Protein AF-A0A2V7M3C9-F1 (afdb_monomer)

Sequence (696 aa):
MTTGANDVWLFRIVNQDTGRPAQGVPVTVLDRAGNAEGHWVSDADGTVAIPRRETPRLRIRVGLRSEDPIELATATLGEGPTPLAAPTQLPPTIGSIGHSGERPAREAPAAQPPPPRAAEQPEAPGHVLYFQRLVMFAERSSATRPSTAGARDGALDFFSPATDGPSAMRYGVLIELEEYWQSLGVLWGELLYSVTLTPGDEAKLAVLDGRWRREAEGRERPLQILARMVGTSMLGDLITALRPELQLDPLTVAEPGLEAVAAETVQMIRDRTERMSHALRRRPLGVVDAPADTPATGAIRHVRNTTRDRLVTFHFFEPLERFKVMVRSPRARPVLFVPFRLPNVATPDVVRRFGYLFRRTLLDRGLLPDLERLLSGDQPSTAPSSAPPSRLLEHIEANLLYYSTAIISAGDPAARHVALSKLREPAGRPLTDVVENTVIGRVGNAIALPLRSAGELPAPWRDALAAYQARPAKDSAAGGPSAPRSVSARDSMLEQRVARLDLQLAERDAQVEDLQARLDEARQEVVRA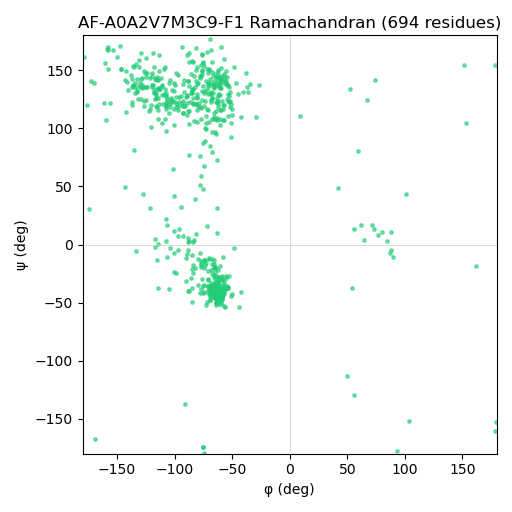LAKLQTVASRAEAASAIAEAEIAVQALRAATGTPPGGGSDAAQTGALLEQASAVFAKQNYGGALYLANQAKSLAGVGRSRLGAGGRPPLRTGEVSFAVPVRLQATARGRVRDGPGAAYKVLFTVEPGAELVGYSYLERWVRVGDDGGRAGWMLLSLVARRGIEPGGR

Radius of gyration: 38.55 Å; Cα contacts (8 Å, |Δi|>4): 1007; chains: 1; bounding box: 105×123×91 Å

Secondary structure (DSSP, 8-state):
------SEEEEEEEETTT--B-TT-EEEEE-TTS-EEEEEE--TTSEEEEE--S-SEEEEEESSTTSPPEEEEGGG--SSPEEEEEPS-PPPP-------------------PPPPP--------PEEEEEEEEEEEPP---------S--------TTPPPPSS-PPPEEEEEEEEEEEEEEEEEEEEEEEEEEEE-TT-EEEEEEEE-SS---TT----HHHHHHHHHS-SSSHHHHHHHSSSEEEEEEEESS--HHHHHHHHHHHHHHHHHHHHHHHHTS-EEEEE--TT--TTPEEEEEE---SSS-EEEEEEEEEEEEEEEEPPPEEEEEEEEE-------SHHHHHHTHHHHHHH-S-GGGHHHHHHHHHT----SS-----THHHHHHHHHTHHHHHHHHHHHS-HHHHHHHHHT-B-TTS-BHHHHB-S---EEETTEEEEEBS-GGGS-HHHHHHHHHHHHS-------S-PPPP--HHHHHHHHHHHHHHHHHHHHHHHHHHHHHHHHHHHHHHHHHHHHHHTT-S--HHHHHHHHHHHHHHHHHHHHHH-S-TTS-HHHHHHHHHHHHHHHHHHTT-HHHHHHHHHHHHHHHHHHHHHH-SS--PPPPTTPEEEEEEEEEEESS-EEEESSSSTTSPEEEEE-TT-EEEEEEEETTEEEEE-TTS-EEEEEGGGEEEPP--S---

Nearest PDB structures (foldseek):
  2jxb-assembly1_A  TM=6.956E-01  e=3.513E-02  unclassified
  2b86-assembly1_A  TM=7.686E-01  e=7.817E-02  Homo sapiens
  4p0d-assembly1_A  TM=8.084E-01  e=1.482E-01  Streptococcus pyogenes MGAS10394
  2jw4-assembly1_A  TM=7.078E-01  e=1.563E-01  Homo sapiens
  7tzk-assembly2_B  TM=6.475E-01  e=1.482E-01  Homo sapiens

Foldseek 3Di:
DDDDDQQWFKAFEAAPPPRAGDFQKKKFWADPVGDGPDIDTQHPRNMDIGGDDPDQWIWMFIHDSPGDTDIDGPVPRDSDYHYDYHDPDHDDDDDDDDDDDDDDDDDDDDDDDDPDQPDPDPWDQWDKAKAKAWEWEDDDPDDDDDDDDDDDDCPPDQADPDDPDFPAKTKTKMWMKIKIKTWPFKDFDAFFDKDKADAFDKFKKWWAQPLDDDDPPDPPDPVLVLSQQLQDDPLQLLLVLVDVYRYHYYYYDHALQVVVVQVVVVVSSVVSSVVSVVVSVPGDGHMDGDDPCRDPRIDMDMDTNNDHPDMDMDIDTDIDIDIDMFMWRIAMFMKMWGFDDQPLCLDLVNCLVPVVLCCSSPPDPVCNVLSVCSNVVDDDDPDPDPDHNVVVSVSCVVVSVSVSQSCQQVPDLVVLLVVQQVDAHPVGHRRNVFFDSHFNGHRNRITITTTPDLVPDDPSNSVSNVVSVPDDTPRPDDDDDDDDDDPVVVVVVVVVVVVVVVVVVVVVVVVVVVVVVVVVVVLVVVLVVLQVVVPPQDLVLLVVLLVLLVVLLVVLVVLVPDPPPDDPLSVVLVVLSVVLVVSSVVVSSRSSNVSSVVSNVSSVVSCVQSPPPDDDDADVQKAWDSHWFWKFFQAWWFFFADDDPPGDGPDIDGGGAIWTFTIDHDQWTWIDHPVRDIGITGNVRMDGDDDDPDDD

Structure (mmCIF, N/CA/C/O backbone):
data_AF-A0A2V7M3C9-F1
#
_entry.id   AF-A0A2V7M3C9-F1
#
loop_
_atom_site.group_PDB
_atom_site.id
_atom_site.type_symbol
_atom_site.label_atom_id
_atom_site.label_alt_id
_atom_site.label_comp_id
_atom_site.label_asym_id
_atom_site.label_entity_id
_atom_site.label_seq_id
_atom_site.pdbx_PDB_ins_code
_atom_site.Cartn_x
_atom_site.Cartn_y
_atom_site.Cartn_z
_atom_site.occupancy
_atom_site.B_iso_or_equiv
_atom_site.auth_seq_id
_atom_site.auth_comp_id
_atom_site.auth_asym_id
_atom_site.auth_atom_id
_atom_site.pdbx_PDB_model_num
ATOM 1 N N . MET A 1 1 ? 30.810 -76.510 -37.966 1.00 33.53 1 MET A N 1
ATOM 2 C CA . MET A 1 1 ? 32.152 -76.057 -37.539 1.00 33.53 1 MET A CA 1
ATOM 3 C C . MET A 1 1 ? 32.575 -74.979 -38.532 1.00 33.53 1 MET A C 1
ATOM 5 O O . MET A 1 1 ? 32.715 -75.339 -39.684 1.00 33.53 1 MET A O 1
ATOM 9 N N . THR A 1 2 ? 32.654 -73.671 -38.300 1.00 33.09 2 THR A N 1
ATOM 10 C CA . THR A 1 2 ? 32.456 -72.727 -37.184 1.00 33.09 2 THR A CA 1
ATOM 11 C C . THR A 1 2 ? 31.798 -71.476 -37.799 1.00 33.09 2 THR A C 1
ATOM 13 O O . THR A 1 2 ? 32.114 -71.099 -38.922 1.00 33.09 2 THR A O 1
ATOM 16 N N . THR A 1 3 ? 30.834 -70.894 -37.095 1.00 32.16 3 THR A N 1
ATOM 17 C CA . THR A 1 3 ? 29.954 -69.774 -37.480 1.00 32.16 3 THR A CA 1
ATOM 18 C C . THR A 1 3 ? 30.694 -68.464 -37.814 1.00 32.16 3 THR A C 1
ATOM 20 O O . THR A 1 3 ? 31.683 -68.135 -37.167 1.00 32.16 3 THR A O 1
ATOM 23 N N . GLY A 1 4 ? 30.202 -67.729 -38.825 1.00 37.88 4 GLY A N 1
ATOM 24 C CA . GLY A 1 4 ? 30.811 -66.529 -39.422 1.00 37.88 4 GLY A CA 1
ATOM 25 C C . GLY A 1 4 ? 30.940 -65.319 -38.491 1.00 37.88 4 GLY A C 1
ATOM 26 O O . GLY A 1 4 ? 29.938 -64.739 -38.083 1.00 37.88 4 GLY A O 1
ATOM 27 N N . ALA A 1 5 ? 32.185 -64.930 -38.199 1.00 42.59 5 ALA A N 1
ATOM 28 C CA . ALA A 1 5 ? 32.514 -63.939 -37.173 1.00 42.59 5 ALA A CA 1
ATOM 29 C C . ALA A 1 5 ? 33.147 -62.612 -37.663 1.00 42.59 5 ALA A C 1
ATOM 31 O O . ALA A 1 5 ? 33.392 -61.764 -36.819 1.00 42.59 5 ALA A O 1
ATOM 32 N N . ASN A 1 6 ? 33.382 -62.358 -38.963 1.00 54.38 6 ASN A N 1
ATOM 33 C CA . ASN A 1 6 ? 34.259 -61.238 -39.390 1.00 54.38 6 ASN A CA 1
ATOM 34 C C . ASN A 1 6 ? 33.681 -60.245 -40.430 1.00 54.38 6 ASN A C 1
ATOM 36 O O . ASN A 1 6 ? 34.399 -59.827 -41.339 1.00 54.38 6 ASN A O 1
ATOM 40 N N . ASP A 1 7 ? 32.424 -59.803 -40.288 1.00 70.19 7 ASP A N 1
ATOM 41 C CA . ASP A 1 7 ? 31.804 -58.816 -41.209 1.00 70.19 7 ASP A CA 1
ATOM 42 C C . ASP A 1 7 ? 31.643 -57.396 -40.618 1.00 70.19 7 ASP A C 1
ATOM 44 O O . ASP A 1 7 ? 30.884 -56.555 -41.102 1.00 70.19 7 ASP A O 1
ATOM 48 N N . VAL A 1 8 ? 32.356 -57.105 -39.524 1.00 78.94 8 VAL A N 1
ATOM 49 C CA . VAL A 1 8 ? 32.189 -55.871 -38.741 1.00 78.94 8 VAL A CA 1
ATOM 50 C C . VAL A 1 8 ? 33.556 -55.285 -38.353 1.00 78.94 8 VAL A C 1
ATOM 52 O O . VAL A 1 8 ? 34.505 -56.018 -38.080 1.00 78.94 8 VAL A O 1
ATOM 55 N N . TRP A 1 9 ? 33.687 -53.958 -38.362 1.00 82.12 9 TRP A N 1
ATOM 56 C CA . TRP A 1 9 ? 34.785 -53.214 -37.742 1.00 82.12 9 TRP A CA 1
ATOM 57 C C . TRP A 1 9 ? 34.420 -52.863 -36.299 1.00 82.12 9 TRP A C 1
ATOM 59 O O . TRP A 1 9 ? 33.371 -52.269 -36.045 1.00 82.12 9 TRP A O 1
ATOM 69 N N . LEU A 1 10 ? 35.293 -53.215 -35.358 1.00 84.06 10 LEU A N 1
ATOM 70 C CA . LEU A 1 10 ? 35.128 -52.911 -33.939 1.00 84.06 10 LEU A CA 1
ATOM 71 C C . LEU A 1 10 ? 35.895 -51.636 -33.578 1.00 84.06 10 LEU A C 1
ATOM 73 O O . LEU A 1 10 ? 37.100 -51.533 -33.806 1.00 84.06 10 LEU A O 1
ATOM 77 N N . PHE A 1 11 ? 35.199 -50.684 -32.967 1.00 86.88 11 PHE A N 1
ATOM 78 C CA . PHE A 1 11 ? 35.768 -49.459 -32.414 1.00 86.88 11 PHE A CA 1
ATOM 79 C C . PHE A 1 11 ? 35.568 -49.428 -30.907 1.00 86.88 11 PHE A C 1
ATOM 81 O O . PHE A 1 11 ? 34.519 -49.835 -30.415 1.00 86.88 11 PHE A O 1
ATOM 88 N N . ARG A 1 12 ? 36.559 -48.916 -30.175 1.00 87.44 12 ARG A N 1
ATOM 89 C CA . ARG A 1 12 ? 36.467 -48.692 -28.732 1.00 87.44 12 ARG A CA 1
ATOM 90 C C . ARG A 1 12 ? 36.535 -47.204 -28.435 1.00 87.44 12 ARG A C 1
ATOM 92 O O . ARG A 1 12 ? 37.589 -46.587 -28.550 1.00 87.44 12 ARG A O 1
ATOM 99 N N . ILE A 1 13 ? 35.406 -46.640 -28.050 1.00 88.88 13 ILE A N 1
ATOM 100 C CA . ILE A 1 13 ? 35.264 -45.243 -27.683 1.00 88.88 13 ILE A CA 1
ATOM 101 C C . ILE A 1 13 ? 35.771 -45.045 -26.253 1.00 88.88 13 ILE A C 1
ATOM 103 O O . ILE A 1 13 ? 35.249 -45.636 -25.306 1.00 88.88 13 ILE A O 1
ATOM 107 N N . VAL A 1 14 ? 36.799 -44.215 -26.097 1.00 85.12 14 VAL A N 1
ATOM 108 C CA . VAL A 1 14 ? 37.443 -43.921 -24.810 1.00 85.12 14 VAL A CA 1
ATOM 109 C C . VAL A 1 14 ? 37.354 -42.438 -24.482 1.00 85.12 14 VAL A C 1
ATOM 111 O O . VAL A 1 14 ? 37.423 -41.590 -25.365 1.00 85.12 14 VAL A O 1
ATOM 114 N N . ASN A 1 15 ? 37.208 -42.102 -23.207 1.00 79.94 15 ASN A N 1
ATOM 115 C CA . ASN A 1 15 ? 37.265 -40.718 -22.755 1.00 79.94 15 ASN A CA 1
ATOM 116 C C . ASN A 1 15 ? 38.707 -40.186 -22.888 1.00 79.94 15 ASN A C 1
ATOM 118 O O . ASN A 1 15 ? 39.643 -40.846 -22.432 1.00 79.94 15 ASN A O 1
ATOM 122 N N . GLN A 1 16 ? 38.873 -39.009 -23.504 1.00 74.12 16 GLN A N 1
ATOM 123 C CA . GLN A 1 16 ? 40.181 -38.393 -23.773 1.00 74.12 16 GLN A CA 1
ATOM 124 C C . GLN A 1 16 ? 41.035 -38.201 -22.512 1.00 74.12 16 GLN A C 1
ATOM 126 O O . GLN A 1 16 ? 42.233 -38.469 -22.550 1.00 74.12 16 GLN A O 1
ATOM 131 N N . ASP A 1 17 ? 40.423 -37.815 -21.390 1.00 70.44 17 ASP A N 1
ATOM 132 C CA . ASP A 1 17 ? 41.157 -37.442 -20.175 1.00 70.44 17 ASP A CA 1
ATOM 133 C C . ASP A 1 17 ? 41.504 -38.648 -19.294 1.00 70.44 17 ASP A C 1
ATOM 135 O O . ASP A 1 17 ? 42.485 -38.638 -18.552 1.00 70.44 17 ASP A O 1
ATOM 139 N N . THR A 1 18 ? 40.680 -39.700 -19.343 1.00 73.75 18 THR A N 1
ATOM 140 C CA . THR A 1 18 ? 40.774 -40.832 -18.402 1.00 73.75 18 THR A CA 1
ATOM 141 C C . THR A 1 18 ? 41.146 -42.158 -19.058 1.00 73.75 18 THR A C 1
ATOM 143 O O . THR A 1 18 ? 41.449 -43.116 -18.347 1.00 73.75 18 THR A O 1
ATOM 146 N N . GLY A 1 19 ? 41.083 -42.258 -20.391 1.00 70.31 19 GLY A N 1
ATOM 147 C CA . GLY A 1 19 ? 41.324 -43.494 -21.147 1.00 70.31 19 GLY A CA 1
ATOM 148 C C . GLY A 1 19 ? 40.311 -44.617 -20.878 1.00 70.31 19 GLY A C 1
ATOM 149 O O . GLY A 1 19 ? 40.464 -45.725 -21.391 1.00 70.31 19 GLY A O 1
ATOM 150 N N . ARG A 1 20 ? 39.279 -44.357 -20.065 1.00 79.88 20 ARG A N 1
ATOM 151 C CA . ARG A 1 20 ? 38.220 -45.315 -19.723 1.00 79.88 20 ARG A CA 1
ATOM 152 C C . ARG A 1 20 ? 37.175 -45.396 -20.840 1.00 79.88 20 ARG A C 1
ATOM 154 O O . ARG A 1 20 ? 36.993 -44.409 -21.555 1.00 79.88 20 ARG A O 1
ATOM 161 N N . PRO A 1 21 ? 36.478 -46.536 -20.994 1.00 82.31 21 PRO A N 1
ATOM 162 C CA . PRO A 1 21 ? 35.420 -46.667 -21.990 1.00 82.31 21 PRO A CA 1
ATOM 163 C C . PRO A 1 21 ? 34.308 -45.638 -21.761 1.00 82.31 21 PRO A C 1
ATOM 165 O O . PRO A 1 21 ? 33.884 -45.418 -20.626 1.00 82.31 21 PRO A O 1
ATOM 168 N N . ALA A 1 22 ? 33.859 -44.993 -22.837 1.00 81.19 22 ALA A N 1
ATOM 169 C CA . ALA A 1 22 ? 32.794 -43.998 -22.801 1.00 81.19 22 ALA A CA 1
ATOM 170 C C . ALA A 1 22 ? 31.501 -44.596 -23.368 1.00 81.19 22 ALA A C 1
ATOM 172 O O . ALA A 1 22 ? 31.429 -44.895 -24.560 1.00 81.19 22 ALA A O 1
ATOM 173 N N . GLN A 1 23 ? 30.490 -44.761 -22.514 1.00 82.94 23 GLN A N 1
ATOM 174 C CA . GLN A 1 23 ? 29.171 -45.300 -22.861 1.00 82.94 23 GLN A CA 1
ATOM 175 C C . GLN A 1 23 ? 28.233 -44.210 -23.393 1.00 82.94 23 GLN A C 1
ATOM 177 O O . GLN A 1 23 ? 28.260 -43.075 -22.918 1.00 82.94 23 GLN A O 1
ATOM 182 N N . GLY A 1 24 ? 27.352 -44.565 -24.333 1.00 76.94 24 GLY A N 1
ATOM 183 C CA . GLY A 1 24 ? 26.295 -43.673 -24.816 1.00 76.94 24 GLY A CA 1
ATOM 184 C C . GLY A 1 24 ? 26.763 -42.642 -25.843 1.00 76.94 24 GLY A C 1
ATOM 185 O O . GLY A 1 24 ? 26.017 -41.729 -26.183 1.00 76.94 24 GLY A O 1
ATOM 186 N N . VAL A 1 25 ? 27.985 -42.771 -26.360 1.00 81.31 25 VAL A N 1
ATOM 187 C CA . VAL A 1 25 ? 28.557 -41.833 -27.327 1.00 81.31 25 VAL A CA 1
ATOM 188 C C . VAL A 1 25 ? 28.035 -42.165 -28.728 1.00 81.31 25 VAL A C 1
ATOM 190 O O . VAL A 1 25 ? 28.265 -43.280 -29.205 1.00 81.31 25 VAL A O 1
ATOM 193 N N . PRO A 1 26 ? 27.348 -41.233 -29.415 1.00 83.19 26 PRO A N 1
ATOM 194 C CA . PRO A 1 26 ? 26.898 -41.458 -30.782 1.00 83.19 26 PRO A CA 1
ATOM 195 C C . PRO A 1 26 ? 28.087 -41.484 -31.749 1.00 83.19 26 PRO A C 1
ATOM 197 O O . PRO A 1 26 ? 28.982 -40.646 -31.680 1.00 83.19 26 PRO A O 1
ATOM 200 N N . VAL A 1 27 ? 28.088 -42.433 -32.678 1.00 83.69 27 VAL A N 1
ATOM 201 C CA . VAL A 1 27 ? 29.100 -42.602 -33.724 1.00 83.69 27 VAL A CA 1
ATOM 202 C C . VAL A 1 27 ? 28.392 -42.658 -35.068 1.00 83.69 27 VAL A C 1
ATOM 204 O O . VAL A 1 27 ? 27.560 -43.529 -35.309 1.00 83.69 27 VAL A O 1
ATOM 207 N N . THR A 1 28 ? 28.696 -41.711 -35.952 1.00 88.00 28 THR A N 1
ATOM 208 C CA . THR A 1 28 ? 28.046 -41.583 -37.262 1.00 88.00 28 THR A CA 1
ATOM 209 C C . THR A 1 28 ? 29.051 -41.843 -38.376 1.00 88.00 28 THR A C 1
ATOM 211 O O . THR A 1 28 ? 30.079 -41.173 -38.438 1.00 88.00 28 THR A O 1
ATOM 214 N N . VAL A 1 29 ? 28.750 -42.773 -39.284 1.00 87.19 29 VAL A N 1
ATOM 215 C CA . VAL A 1 29 ? 29.523 -42.958 -40.525 1.00 87.19 29 VAL A CA 1
ATOM 216 C C . VAL A 1 29 ? 29.005 -41.978 -41.568 1.00 87.19 29 VAL A C 1
ATOM 218 O O . VAL A 1 29 ? 27.791 -41.840 -41.735 1.00 87.19 29 VAL A O 1
ATOM 221 N N . LEU A 1 30 ? 29.914 -41.290 -42.252 1.00 84.44 30 LEU A N 1
ATOM 222 C CA . LEU A 1 30 ? 29.592 -40.271 -43.243 1.00 84.44 30 LEU A CA 1
ATOM 223 C C . LEU A 1 30 ? 29.974 -40.724 -44.653 1.00 84.44 30 LEU A C 1
ATOM 225 O O . LEU A 1 30 ? 31.022 -41.341 -44.853 1.00 84.44 30 LEU A O 1
ATOM 229 N N . ASP A 1 31 ? 29.154 -40.346 -45.631 1.00 82.81 31 ASP A N 1
ATOM 230 C CA . ASP A 1 31 ? 29.479 -40.507 -47.047 1.00 82.81 31 ASP A CA 1
ATOM 231 C C . ASP A 1 31 ? 30.540 -39.475 -47.511 1.00 82.81 31 ASP A C 1
ATOM 233 O O . ASP A 1 31 ? 31.036 -38.629 -46.754 1.00 82.81 31 ASP A O 1
ATOM 237 N N . ARG A 1 32 ? 30.908 -39.509 -48.800 1.00 75.75 32 ARG A N 1
ATOM 238 C CA . ARG A 1 32 ? 31.873 -38.552 -49.378 1.00 75.75 32 ARG A CA 1
ATOM 239 C C . ARG A 1 32 ? 31.376 -37.095 -49.333 1.00 75.75 32 ARG A C 1
ATOM 241 O O . ARG A 1 32 ? 32.210 -36.190 -49.292 1.00 75.75 32 ARG A O 1
ATOM 248 N N . ALA A 1 33 ? 30.064 -36.871 -49.335 1.00 74.81 33 ALA A N 1
ATOM 249 C CA . ALA A 1 33 ? 29.430 -35.555 -49.291 1.00 74.81 33 ALA A CA 1
ATOM 250 C C . ALA A 1 33 ? 29.184 -35.045 -47.853 1.00 74.81 33 ALA A C 1
ATOM 252 O O . ALA A 1 33 ? 28.778 -33.898 -47.680 1.00 74.81 33 ALA A O 1
ATOM 253 N N . GLY A 1 34 ? 29.472 -35.856 -46.827 1.00 71.81 34 GLY A N 1
ATOM 254 C CA . GLY A 1 34 ? 29.294 -35.511 -45.415 1.00 71.81 34 GLY A CA 1
ATOM 255 C C . GLY A 1 34 ? 27.903 -35.825 -44.854 1.00 71.81 34 GLY A C 1
ATOM 256 O O . GLY A 1 34 ? 27.596 -35.404 -43.736 1.00 71.81 34 GLY A O 1
ATOM 257 N N . ASN A 1 35 ? 27.065 -36.564 -45.587 1.00 78.69 35 ASN A N 1
ATOM 258 C CA . ASN A 1 35 ? 25.761 -37.012 -45.100 1.00 78.69 35 ASN A CA 1
ATOM 259 C C . ASN A 1 35 ? 25.904 -38.258 -44.223 1.00 78.69 35 ASN A C 1
ATOM 261 O O . ASN A 1 35 ? 26.801 -39.074 -44.423 1.00 78.69 35 ASN A O 1
ATOM 265 N N . ALA A 1 36 ? 24.992 -38.424 -43.263 1.00 79.81 36 ALA A N 1
ATOM 266 C CA . ALA A 1 36 ? 24.973 -39.591 -42.388 1.00 79.81 36 ALA A CA 1
ATOM 267 C C . ALA A 1 36 ? 24.527 -40.845 -43.154 1.00 79.81 36 ALA A C 1
ATOM 269 O O . ALA A 1 36 ? 23.383 -40.944 -43.588 1.00 79.81 36 ALA A O 1
ATOM 270 N N . GLU A 1 37 ? 25.429 -41.814 -43.266 1.00 78.88 37 GLU A N 1
ATOM 271 C CA . GLU A 1 37 ? 25.208 -43.104 -43.924 1.00 78.88 37 GLU A CA 1
ATOM 272 C C . GLU A 1 37 ? 24.924 -44.228 -42.901 1.00 78.88 37 GLU A C 1
ATOM 274 O O . GLU A 1 37 ? 24.602 -45.358 -43.265 1.00 78.88 37 GLU A O 1
ATOM 279 N N . GLY A 1 38 ? 25.066 -43.941 -41.604 1.00 79.56 38 GLY A N 1
ATOM 280 C CA . GLY A 1 38 ? 24.695 -44.835 -40.506 1.00 79.56 38 GLY A CA 1
ATOM 281 C C . GLY A 1 38 ? 25.010 -44.236 -39.136 1.00 79.56 38 GLY A C 1
ATOM 282 O O . GLY A 1 38 ? 25.899 -43.391 -39.023 1.00 79.56 38 GLY A O 1
ATOM 283 N N . HIS A 1 39 ? 24.280 -44.663 -38.103 1.00 81.56 39 HIS A N 1
ATOM 284 C CA . HIS A 1 39 ? 24.417 -44.168 -36.732 1.00 81.56 39 HIS A CA 1
ATOM 285 C C . HIS A 1 39 ? 24.438 -45.327 -35.731 1.00 81.56 39 HIS A C 1
ATOM 287 O O . HIS A 1 39 ? 23.541 -46.169 -35.731 1.00 81.56 39 HIS A O 1
ATOM 293 N N . TRP A 1 40 ? 25.424 -45.313 -34.841 1.00 85.50 40 TRP A N 1
ATOM 294 C CA . TRP A 1 40 ? 25.607 -46.258 -33.745 1.00 85.50 40 TRP A CA 1
ATOM 295 C C . TRP A 1 40 ? 25.807 -45.505 -32.434 1.00 85.50 40 TRP A C 1
ATOM 297 O O . TRP A 1 40 ? 26.067 -44.306 -32.432 1.00 85.50 40 TRP A O 1
ATOM 307 N N . VAL A 1 41 ? 25.678 -46.202 -31.312 1.00 83.69 41 VAL A N 1
ATOM 308 C CA . VAL A 1 41 ? 25.924 -45.652 -29.975 1.00 83.69 41 VAL A CA 1
ATOM 309 C C . VAL A 1 41 ? 26.832 -46.624 -29.238 1.00 83.69 41 VAL A C 1
ATOM 311 O O . VAL A 1 41 ? 26.619 -47.832 -29.341 1.00 83.69 41 VAL A O 1
ATOM 314 N N . SER A 1 42 ? 27.844 -46.117 -28.533 1.00 82.69 42 SER A N 1
ATOM 315 C CA . SER A 1 42 ? 28.744 -46.964 -27.749 1.00 82.69 42 SER A CA 1
ATOM 316 C C . SER A 1 42 ? 28.025 -47.642 -26.584 1.00 82.69 42 SER A C 1
ATOM 318 O O . SER A 1 42 ? 27.233 -47.022 -25.867 1.00 82.69 42 SER A O 1
ATOM 320 N N . ASP A 1 43 ? 28.304 -48.931 -26.402 1.00 81.06 43 ASP A N 1
ATOM 321 C CA . ASP A 1 43 ? 27.776 -49.726 -25.292 1.00 81.06 43 ASP A CA 1
ATOM 322 C C . ASP A 1 43 ? 28.483 -49.419 -23.954 1.00 81.06 43 ASP A C 1
ATOM 324 O O . ASP A 1 43 ? 29.284 -48.487 -23.848 1.00 81.06 43 ASP A O 1
ATOM 328 N N . ALA A 1 44 ? 28.159 -50.180 -22.902 1.00 76.00 44 ALA A N 1
ATOM 329 C CA . ALA A 1 44 ? 28.738 -50.006 -21.566 1.00 76.00 44 ALA A CA 1
ATOM 330 C C . ALA A 1 44 ? 30.271 -50.165 -21.533 1.00 76.00 44 ALA A C 1
ATOM 332 O O . ALA A 1 44 ? 30.932 -49.525 -20.715 1.00 76.00 44 ALA A O 1
ATOM 333 N N . ASP A 1 45 ? 30.836 -50.949 -22.454 1.00 76.94 45 ASP A N 1
ATOM 334 C CA . ASP A 1 45 ? 32.277 -51.173 -22.594 1.00 76.94 45 ASP A CA 1
ATOM 335 C C . ASP A 1 45 ? 32.930 -50.191 -23.584 1.00 76.94 45 ASP A C 1
ATOM 337 O O . ASP A 1 45 ? 34.124 -50.296 -23.896 1.00 76.94 45 ASP A O 1
ATOM 341 N N . GLY A 1 46 ? 32.161 -49.202 -24.056 1.00 80.75 46 GLY A N 1
ATOM 342 C CA . GLY A 1 46 ? 32.575 -48.207 -25.035 1.00 80.75 46 GLY A CA 1
ATOM 343 C C . GLY A 1 46 ? 32.683 -48.770 -26.451 1.00 80.75 46 GLY A C 1
ATOM 344 O O . GLY A 1 46 ? 33.270 -48.124 -27.311 1.00 80.75 46 GLY A O 1
ATOM 345 N N . THR A 1 47 ? 32.166 -49.964 -26.727 1.00 82.88 47 THR A N 1
ATOM 346 C CA . THR A 1 47 ? 32.365 -50.648 -28.007 1.00 82.88 47 THR A CA 1
ATOM 347 C C . THR A 1 47 ? 31.295 -50.248 -29.020 1.00 82.88 47 THR A C 1
ATOM 349 O O . THR A 1 47 ? 30.122 -50.075 -28.692 1.00 82.88 47 THR A O 1
ATOM 352 N N . VAL A 1 48 ? 31.710 -50.084 -30.277 1.00 84.44 48 VAL A N 1
ATOM 353 C CA . VAL A 1 48 ? 30.835 -49.838 -31.426 1.00 84.44 48 VAL A CA 1
ATOM 354 C C . VAL A 1 48 ? 31.225 -50.780 -32.555 1.00 84.44 48 VAL A C 1
ATOM 356 O O . VAL A 1 48 ? 32.376 -50.804 -32.987 1.00 84.44 48 VAL A O 1
ATOM 359 N N . ALA A 1 49 ? 30.253 -51.542 -33.047 1.00 85.31 49 ALA A N 1
ATOM 360 C CA . ALA A 1 49 ? 30.445 -52.528 -34.099 1.00 85.31 49 ALA A CA 1
ATOM 361 C C . ALA A 1 49 ? 29.787 -52.021 -35.400 1.00 85.31 49 ALA A C 1
ATOM 363 O O . ALA A 1 49 ? 28.562 -51.950 -35.500 1.00 85.31 49 ALA A O 1
ATOM 364 N N . ILE A 1 50 ? 30.601 -51.619 -36.381 1.00 83.06 50 ILE A N 1
ATOM 365 C CA . ILE A 1 50 ? 30.154 -51.017 -37.649 1.00 83.06 50 ILE A CA 1
ATOM 366 C C . ILE A 1 50 ? 30.328 -52.031 -38.788 1.00 83.06 50 ILE A C 1
ATOM 368 O O . ILE A 1 50 ? 31.452 -52.487 -38.990 1.00 83.06 50 ILE A O 1
ATOM 372 N N . PRO A 1 51 ? 29.280 -52.393 -39.552 1.00 81.19 51 PRO A N 1
ATOM 373 C CA . PRO A 1 51 ? 29.398 -53.330 -40.670 1.00 81.19 51 PRO A CA 1
ATOM 374 C C . PRO A 1 51 ? 30.470 -52.891 -41.669 1.00 81.19 51 PRO A C 1
ATOM 376 O O . PRO A 1 51 ? 30.563 -51.701 -41.995 1.00 81.19 51 PRO A O 1
ATOM 379 N N . ARG A 1 52 ? 31.277 -53.839 -42.152 1.00 77.06 52 ARG A N 1
ATOM 380 C CA . ARG A 1 52 ? 32.334 -53.544 -43.123 1.00 77.06 52 ARG A CA 1
ATOM 381 C C . ARG A 1 52 ? 31.725 -53.032 -44.427 1.00 77.06 52 ARG A C 1
ATOM 383 O O . ARG A 1 52 ? 30.658 -53.462 -44.855 1.00 77.06 52 ARG A O 1
ATOM 390 N N . ARG A 1 53 ? 32.411 -52.078 -45.055 1.00 74.06 53 ARG A N 1
ATOM 391 C CA . ARG A 1 53 ? 32.022 -51.491 -46.344 1.00 74.06 53 ARG A CA 1
ATOM 392 C C . ARG A 1 53 ? 33.202 -51.551 -47.301 1.00 74.06 53 ARG A C 1
ATOM 394 O O . ARG A 1 53 ? 34.340 -51.339 -46.886 1.00 74.06 53 ARG A O 1
ATOM 401 N N . GLU A 1 54 ? 32.934 -51.796 -48.580 1.00 68.62 54 GLU A N 1
ATOM 402 C CA . GLU A 1 54 ? 33.950 -51.830 -49.641 1.00 68.62 54 GLU A CA 1
ATOM 403 C C . GLU A 1 54 ? 34.379 -50.410 -50.053 1.00 68.62 54 GLU A C 1
ATOM 405 O O . GLU A 1 54 ? 34.223 -49.979 -51.195 1.00 68.62 54 GLU A O 1
ATOM 410 N N . THR A 1 55 ? 34.896 -49.635 -49.099 1.00 75.31 55 THR A N 1
ATOM 411 C CA . THR A 1 55 ? 35.428 -48.290 -49.334 1.00 75.31 55 THR A CA 1
ATOM 412 C C . THR A 1 55 ? 36.895 -48.210 -48.903 1.00 75.31 55 THR A C 1
ATOM 414 O O . THR A 1 55 ? 37.282 -48.811 -47.903 1.00 75.31 55 THR A O 1
ATOM 417 N N . PRO A 1 56 ? 37.757 -47.466 -49.624 1.00 76.50 56 PRO A N 1
ATOM 418 C CA . PRO A 1 56 ? 39.178 -47.341 -49.273 1.00 76.50 56 PRO A CA 1
ATOM 419 C C . PRO A 1 56 ? 39.421 -46.432 -48.054 1.00 76.50 56 PRO A C 1
ATOM 421 O O . PRO A 1 56 ? 40.478 -46.490 -47.423 1.00 76.50 56 PRO A O 1
ATOM 424 N N . ARG A 1 57 ? 38.451 -45.569 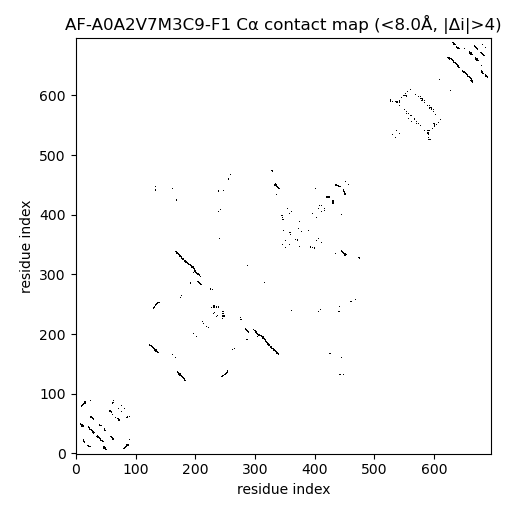-47.724 1.00 82.38 57 ARG A N 1
ATOM 425 C CA . ARG A 1 57 ? 38.473 -44.670 -46.566 1.00 82.38 57 ARG A CA 1
ATOM 426 C C . ARG A 1 57 ? 37.118 -44.657 -45.881 1.00 82.38 57 ARG A C 1
ATOM 428 O O . ARG A 1 57 ? 36.088 -44.524 -46.540 1.00 82.38 57 ARG A O 1
ATOM 435 N N . LEU A 1 58 ? 37.156 -44.730 -44.561 1.00 84.06 58 LEU A N 1
ATOM 436 C CA . LEU A 1 58 ? 36.003 -44.669 -43.685 1.00 84.06 58 LEU A CA 1
ATOM 437 C C . LEU A 1 58 ? 35.993 -43.315 -42.972 1.00 84.06 58 LEU A C 1
ATOM 439 O O . LEU A 1 58 ? 36.937 -42.983 -42.259 1.00 84.06 58 LEU A O 1
ATOM 443 N N . ARG A 1 59 ? 34.934 -42.528 -43.181 1.00 86.56 59 ARG A N 1
ATOM 444 C CA . ARG A 1 59 ? 34.707 -41.259 -42.479 1.00 86.56 59 ARG A CA 1
ATOM 445 C C . ARG A 1 59 ? 33.765 -41.493 -41.310 1.00 86.56 59 ARG A C 1
ATOM 447 O O . ARG A 1 59 ? 32.608 -41.845 -41.525 1.00 86.56 59 ARG A O 1
ATOM 454 N N . ILE A 1 60 ? 34.247 -41.294 -40.089 1.00 88.38 60 ILE A N 1
ATOM 455 C CA . ILE A 1 60 ? 33.463 -41.473 -38.864 1.00 88.38 60 ILE A CA 1
ATOM 456 C C . ILE A 1 60 ? 33.495 -40.194 -38.041 1.00 88.38 60 ILE A C 1
ATOM 458 O O . ILE A 1 60 ? 34.549 -39.616 -37.823 1.00 88.38 60 ILE A O 1
ATOM 462 N N . ARG A 1 61 ? 32.343 -39.785 -37.521 1.00 89.62 61 ARG A N 1
ATOM 463 C CA . ARG A 1 61 ? 32.214 -38.735 -36.512 1.00 89.62 61 ARG A CA 1
ATOM 464 C C . ARG A 1 61 ? 31.853 -39.365 -35.170 1.00 89.62 61 ARG A C 1
ATOM 466 O O . ARG A 1 61 ? 30.882 -40.117 -35.104 1.00 89.62 61 ARG A O 1
ATOM 473 N N . VAL A 1 62 ? 32.606 -39.047 -34.121 1.00 86.94 62 VAL A N 1
ATOM 474 C CA . VAL A 1 62 ? 32.364 -39.513 -32.746 1.00 86.94 62 VAL A CA 1
ATOM 475 C C . VAL A 1 62 ? 31.845 -38.333 -31.927 1.00 86.94 62 VAL A C 1
ATOM 477 O O . VAL A 1 62 ? 32.549 -37.346 -31.765 1.00 86.94 62 VAL A O 1
ATOM 480 N N . GLY A 1 63 ? 30.613 -38.417 -31.427 1.00 82.19 63 GLY A N 1
ATOM 481 C CA . GLY A 1 63 ? 29.934 -37.349 -30.694 1.00 82.19 63 GLY A CA 1
ATOM 482 C C . GLY A 1 63 ? 28.870 -36.606 -31.511 1.00 82.19 63 GLY A C 1
ATOM 483 O O . GLY A 1 63 ? 28.209 -37.170 -32.386 1.00 82.19 63 GLY A O 1
ATOM 484 N N . LEU A 1 64 ? 28.635 -35.335 -31.175 1.00 80.62 64 LEU A N 1
ATOM 485 C CA . LEU A 1 64 ? 27.560 -34.526 -31.762 1.00 80.62 64 LEU A CA 1
ATOM 486 C C . LEU A 1 64 ? 27.852 -34.146 -33.219 1.00 80.62 64 LEU A C 1
ATOM 488 O O . LEU A 1 64 ? 28.979 -34.224 -33.688 1.00 80.62 64 LEU A O 1
ATOM 492 N N . ARG A 1 65 ? 26.836 -33.673 -33.956 1.00 74.69 65 ARG A N 1
ATOM 493 C CA . ARG A 1 65 ? 26.977 -33.276 -35.376 1.00 74.69 65 ARG A CA 1
ATOM 494 C C . ARG A 1 65 ? 27.981 -32.137 -35.613 1.00 74.69 65 ARG A C 1
ATOM 496 O O . ARG A 1 65 ? 28.388 -31.951 -36.755 1.00 74.69 65 ARG A O 1
ATOM 503 N N . SER A 1 66 ? 28.322 -31.389 -34.566 1.00 74.25 66 SER A N 1
ATOM 504 C CA . SER A 1 66 ? 29.325 -30.322 -34.559 1.00 74.25 66 SER A CA 1
ATOM 505 C C . SER A 1 66 ? 30.768 -30.828 -34.530 1.00 74.25 66 SER A C 1
ATOM 507 O O . SER A 1 66 ? 31.661 -30.030 -34.770 1.00 74.25 66 SER A O 1
ATOM 509 N N . GLU A 1 67 ? 30.995 -32.112 -34.235 1.00 78.62 67 GLU A N 1
ATOM 510 C CA . GLU A 1 67 ? 32.338 -32.694 -34.147 1.00 78.62 67 GLU A CA 1
ATOM 511 C C . GLU A 1 67 ? 32.952 -32.943 -35.529 1.00 78.62 67 GLU A C 1
ATOM 513 O O . GLU A 1 67 ? 32.261 -33.309 -36.494 1.00 78.62 67 GLU A O 1
ATOM 518 N N . ASP A 1 68 ? 34.270 -32.790 -35.618 1.00 81.44 68 ASP A N 1
ATOM 519 C CA . ASP A 1 68 ? 35.001 -32.979 -36.866 1.00 81.44 68 ASP A CA 1
ATOM 520 C C . ASP A 1 68 ? 35.073 -34.471 -37.258 1.00 81.44 68 ASP A C 1
ATOM 522 O O . ASP A 1 68 ? 35.359 -35.331 -36.419 1.00 81.44 68 ASP A O 1
ATOM 526 N N . PRO A 1 69 ? 34.798 -34.831 -38.528 1.00 85.69 69 PRO A N 1
ATOM 527 C CA . PRO A 1 69 ? 34.940 -36.207 -38.995 1.00 85.69 69 PRO A CA 1
ATOM 528 C C . PRO A 1 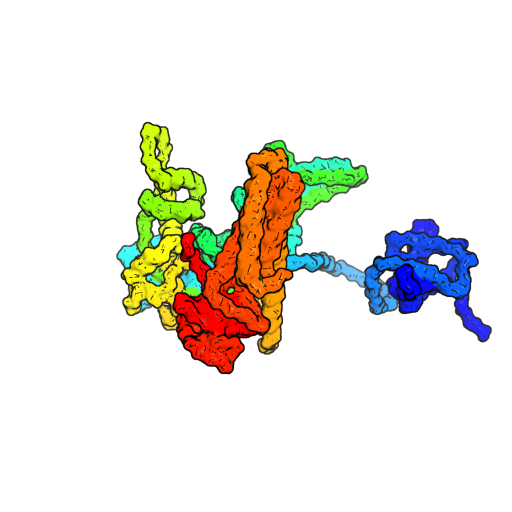69 ? 36.394 -36.695 -38.982 1.00 85.69 69 PRO A C 1
ATOM 530 O O . PRO A 1 69 ? 37.299 -36.017 -39.461 1.00 85.69 69 PRO A O 1
ATOM 533 N N . ILE A 1 70 ? 36.593 -37.930 -38.534 1.00 84.31 70 ILE A N 1
ATOM 534 C CA . ILE A 1 70 ? 37.858 -38.661 -38.553 1.00 84.31 70 ILE A CA 1
ATOM 535 C C . ILE A 1 70 ? 37.901 -39.529 -39.818 1.00 84.31 70 ILE A C 1
ATOM 537 O O . ILE A 1 70 ? 36.981 -40.310 -40.074 1.00 84.31 70 ILE A O 1
ATOM 541 N N . GLU A 1 71 ? 38.969 -39.417 -40.614 1.00 85.38 71 GLU A N 1
ATOM 542 C CA . GLU A 1 71 ? 39.204 -40.290 -41.771 1.00 85.38 71 GLU A CA 1
ATOM 543 C C . GLU A 1 71 ? 40.150 -41.438 -41.408 1.00 85.38 71 GLU A C 1
ATOM 545 O O . GLU A 1 71 ? 41.310 -41.212 -41.068 1.00 85.38 71 GLU A O 1
ATOM 550 N N . LEU A 1 72 ? 39.676 -42.676 -41.536 1.00 82.56 72 LEU A N 1
ATOM 551 C CA . LEU A 1 72 ? 40.462 -43.885 -41.300 1.00 82.56 72 LEU A CA 1
ATOM 552 C C . LEU A 1 72 ? 40.673 -44.636 -42.616 1.00 82.56 72 LEU A C 1
ATOM 554 O O . LEU A 1 72 ? 39.735 -44.833 -43.392 1.00 82.56 72 LEU A O 1
ATOM 558 N N . ALA A 1 73 ? 41.902 -45.077 -42.880 1.00 82.19 73 ALA A N 1
ATOM 559 C CA . ALA A 1 73 ? 42.175 -45.975 -43.997 1.00 82.19 73 ALA A CA 1
ATOM 560 C C . ALA A 1 73 ? 41.659 -47.377 -43.645 1.00 82.19 73 ALA A C 1
ATOM 562 O O . ALA A 1 73 ? 42.050 -47.951 -42.630 1.00 82.19 73 ALA A O 1
ATOM 563 N N . THR A 1 74 ? 40.785 -47.956 -44.468 1.00 76.44 74 THR A N 1
ATOM 564 C CA . THR A 1 74 ? 40.188 -49.266 -44.146 1.00 76.44 74 THR A CA 1
ATOM 565 C C . THR A 1 74 ? 41.220 -50.393 -44.145 1.00 76.44 74 THR A C 1
ATOM 567 O O . THR A 1 74 ? 41.084 -51.340 -43.379 1.00 76.44 74 THR A O 1
ATOM 570 N N . ALA A 1 75 ? 42.311 -50.239 -44.904 1.00 73.56 75 ALA A N 1
ATOM 571 C CA . ALA A 1 75 ? 43.450 -51.158 -44.916 1.00 73.56 75 ALA A CA 1
ATOM 572 C C . ALA A 1 75 ? 44.225 -51.227 -43.582 1.00 73.56 75 ALA A C 1
ATOM 574 O O . ALA A 1 75 ? 44.955 -52.188 -43.361 1.00 73.56 75 ALA A O 1
ATOM 575 N N . THR A 1 76 ? 44.091 -50.227 -42.700 1.00 71.12 76 THR A N 1
ATOM 576 C CA . THR A 1 76 ? 44.781 -50.193 -41.396 1.00 71.12 76 THR A CA 1
ATOM 577 C C . THR A 1 76 ? 43.910 -50.684 -40.237 1.00 71.12 76 THR A C 1
ATOM 579 O O . THR A 1 76 ? 44.395 -50.780 -39.112 1.00 71.12 76 THR A O 1
ATOM 582 N N . LEU A 1 77 ? 42.631 -50.988 -40.484 1.00 73.94 77 LEU A N 1
ATOM 583 C CA . LEU A 1 77 ? 41.713 -51.525 -39.479 1.00 73.94 77 LEU A CA 1
ATOM 584 C C . LEU A 1 77 ? 41.912 -53.046 -39.377 1.00 73.94 77 LEU A C 1
ATOM 586 O O . LEU A 1 77 ? 41.527 -53.792 -40.276 1.00 73.94 77 LEU A O 1
ATOM 590 N N . GLY A 1 78 ? 42.548 -53.499 -38.293 1.00 63.28 78 GLY A N 1
ATOM 591 C CA . GLY A 1 78 ? 42.741 -54.924 -38.000 1.00 63.28 78 GLY A CA 1
ATOM 592 C C . GLY A 1 78 ? 41.467 -55.626 -37.502 1.00 63.28 78 GLY A C 1
ATOM 593 O O . GLY A 1 78 ? 40.391 -55.036 -37.446 1.00 63.28 78 GLY A O 1
ATOM 594 N N . GLU A 1 79 ? 41.585 -56.897 -37.102 1.00 60.06 79 GLU A N 1
ATOM 595 C CA . GLU A 1 79 ? 40.471 -57.650 -36.485 1.00 60.06 79 GLU A CA 1
ATOM 596 C C . GLU A 1 79 ? 40.186 -57.234 -35.025 1.00 60.06 79 GLU A C 1
ATOM 598 O O . GLU A 1 79 ? 39.131 -57.556 -34.484 1.00 60.06 79 GLU A O 1
ATOM 603 N N . GLY A 1 80 ? 41.101 -56.492 -34.387 1.00 65.12 80 GLY A N 1
ATOM 604 C CA . GLY A 1 80 ? 40.954 -55.983 -33.019 1.00 65.12 80 GLY A CA 1
ATOM 605 C C . GLY A 1 80 ? 40.282 -54.600 -32.921 1.00 65.12 80 GLY A C 1
ATOM 606 O O . GLY A 1 80 ? 40.222 -53.865 -33.910 1.00 65.12 80 GLY A O 1
ATOM 607 N N . PRO A 1 81 ? 39.800 -54.205 -31.725 1.00 75.88 81 PRO A N 1
ATOM 608 C CA . PRO A 1 81 ? 39.085 -52.947 -31.526 1.00 75.88 81 PRO A CA 1
ATOM 609 C C . PRO A 1 81 ? 40.001 -51.726 -31.703 1.00 75.88 81 PRO A C 1
ATOM 611 O O . PRO A 1 81 ? 40.994 -51.573 -30.991 1.00 75.88 81 PRO A O 1
ATOM 614 N N . THR A 1 82 ? 39.643 -50.826 -32.619 1.00 81.62 82 THR A N 1
ATOM 615 C CA . THR A 1 82 ? 40.390 -49.581 -32.870 1.00 81.62 82 THR A CA 1
ATOM 616 C C . THR A 1 82 ? 39.949 -48.491 -31.882 1.00 81.62 82 THR A C 1
ATOM 618 O O . THR A 1 82 ? 38.757 -48.172 -31.847 1.00 81.62 82 THR A O 1
ATOM 621 N N . PRO A 1 83 ? 40.849 -47.907 -31.066 1.00 80.38 83 PRO A N 1
ATOM 622 C CA . PRO A 1 83 ? 40.465 -46.892 -30.091 1.00 80.38 83 PRO A CA 1
ATOM 623 C C . PRO A 1 83 ? 40.154 -45.548 -30.766 1.00 80.38 83 PRO A C 1
ATOM 625 O O . PRO A 1 83 ? 40.941 -45.063 -31.577 1.00 80.38 83 PRO A O 1
ATOM 628 N N . LEU A 1 84 ? 39.029 -44.928 -30.405 1.00 85.06 84 LEU A N 1
ATOM 629 C CA . LEU A 1 84 ? 38.646 -43.575 -30.821 1.00 85.06 84 LEU A CA 1
ATOM 630 C C . LEU A 1 84 ? 38.271 -42.748 -29.594 1.00 85.06 84 LEU A C 1
ATOM 632 O O . LEU A 1 84 ? 37.655 -43.254 -28.660 1.00 85.06 84 LEU A O 1
ATOM 636 N N . ALA A 1 85 ? 38.634 -41.472 -29.584 1.00 82.81 85 ALA A N 1
ATOM 637 C CA . ALA A 1 85 ? 38.449 -40.639 -28.408 1.00 82.81 85 ALA A CA 1
ATOM 638 C C . ALA A 1 85 ? 37.092 -39.908 -28.432 1.00 82.81 85 ALA A C 1
ATOM 640 O O . ALA A 1 85 ? 36.739 -39.292 -29.435 1.00 82.81 85 ALA A O 1
ATOM 641 N N . ALA A 1 86 ? 36.336 -39.967 -27.334 1.00 80.94 86 ALA A N 1
ATOM 642 C CA . ALA A 1 86 ? 35.081 -39.239 -27.154 1.00 80.94 86 ALA A CA 1
ATOM 643 C C . ALA A 1 86 ? 35.331 -37.759 -26.804 1.00 80.94 86 ALA A C 1
ATOM 645 O O . ALA A 1 86 ? 36.259 -37.480 -26.040 1.00 80.94 86 ALA A O 1
ATOM 646 N N . PRO A 1 87 ? 34.487 -36.824 -27.277 1.00 76.00 87 PRO A N 1
ATOM 647 C CA . PRO A 1 87 ? 34.529 -35.424 -26.857 1.00 76.00 87 PRO A CA 1
ATOM 648 C C . PRO A 1 87 ? 34.239 -35.248 -25.358 1.00 76.00 87 PRO A C 1
ATOM 650 O O . PRO A 1 87 ? 33.392 -35.939 -24.791 1.00 76.00 87 PRO A O 1
ATOM 653 N N . THR A 1 88 ? 34.898 -34.274 -24.727 1.00 61.19 88 THR A N 1
ATOM 654 C CA . THR A 1 88 ? 34.874 -34.024 -23.271 1.00 61.19 88 THR A CA 1
ATOM 655 C C . THR A 1 88 ? 33.514 -33.539 -22.734 1.00 61.19 88 THR A C 1
ATOM 657 O O . THR A 1 88 ? 33.292 -33.540 -21.525 1.00 61.19 88 THR A O 1
ATOM 660 N N . GLN A 1 89 ? 32.574 -33.142 -23.603 1.00 57.25 89 GLN A N 1
ATOM 661 C CA . GLN A 1 89 ? 31.259 -32.612 -23.215 1.00 57.25 89 GLN A CA 1
ATOM 662 C C . GLN A 1 89 ? 30.123 -33.211 -24.058 1.00 57.25 89 GLN A C 1
ATOM 664 O O . GLN A 1 89 ? 29.629 -32.594 -24.999 1.00 57.25 89 GLN A O 1
ATOM 669 N N . LEU A 1 90 ? 29.674 -34.415 -23.700 1.00 52.97 90 LEU A N 1
ATOM 670 C CA . LEU A 1 90 ? 28.435 -34.990 -24.228 1.00 52.97 90 LEU A CA 1
ATOM 671 C C . LEU A 1 90 ? 27.320 -34.884 -23.172 1.00 52.97 90 LEU A C 1
ATOM 673 O O . LEU A 1 90 ? 27.512 -35.360 -22.052 1.00 52.97 90 LEU A O 1
ATOM 677 N N . PRO A 1 91 ? 26.159 -34.275 -23.483 1.00 45.72 91 PRO A N 1
ATOM 678 C CA . PRO A 1 91 ? 25.011 -34.300 -22.581 1.00 45.72 91 PRO A CA 1
ATOM 679 C C . PRO A 1 91 ? 24.506 -35.747 -22.403 1.00 45.72 91 PRO A C 1
ATOM 681 O O . PRO A 1 91 ? 24.541 -36.526 -23.361 1.00 45.72 91 PRO A O 1
ATOM 684 N N . PRO A 1 92 ? 24.037 -36.138 -21.202 1.00 40.25 92 PRO A N 1
ATOM 685 C CA . PRO A 1 92 ? 23.684 -37.525 -20.904 1.00 40.25 92 PRO A CA 1
ATOM 686 C C . PRO A 1 92 ? 22.533 -38.006 -21.798 1.00 40.25 92 PRO A C 1
ATOM 688 O O . PRO A 1 92 ? 21.498 -37.348 -21.913 1.00 40.25 92 PRO A O 1
ATOM 691 N N . THR A 1 93 ? 22.711 -39.156 -22.452 1.00 40.16 93 THR A N 1
ATOM 692 C CA . THR A 1 93 ? 21.712 -39.721 -23.369 1.00 40.16 93 THR A CA 1
ATOM 693 C C . THR A 1 93 ? 20.613 -40.443 -22.591 1.00 40.16 93 THR A C 1
ATOM 695 O O . THR A 1 93 ? 20.880 -41.325 -21.778 1.00 40.16 93 THR A O 1
ATOM 698 N N . ILE A 1 94 ? 19.361 -40.074 -22.863 1.00 34.03 94 ILE A N 1
ATOM 699 C CA . ILE A 1 94 ? 18.155 -40.725 -22.345 1.00 34.03 94 ILE A CA 1
ATOM 700 C C . ILE A 1 94 ? 18.045 -42.102 -23.015 1.00 34.03 94 ILE A C 1
ATOM 702 O O . ILE A 1 94 ? 17.752 -42.207 -24.206 1.00 34.03 94 ILE A O 1
ATOM 706 N N . GLY A 1 95 ? 18.350 -43.155 -22.258 1.00 29.58 95 GLY A N 1
ATOM 707 C CA . GLY A 1 95 ? 18.299 -44.540 -22.714 1.00 29.58 95 GLY A CA 1
ATOM 708 C C . GLY A 1 95 ? 16.873 -45.036 -22.974 1.00 29.58 95 GLY A C 1
ATOM 709 O O . GLY A 1 95 ? 15.987 -44.900 -22.136 1.00 29.58 95 GLY A O 1
ATOM 710 N N . SER A 1 96 ? 16.709 -45.616 -24.162 1.00 27.12 96 SER A N 1
ATOM 711 C CA . SER A 1 96 ? 15.718 -46.599 -24.618 1.00 27.12 96 SER A CA 1
ATOM 712 C C . SER A 1 96 ? 14.530 -46.945 -23.701 1.00 27.12 96 SER A C 1
ATOM 714 O O . SER A 1 96 ? 14.644 -47.752 -22.778 1.00 27.12 96 SER A O 1
ATOM 716 N N . ILE A 1 97 ? 13.337 -46.524 -24.116 1.00 28.70 97 ILE A N 1
ATOM 717 C CA . ILE A 1 97 ? 12.158 -47.395 -24.079 1.00 28.70 97 ILE A CA 1
ATOM 718 C C . ILE A 1 97 ? 11.847 -47.695 -25.543 1.00 28.70 97 ILE A C 1
ATOM 720 O O . ILE A 1 97 ? 11.717 -46.776 -26.351 1.00 28.70 97 ILE A O 1
ATOM 724 N N . GLY A 1 98 ? 11.855 -48.982 -25.896 1.00 28.17 98 GLY A N 1
ATOM 725 C CA . GLY A 1 98 ? 11.650 -49.450 -27.263 1.00 28.17 98 GLY A CA 1
ATOM 726 C C . GLY A 1 98 ? 10.296 -49.032 -27.833 1.00 28.17 98 GLY A C 1
ATOM 727 O O . GLY A 1 98 ? 9.429 -48.547 -27.113 1.00 28.17 98 GLY A O 1
ATOM 728 N N . HIS A 1 99 ? 10.107 -49.242 -29.129 1.00 26.16 99 HIS A N 1
ATOM 729 C CA . HIS A 1 99 ? 9.177 -50.256 -29.619 1.00 26.16 99 HIS A CA 1
ATOM 730 C C . HIS A 1 99 ? 9.371 -50.427 -31.130 1.00 26.16 99 HIS A C 1
ATOM 732 O O . HIS A 1 99 ? 9.605 -49.479 -31.878 1.00 26.16 99 HIS A O 1
ATOM 738 N N . SER A 1 100 ? 9.317 -51.697 -31.514 1.00 26.67 100 SER A N 1
ATOM 739 C CA . SER A 1 100 ? 9.116 -52.248 -32.848 1.00 26.67 100 SER A CA 1
ATOM 740 C C . SER A 1 100 ? 8.175 -51.410 -33.712 1.00 26.67 100 SER A C 1
ATOM 742 O O . SER A 1 100 ? 7.134 -50.944 -33.250 1.00 26.67 100 SER A O 1
ATOM 744 N N . GLY A 1 101 ? 8.544 -51.253 -34.981 1.00 32.28 101 GLY A N 1
ATOM 745 C CA . GLY A 1 101 ? 7.708 -50.583 -35.962 1.00 32.28 101 GLY A CA 1
ATOM 746 C C . GLY A 1 101 ? 6.427 -51.350 -36.270 1.00 32.28 101 GLY A C 1
ATOM 747 O O . GLY A 1 101 ? 6.445 -52.568 -36.371 1.00 32.28 101 GLY A O 1
ATOM 748 N N . GLU A 1 102 ? 5.359 -50.596 -36.510 1.00 25.36 102 GLU A N 1
ATOM 749 C CA . GLU A 1 102 ? 4.394 -50.856 -37.576 1.00 25.36 102 GLU A CA 1
ATOM 750 C C . GLU A 1 102 ? 3.604 -49.563 -37.851 1.00 25.36 102 GLU A C 1
ATOM 752 O O . GLU A 1 102 ? 3.005 -48.959 -36.965 1.00 25.36 102 GLU A O 1
ATOM 757 N N . ARG A 1 103 ? 3.657 -49.094 -39.103 1.00 30.59 103 ARG A N 1
ATOM 758 C CA . ARG A 1 103 ? 2.649 -48.200 -39.708 1.00 30.59 103 ARG A CA 1
ATOM 759 C C . ARG A 1 103 ? 1.433 -49.080 -40.043 1.00 30.59 103 ARG A C 1
ATOM 761 O O . ARG A 1 103 ? 1.692 -50.210 -40.454 1.00 30.59 103 ARG A O 1
ATOM 768 N N . PRO A 1 104 ? 0.163 -48.602 -40.027 1.00 35.97 104 PRO A N 1
ATOM 769 C CA . PRO A 1 104 ? -0.258 -47.610 -41.031 1.00 35.97 104 PRO A CA 1
ATOM 770 C C . PRO A 1 104 ? -1.493 -46.708 -40.732 1.00 35.97 104 PRO A C 1
ATOM 772 O O . PRO A 1 104 ? -2.299 -46.962 -39.853 1.00 35.97 104 PRO A O 1
ATOM 775 N N . ALA A 1 105 ? -1.618 -45.686 -41.595 1.00 26.61 105 ALA A N 1
ATOM 776 C CA . ALA A 1 105 ? -2.823 -45.103 -42.222 1.00 26.61 105 ALA A CA 1
ATOM 777 C C . ALA A 1 105 ? -3.925 -44.348 -41.427 1.00 26.61 105 ALA A C 1
ATOM 779 O O . ALA A 1 105 ? -4.612 -44.936 -40.609 1.00 26.61 105 ALA A O 1
ATOM 780 N N . ARG A 1 106 ? -4.152 -43.090 -41.893 1.00 31.64 106 ARG A N 1
ATOM 781 C CA . ARG A 1 106 ? -5.414 -42.301 -42.079 1.00 31.64 106 ARG A CA 1
ATOM 782 C C . ARG A 1 106 ? -6.364 -42.177 -40.863 1.00 31.64 106 ARG A C 1
ATOM 784 O O . ARG A 1 106 ? -6.694 -43.164 -40.244 1.00 31.64 106 ARG A O 1
ATOM 791 N N . GLU A 1 107 ? -6.920 -41.025 -40.469 1.00 27.97 107 GLU A N 1
ATOM 792 C CA . GLU A 1 107 ? -7.559 -39.939 -41.233 1.00 27.97 107 GLU A CA 1
ATOM 793 C C . GLU A 1 107 ? -8.020 -38.802 -40.265 1.00 27.97 107 GLU A C 1
ATOM 795 O O . GLU A 1 107 ? -8.212 -39.059 -39.080 1.00 27.97 107 GLU A O 1
ATOM 800 N N . ALA A 1 108 ? -8.261 -37.591 -40.801 1.00 28.39 108 ALA A N 1
ATOM 801 C CA . ALA A 1 108 ? -8.917 -36.391 -40.218 1.00 28.39 108 ALA A CA 1
ATOM 802 C C . ALA A 1 108 ? -8.167 -35.517 -39.164 1.00 28.39 108 ALA A C 1
ATOM 804 O O . ALA A 1 108 ? -7.433 -36.027 -38.320 1.00 28.39 108 ALA A O 1
ATOM 805 N N . PRO A 1 109 ? -8.318 -34.167 -39.207 1.00 36.91 109 PRO A N 1
ATOM 806 C CA . PRO A 1 109 ? -7.456 -33.245 -38.471 1.00 36.91 109 PRO A CA 1
ATOM 807 C C . PRO A 1 109 ? -7.886 -33.150 -37.003 1.00 36.91 109 PRO A C 1
ATOM 809 O O . PRO A 1 109 ? -8.881 -32.506 -36.673 1.00 36.91 109 PRO A O 1
ATOM 812 N N . ALA A 1 110 ? -7.120 -33.771 -36.109 1.00 31.81 110 ALA A N 1
ATOM 813 C CA . ALA A 1 110 ? -7.243 -33.542 -34.676 1.00 31.81 110 ALA A CA 1
ATOM 814 C C . ALA A 1 110 ? -6.361 -32.357 -34.251 1.00 31.81 110 ALA A C 1
ATOM 816 O O . ALA A 1 110 ? -5.229 -32.212 -34.708 1.00 31.81 110 ALA A O 1
ATOM 817 N N . ALA A 1 111 ? -6.953 -31.510 -33.408 1.00 37.41 111 ALA A N 1
ATOM 818 C CA . ALA A 1 111 ? -6.488 -30.235 -32.871 1.00 37.41 111 ALA A CA 1
ATOM 819 C C . ALA A 1 111 ? -4.963 -30.040 -32.770 1.00 37.41 111 ALA A C 1
ATOM 821 O O . ALA A 1 111 ? -4.238 -30.900 -32.272 1.00 37.41 111 ALA A O 1
ATOM 822 N N . GLN A 1 112 ? -4.509 -28.839 -33.155 1.00 31.92 112 GLN A N 1
ATOM 823 C CA . GLN A 1 112 ? -3.170 -28.344 -32.827 1.00 31.92 112 GLN A CA 1
ATOM 824 C C . GLN A 1 112 ? -2.858 -28.633 -31.344 1.00 31.92 112 GLN A C 1
ATOM 826 O O . GLN A 1 112 ? -3.676 -28.283 -30.485 1.00 31.92 112 GLN A O 1
ATOM 831 N N . PRO A 1 113 ? -1.700 -29.240 -31.016 1.00 36.47 113 PRO A N 1
ATOM 832 C CA . PRO A 1 113 ? -1.254 -29.302 -29.635 1.00 36.47 113 PRO A CA 1
ATOM 833 C C . PRO A 1 113 ? -1.103 -27.864 -29.122 1.00 36.47 113 PRO A C 1
ATOM 835 O O . PRO A 1 113 ? -0.661 -26.997 -29.886 1.00 36.47 113 PRO A O 1
ATOM 838 N N . PRO A 1 114 ? -1.457 -27.580 -27.856 1.00 36.25 114 PRO A N 1
ATOM 839 C CA . PRO A 1 114 ? -1.243 -26.253 -27.305 1.00 36.25 114 PRO A CA 1
ATOM 840 C C . PRO A 1 114 ? 0.253 -25.923 -27.420 1.00 36.25 114 PRO A C 1
ATOM 842 O O . PRO A 1 114 ? 1.083 -26.828 -27.271 1.00 36.25 114 PRO A O 1
ATOM 845 N N . PRO A 1 115 ? 0.620 -24.660 -27.697 1.00 33.69 115 PRO A N 1
ATOM 846 C CA . PRO A 1 115 ? 2.023 -24.289 -27.774 1.00 33.69 115 PRO A CA 1
ATOM 847 C C . PRO A 1 115 ? 2.732 -24.679 -26.467 1.00 33.69 115 PRO A C 1
ATOM 849 O O . PRO A 1 115 ? 2.094 -24.697 -25.404 1.00 33.69 115 PRO A O 1
ATOM 852 N N . PRO A 1 116 ? 4.033 -25.015 -26.535 1.00 36.56 116 PRO A N 1
ATOM 853 C CA . PRO A 1 116 ? 4.787 -25.464 -25.375 1.00 36.56 116 PRO A CA 1
ATOM 854 C C . PRO A 1 116 ? 4.637 -24.435 -24.256 1.00 36.56 116 PRO A C 1
ATOM 856 O O . PRO A 1 116 ? 4.815 -23.234 -24.478 1.00 36.56 116 PRO A O 1
ATOM 859 N N . ARG A 1 117 ? 4.270 -24.902 -23.052 1.00 38.78 117 ARG A N 1
ATOM 860 C CA . ARG A 1 117 ? 4.314 -24.054 -21.858 1.00 38.78 117 ARG A CA 1
ATOM 861 C C . ARG A 1 117 ? 5.711 -23.460 -21.790 1.00 38.78 117 ARG A C 1
ATOM 863 O O . ARG A 1 117 ? 6.692 -24.192 -21.904 1.00 38.78 117 ARG A O 1
ATOM 870 N N . ALA A 1 118 ? 5.742 -22.135 -21.666 1.00 35.84 118 ALA A N 1
ATOM 871 C CA . ALA A 1 118 ? 6.949 -21.356 -21.490 1.00 35.84 118 ALA A CA 1
ATOM 872 C C . ALA A 1 118 ? 7.887 -22.093 -20.531 1.00 35.84 118 ALA A C 1
ATOM 874 O O . ALA A 1 118 ? 7.439 -22.555 -19.478 1.00 35.84 118 ALA A O 1
ATOM 875 N N . ALA A 1 119 ? 9.153 -22.218 -20.937 1.00 37.59 119 ALA A N 1
ATOM 876 C CA . ALA A 1 119 ? 10.247 -22.612 -20.062 1.00 37.59 119 ALA A CA 1
ATOM 877 C C . ALA A 1 119 ? 10.034 -21.978 -18.684 1.00 37.59 119 ALA A C 1
ATOM 879 O O . ALA A 1 119 ? 9.645 -20.809 -18.637 1.00 37.59 119 ALA A O 1
ATOM 880 N N . GLU A 1 120 ? 10.232 -22.747 -17.611 1.00 40.69 120 GLU A N 1
ATOM 881 C CA . GLU A 1 120 ? 10.147 -22.274 -16.228 1.00 40.69 120 GLU A CA 1
ATOM 882 C C . GLU A 1 120 ? 11.014 -21.019 -16.078 1.00 40.69 120 GLU A C 1
ATOM 884 O O . GLU A 1 120 ? 12.226 -21.069 -15.883 1.00 40.69 120 GLU A O 1
ATOM 889 N N . GLN A 1 121 ? 10.373 -19.867 -16.265 1.00 42.19 121 GLN A N 1
ATOM 890 C CA . GLN A 1 121 ? 10.930 -18.573 -15.945 1.00 42.19 121 GLN A CA 1
ATOM 891 C C . GLN A 1 121 ? 11.078 -18.570 -14.424 1.00 42.19 121 GLN A C 1
ATOM 893 O O . GLN A 1 121 ? 10.143 -19.004 -13.744 1.00 42.19 121 GLN A O 1
ATOM 898 N N . PRO A 1 122 ? 12.214 -18.112 -13.872 1.00 41.47 122 PRO A N 1
ATOM 899 C CA . PRO A 1 122 ? 12.356 -17.978 -12.428 1.00 41.47 122 PRO A CA 1
ATOM 900 C C . PRO A 1 122 ? 11.155 -17.188 -11.894 1.00 41.47 122 PRO A C 1
ATOM 902 O O . PRO A 1 122 ? 10.896 -16.079 -12.367 1.00 41.47 122 PRO A O 1
ATOM 905 N N . GLU A 1 123 ? 10.380 -17.796 -10.986 1.00 48.84 123 GLU A N 1
ATOM 906 C CA . GLU A 1 123 ? 9.142 -17.211 -10.462 1.00 48.84 123 GLU A CA 1
ATOM 907 C C . GLU A 1 123 ? 9.443 -15.810 -9.919 1.00 48.84 123 GLU A C 1
ATOM 909 O O . GLU A 1 123 ? 10.149 -15.646 -8.921 1.00 48.84 123 GLU A O 1
ATOM 914 N N . ALA A 1 124 ? 8.934 -14.779 -10.598 1.00 52.09 124 ALA A N 1
ATOM 915 C CA . ALA A 1 124 ? 9.108 -13.406 -10.155 1.00 52.09 124 ALA A CA 1
ATOM 916 C C . ALA A 1 124 ? 8.501 -13.243 -8.746 1.00 52.09 124 ALA A C 1
ATOM 918 O O . ALA A 1 124 ? 7.436 -13.811 -8.469 1.00 52.09 124 ALA A O 1
ATOM 919 N N . PRO A 1 125 ? 9.134 -12.466 -7.846 1.00 58.69 125 PRO A N 1
ATOM 920 C CA . PRO A 1 125 ? 8.623 -12.273 -6.496 1.00 58.69 125 PRO A CA 1
ATOM 921 C C . PRO A 1 125 ? 7.227 -11.650 -6.568 1.00 58.69 125 PRO A C 1
ATOM 923 O O . PRO A 1 125 ? 7.071 -10.532 -7.058 1.00 58.69 125 PRO A O 1
ATOM 926 N N . GLY A 1 126 ? 6.209 -12.383 -6.109 1.00 71.50 126 GLY A N 1
ATOM 927 C CA . GLY A 1 126 ? 4.835 -11.891 -6.145 1.00 71.50 126 GLY A CA 1
ATOM 928 C C . GLY A 1 126 ? 4.625 -10.671 -5.247 1.00 71.50 126 GLY A C 1
ATOM 929 O O . GLY A 1 126 ? 5.243 -10.533 -4.187 1.00 71.50 126 GLY A O 1
ATOM 930 N N . HIS A 1 127 ? 3.744 -9.778 -5.684 1.00 83.56 127 HIS A N 1
ATOM 931 C CA . HIS A 1 127 ? 3.408 -8.531 -5.005 1.00 83.56 127 HIS A CA 1
ATOM 932 C C . HIS A 1 127 ? 2.220 -8.741 -4.075 1.00 83.56 127 HIS A C 1
ATOM 934 O O . HIS A 1 127 ? 1.274 -9.444 -4.418 1.00 83.56 127 HIS A O 1
ATOM 940 N N . VAL A 1 128 ? 2.246 -8.101 -2.908 1.00 86.38 128 VAL A N 1
ATOM 941 C CA . VAL A 1 128 ? 1.109 -8.103 -1.982 1.00 86.38 128 VAL A CA 1
ATOM 942 C C . VAL A 1 128 ? 0.394 -6.763 -2.079 1.00 86.38 128 VAL A C 1
ATOM 944 O O . VAL A 1 128 ? 1.028 -5.717 -1.928 1.00 86.38 128 VAL A O 1
ATOM 947 N N . LEU A 1 129 ? -0.912 -6.803 -2.323 1.00 87.44 129 LEU A N 1
ATOM 948 C CA . LEU A 1 129 ? -1.796 -5.644 -2.310 1.00 87.44 129 LEU A CA 1
ATOM 949 C C . LEU A 1 129 ? -2.745 -5.743 -1.116 1.00 87.44 129 LEU A C 1
ATOM 951 O O . LEU A 1 129 ? -3.283 -6.811 -0.823 1.00 87.44 129 LEU A O 1
ATOM 955 N N . TYR A 1 130 ? -2.953 -4.616 -0.439 1.00 88.94 130 TYR A N 1
ATOM 956 C CA . TYR A 1 130 ? -3.834 -4.519 0.719 1.00 88.94 130 TYR A CA 1
ATOM 957 C C . TYR A 1 130 ? -5.020 -3.631 0.377 1.00 88.94 130 TYR A C 1
ATOM 959 O O . TYR A 1 130 ? -4.836 -2.455 0.065 1.00 88.94 130 TYR A O 1
ATOM 967 N N . PHE A 1 131 ? -6.225 -4.183 0.475 1.00 90.12 131 PHE A N 1
ATOM 968 C CA . PHE A 1 131 ? -7.468 -3.440 0.315 1.00 90.12 131 PHE A CA 1
ATOM 969 C C . PHE A 1 131 ? -8.227 -3.383 1.633 1.00 90.12 131 PHE A C 1
ATOM 971 O O . PHE A 1 131 ? -8.163 -4.292 2.459 1.00 90.12 131 PHE A O 1
ATOM 978 N N . GLN A 1 132 ? -8.968 -2.305 1.828 1.00 91.06 132 GLN A N 1
ATOM 979 C CA . GLN A 1 132 ? -9.785 -2.085 3.006 1.00 91.06 132 GLN A CA 1
ATOM 980 C C . GLN A 1 132 ? -11.156 -1.576 2.587 1.00 91.06 132 GLN A C 1
ATOM 982 O O . GLN A 1 132 ? -11.252 -0.693 1.743 1.00 91.06 132 GLN A O 1
ATOM 987 N N . ARG A 1 133 ? -12.224 -2.113 3.176 1.00 91.62 133 ARG A N 1
ATOM 988 C CA . ARG A 1 133 ? -13.590 -1.621 2.971 1.00 91.62 133 ARG A CA 1
ATOM 989 C C . ARG A 1 133 ? -14.239 -1.332 4.312 1.00 91.62 133 ARG A C 1
ATOM 991 O O . ARG A 1 133 ? -14.324 -2.208 5.173 1.00 91.62 133 ARG A O 1
ATOM 998 N N . LEU A 1 134 ? -14.703 -0.101 4.481 1.00 91.62 134 LEU A N 1
ATOM 999 C CA . LEU A 1 134 ? -15.469 0.305 5.653 1.00 91.62 134 LEU A CA 1
ATOM 1000 C C . LEU A 1 134 ? -16.926 -0.128 5.501 1.00 91.62 134 LEU A C 1
ATOM 1002 O O . LEU A 1 134 ? -17.563 0.162 4.491 1.00 91.62 134 LEU A O 1
ATOM 1006 N N . VAL A 1 135 ? -17.453 -0.800 6.518 1.00 92.56 135 VAL A N 1
ATOM 1007 C CA . VAL A 1 135 ? -18.828 -1.292 6.551 1.00 92.56 135 VAL A CA 1
ATOM 1008 C C . VAL A 1 135 ? -19.533 -0.704 7.769 1.00 92.56 135 VAL A C 1
ATOM 1010 O O . VAL A 1 135 ? -19.158 -0.989 8.904 1.00 92.56 135 VAL A O 1
ATOM 1013 N N . MET A 1 136 ? -20.547 0.127 7.548 1.00 92.00 136 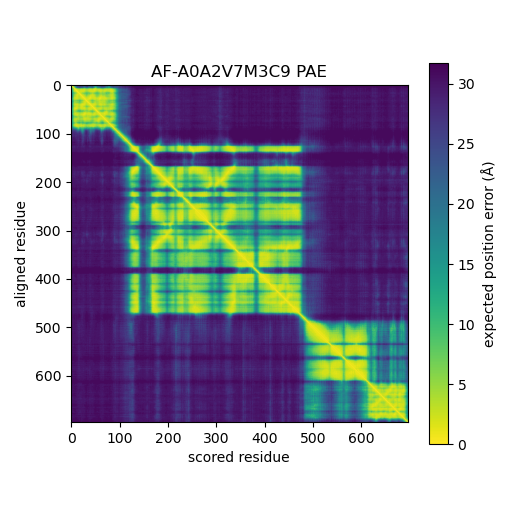MET A N 1
ATOM 1014 C CA . MET A 1 136 ? -21.378 0.732 8.589 1.00 92.00 136 MET A CA 1
ATOM 1015 C C . MET A 1 136 ? -22.618 -0.122 8.850 1.00 92.00 136 MET A C 1
ATOM 1017 O O . MET A 1 136 ? -23.257 -0.606 7.918 1.00 92.00 136 MET A O 1
ATOM 1021 N N . PHE A 1 137 ? -22.994 -0.293 10.114 1.00 90.50 137 PHE A N 1
ATOM 1022 C CA . PHE A 1 137 ? -24.237 -0.973 10.464 1.00 90.50 137 PHE A CA 1
ATOM 1023 C C . PHE A 1 137 ? -25.398 0.018 10.424 1.00 90.50 137 PHE A C 1
ATOM 1025 O O . PHE A 1 137 ? -25.312 1.116 10.980 1.00 90.50 137 PHE A O 1
ATOM 1032 N N . ALA A 1 138 ? -26.481 -0.359 9.748 1.00 84.56 138 ALA A N 1
ATOM 1033 C CA . ALA A 1 138 ? -27.691 0.441 9.710 1.00 84.56 138 ALA A CA 1
ATOM 1034 C C . ALA A 1 138 ? -28.349 0.476 11.095 1.00 84.56 138 ALA A C 1
ATOM 1036 O O . ALA A 1 138 ? -28.287 -0.473 11.881 1.00 84.56 138 ALA A O 1
ATOM 1037 N N . GLU A 1 139 ? -29.008 1.588 11.382 1.00 70.25 139 GLU A N 1
ATOM 1038 C CA . GLU A 1 139 ? -29.760 1.778 12.611 1.00 70.25 139 GLU A CA 1
ATOM 1039 C C . GLU A 1 139 ? -31.083 1.010 12.497 1.00 70.25 139 GLU A C 1
ATOM 1041 O O . GLU A 1 139 ? -31.890 1.282 11.606 1.00 70.25 139 GLU A O 1
ATOM 1046 N N . ARG A 1 140 ? -31.314 0.014 13.363 1.00 54.03 140 ARG A N 1
ATOM 1047 C CA . ARG A 1 140 ? -32.638 -0.614 13.451 1.00 54.03 140 ARG A CA 1
ATOM 1048 C C . ARG A 1 140 ? -33.586 0.431 14.023 1.00 54.03 140 ARG A C 1
ATOM 1050 O O . ARG A 1 140 ? -33.486 0.750 15.204 1.00 54.03 140 ARG A O 1
ATOM 1057 N N . SER A 1 141 ? -34.480 0.963 13.191 1.00 39.47 141 SER A N 1
ATOM 1058 C CA . SER A 1 141 ? -35.573 1.819 13.650 1.00 39.47 141 SER A CA 1
ATOM 1059 C C . SER A 1 141 ? -36.293 1.113 14.800 1.00 39.47 141 SER A C 1
ATOM 1061 O O . SER A 1 141 ? -36.822 0.010 14.634 1.00 39.47 141 SER A O 1
ATOM 1063 N N . SER A 1 142 ? -36.262 1.713 15.990 1.00 30.73 142 SER A N 1
ATOM 1064 C CA . SER A 1 142 ? -37.147 1.306 17.069 1.00 30.73 142 SER A CA 1
ATOM 1065 C C . SER A 1 142 ? -38.574 1.602 16.613 1.00 30.73 142 SER A C 1
ATOM 1067 O O . SER A 1 142 ? -38.907 2.721 16.223 1.00 30.73 142 SER A O 1
ATOM 1069 N N . ALA A 1 143 ? -39.395 0.556 16.600 1.00 35.38 143 ALA A N 1
ATOM 1070 C CA . ALA A 1 143 ? -40.777 0.582 16.157 1.00 35.38 143 ALA A CA 1
ATOM 1071 C C . ALA A 1 143 ? -41.529 1.827 16.659 1.00 35.38 143 ALA A C 1
ATOM 1073 O O . ALA A 1 143 ? -41.868 1.933 17.836 1.00 35.38 143 ALA A O 1
ATOM 1074 N N . THR A 1 144 ? -41.847 2.736 15.739 1.00 28.39 144 THR A N 1
ATOM 1075 C CA . THR A 1 144 ? -42.942 3.692 15.900 1.00 28.39 144 THR A CA 1
ATOM 1076 C C . THR A 1 144 ? -43.943 3.405 14.785 1.00 28.39 144 THR A C 1
ATOM 1078 O O . THR A 1 144 ? -43.549 3.188 13.642 1.00 28.39 144 THR A O 1
ATOM 1081 N N . ARG A 1 145 ? -45.220 3.280 15.171 1.00 27.12 145 ARG A N 1
ATOM 1082 C CA . ARG A 1 145 ? -46.364 2.776 14.385 1.00 27.12 145 ARG A CA 1
ATOM 1083 C C . ARG A 1 145 ? -46.360 3.179 12.901 1.00 27.12 145 ARG A C 1
ATOM 1085 O O . ARG A 1 145 ? -45.999 4.311 12.591 1.00 27.12 145 ARG A O 1
ATOM 1092 N N . PRO A 1 146 ? -46.881 2.315 12.007 1.00 31.33 146 PRO A N 1
ATOM 1093 C CA . PRO A 1 146 ? -46.991 2.646 10.595 1.00 31.33 146 PRO A CA 1
ATOM 1094 C C . PRO A 1 146 ? -47.988 3.797 10.429 1.00 31.33 146 PRO A C 1
ATOM 1096 O O . PRO A 1 146 ? -49.182 3.630 10.681 1.00 31.33 146 PRO A O 1
ATOM 1099 N N . SER A 1 147 ? -47.514 4.970 10.008 1.00 30.84 147 SER A N 1
ATOM 1100 C CA . SER A 1 147 ? -48.386 5.928 9.342 1.00 30.84 147 SER A CA 1
ATOM 1101 C C . SER A 1 147 ? -48.561 5.449 7.903 1.00 30.84 147 SER A C 1
ATOM 1103 O O . SER A 1 147 ? -47.617 5.263 7.138 1.00 30.84 147 SER A O 1
ATOM 1105 N N . THR A 1 148 ? -49.806 5.160 7.557 1.00 35.38 148 THR A N 1
ATOM 1106 C CA . THR A 1 148 ? -50.238 4.802 6.213 1.00 35.38 148 THR A CA 1
ATOM 1107 C C . THR A 1 148 ? -50.040 5.987 5.270 1.00 35.38 148 THR A C 1
ATOM 1109 O O . THR A 1 148 ? -50.902 6.858 5.197 1.00 35.38 148 THR A O 1
ATOM 1112 N N . ALA A 1 149 ? -48.928 6.009 4.537 1.00 30.25 149 ALA A N 1
ATOM 1113 C CA . ALA A 1 149 ? -48.801 6.726 3.270 1.00 30.25 149 ALA A CA 1
ATOM 1114 C C . ALA A 1 149 ? -47.625 6.166 2.448 1.00 30.25 149 ALA A C 1
ATOM 1116 O O . ALA A 1 149 ? -46.467 6.400 2.767 1.00 30.25 149 ALA A O 1
ATOM 1117 N N . GLY A 1 150 ? -47.953 5.429 1.381 1.00 30.55 150 GLY A N 1
ATOM 1118 C CA . GLY A 1 150 ? -47.131 5.276 0.173 1.00 30.55 150 GLY A CA 1
ATOM 1119 C C . GLY A 1 150 ? -45.727 4.692 0.335 1.00 30.55 150 GLY A C 1
ATOM 1120 O O . GLY A 1 150 ? -44.742 5.416 0.251 1.00 30.55 150 GLY A O 1
ATOM 1121 N N . ALA A 1 151 ? -45.630 3.366 0.431 1.00 35.91 151 ALA A N 1
ATOM 1122 C CA . ALA A 1 151 ? -44.383 2.646 0.206 1.00 35.91 151 ALA A CA 1
ATOM 1123 C C . ALA A 1 151 ? -43.902 2.830 -1.248 1.00 35.91 151 ALA A C 1
ATOM 1125 O O . ALA A 1 151 ? -44.476 2.273 -2.185 1.00 35.91 151 ALA A O 1
ATOM 1126 N N . ARG A 1 152 ? -42.827 3.599 -1.421 1.00 28.11 152 ARG A N 1
ATOM 1127 C CA . ARG A 1 152 ? -41.852 3.440 -2.505 1.00 28.11 152 ARG A CA 1
ATOM 1128 C C . ARG A 1 152 ? -40.463 3.490 -1.880 1.00 28.11 152 ARG A C 1
ATOM 1130 O O . ARG A 1 152 ? -40.207 4.354 -1.048 1.00 28.11 152 ARG A O 1
ATOM 1137 N N . ASP A 1 153 ? -39.640 2.516 -2.257 1.00 33.50 153 ASP A N 1
ATOM 1138 C CA . ASP A 1 153 ? -38.261 2.276 -1.825 1.00 33.50 153 ASP A CA 1
ATOM 1139 C C . ASP A 1 153 ? -37.497 3.542 -1.422 1.00 33.50 153 ASP A C 1
ATOM 1141 O O . ASP A 1 153 ? -37.111 4.361 -2.257 1.00 33.50 153 ASP A O 1
ATOM 1145 N N . GLY A 1 154 ? -37.231 3.669 -0.123 1.00 29.92 154 GLY A N 1
ATOM 1146 C CA . GLY A 1 154 ? -36.295 4.648 0.409 1.00 29.92 154 GLY A CA 1
ATOM 1147 C C . GLY A 1 154 ? -34.864 4.170 0.198 1.00 29.92 154 GLY A C 1
ATOM 1148 O O . GLY A 1 154 ? -34.220 3.718 1.143 1.00 29.92 154 GLY A O 1
ATOM 1149 N N . ALA A 1 155 ? -34.359 4.266 -1.033 1.00 28.58 155 ALA A N 1
ATOM 1150 C CA . ALA A 1 155 ? -32.921 4.333 -1.248 1.00 28.58 155 ALA A CA 1
ATOM 1151 C C . ALA A 1 155 ? -32.408 5.553 -0.469 1.00 28.58 155 ALA A C 1
ATOM 1153 O O . ALA A 1 155 ? -32.702 6.695 -0.820 1.00 28.58 155 ALA A O 1
ATOM 1154 N N . LEU A 1 156 ? -31.717 5.304 0.646 1.00 34.72 156 LEU A N 1
ATOM 1155 C CA . LEU A 1 156 ? -31.088 6.349 1.443 1.00 34.72 156 LEU A CA 1
ATOM 1156 C C . LEU A 1 156 ? -30.110 7.119 0.550 1.00 34.72 156 LEU A C 1
ATOM 1158 O O . LEU A 1 156 ? -29.178 6.541 -0.010 1.00 34.72 156 LEU A O 1
ATOM 1162 N N . ASP A 1 157 ? -30.351 8.419 0.418 1.00 35.56 157 ASP A N 1
ATOM 1163 C CA . ASP A 1 157 ? -29.529 9.331 -0.365 1.00 35.56 157 ASP A CA 1
ATOM 1164 C C . ASP A 1 157 ? -28.134 9.465 0.269 1.00 35.56 157 ASP A C 1
ATOM 1166 O O . ASP A 1 157 ? -27.955 10.037 1.347 1.00 35.56 157 ASP A O 1
ATOM 1170 N N . PHE A 1 158 ? -27.143 8.895 -0.417 1.00 35.81 158 PHE A N 1
ATOM 1171 C CA . PHE A 1 158 ? -25.746 8.772 0.007 1.00 35.81 158 PHE A CA 1
ATOM 1172 C C . PHE A 1 158 ? -25.020 10.127 0.136 1.00 35.81 158 PHE A C 1
ATOM 1174 O O . PHE A 1 158 ? -23.941 10.191 0.728 1.00 35.81 158 PHE A O 1
ATOM 1181 N N . PHE A 1 159 ? -25.610 11.207 -0.392 1.00 33.34 159 PHE A N 1
ATOM 1182 C CA . PHE A 1 159 ? -25.038 12.556 -0.402 1.00 33.34 159 PHE A CA 1
ATOM 1183 C C . PHE A 1 159 ? -25.845 13.588 0.390 1.00 33.34 159 PHE A C 1
ATOM 1185 O O . PHE A 1 159 ? -25.463 14.760 0.400 1.00 33.34 159 PHE A O 1
ATOM 1192 N N . SER A 1 160 ? -26.915 13.185 1.080 1.00 32.59 160 SER A N 1
ATOM 1193 C CA . SER A 1 160 ? -27.701 14.131 1.870 1.00 32.59 160 SER A CA 1
ATOM 1194 C C . SER A 1 160 ? -26.847 14.749 2.990 1.00 32.59 160 SER A C 1
ATOM 1196 O O . SER A 1 160 ? -26.292 14.017 3.822 1.00 32.59 160 SER A O 1
ATOM 1198 N N . PRO A 1 161 ? -26.696 16.089 3.026 1.00 34.34 161 PRO A N 1
ATOM 1199 C CA . PRO A 1 161 ? -25.987 16.751 4.108 1.00 34.34 161 PRO A CA 1
ATOM 1200 C C . PRO A 1 161 ? -26.699 16.476 5.435 1.00 34.34 161 PRO A C 1
ATOM 1202 O O . PRO A 1 161 ? -27.924 16.376 5.493 1.00 34.34 161 PRO A O 1
ATOM 1205 N N . ALA A 1 162 ? -25.908 16.333 6.499 1.00 37.28 162 ALA A N 1
ATOM 1206 C CA . ALA A 1 162 ? -26.407 16.025 7.831 1.00 37.28 162 ALA A CA 1
ATOM 1207 C C . ALA A 1 162 ? -27.515 17.005 8.245 1.00 37.28 162 ALA A C 1
ATOM 1209 O O . ALA A 1 162 ? -27.302 18.215 8.280 1.00 37.28 162 ALA A O 1
ATOM 1210 N N . THR A 1 163 ? -28.682 16.462 8.583 1.00 32.53 163 THR A N 1
ATOM 1211 C CA . THR A 1 163 ? -29.746 17.183 9.281 1.00 32.53 163 THR A CA 1
ATOM 1212 C C . THR A 1 163 ? -29.205 17.740 10.603 1.00 32.53 163 THR A C 1
ATOM 1214 O O . THR A 1 163 ? -28.351 17.108 11.227 1.00 32.53 163 THR A O 1
ATOM 1217 N N . ASP A 1 164 ? -29.702 18.908 11.026 1.00 30.95 164 ASP A N 1
ATOM 1218 C CA . ASP A 1 164 ? -29.297 19.651 12.233 1.00 30.95 164 ASP A CA 1
ATOM 1219 C C . ASP A 1 164 ? -29.586 18.894 13.550 1.00 30.95 164 ASP A C 1
ATOM 1221 O O . ASP A 1 164 ? -30.467 19.229 14.340 1.00 30.95 164 ASP A O 1
ATOM 1225 N N . GLY A 1 165 ? -28.799 17.854 13.810 1.00 36.88 165 GLY A N 1
ATOM 1226 C CA . GLY A 1 165 ? -28.730 17.122 15.067 1.00 36.88 165 GLY A CA 1
ATOM 1227 C C . GLY A 1 165 ? -27.416 16.337 15.157 1.00 36.88 165 GLY A C 1
ATOM 1228 O O . GLY A 1 165 ? -26.800 16.043 14.128 1.00 36.88 165 GLY A O 1
ATOM 1229 N N . PRO A 1 166 ? -26.925 15.999 16.363 1.00 39.09 166 PRO A N 1
ATOM 1230 C CA . PRO A 1 166 ? -25.791 15.093 16.491 1.00 39.09 166 PRO A CA 1
ATOM 1231 C C . PRO A 1 166 ? -26.180 13.750 15.861 1.00 39.09 166 PRO A C 1
ATOM 1233 O O . PRO A 1 166 ? -27.003 13.020 16.407 1.00 39.09 166 PRO A O 1
ATOM 1236 N N . SER A 1 167 ? -25.612 13.429 14.697 1.00 53.56 167 SER A N 1
ATOM 1237 C CA . SER A 1 167 ? -25.734 12.092 14.113 1.00 53.56 167 SER A CA 1
ATOM 1238 C C . SER A 1 167 ? -25.174 11.113 15.138 1.00 53.56 167 SER A C 1
ATOM 1240 O O . SER A 1 167 ? -24.015 11.229 15.516 1.00 53.56 167 SER A O 1
ATOM 1242 N N . ALA A 1 168 ? -25.994 10.206 15.666 1.00 71.50 168 ALA A N 1
ATOM 1243 C CA . ALA A 1 168 ? -25.539 9.274 16.690 1.00 71.50 168 ALA A CA 1
ATOM 1244 C C . ALA A 1 168 ? -24.312 8.491 16.187 1.00 71.50 168 ALA A C 1
ATOM 1246 O O . ALA A 1 168 ? -24.242 8.133 15.010 1.00 71.50 168 ALA A O 1
ATOM 1247 N N . MET A 1 169 ? -23.329 8.248 17.062 1.00 84.44 169 MET A N 1
ATOM 1248 C CA . MET A 1 169 ? -22.184 7.390 16.732 1.00 84.44 169 MET A CA 1
ATOM 1249 C C . MET A 1 169 ? -22.691 6.037 16.226 1.00 84.44 169 MET A C 1
ATOM 1251 O O . MET A 1 169 ? -23.622 5.472 16.802 1.00 84.44 169 MET A O 1
ATOM 1255 N N . ARG A 1 170 ? -22.077 5.505 15.165 1.00 88.00 170 ARG A N 1
ATOM 1256 C CA . ARG A 1 170 ? -22.510 4.2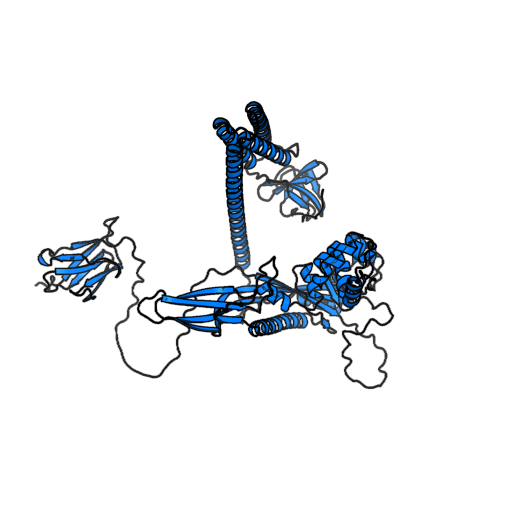43 14.548 1.00 88.00 170 ARG A CA 1
ATOM 1257 C C . ARG A 1 170 ? -21.439 3.181 14.642 1.00 88.00 170 ARG A C 1
ATOM 1259 O O . ARG A 1 170 ? -20.259 3.461 14.476 1.00 88.00 170 ARG A O 1
ATOM 1266 N N . TYR A 1 171 ? -21.856 1.946 14.865 1.00 90.56 171 TYR A N 1
ATOM 1267 C CA . TYR A 1 171 ? -20.954 0.803 14.856 1.00 90.56 171 TYR A CA 1
ATOM 1268 C C . TYR A 1 171 ? -20.757 0.276 13.437 1.00 90.56 171 TYR A C 1
ATOM 1270 O O . TYR A 1 171 ? -21.583 0.492 12.546 1.00 90.56 171 TYR A O 1
ATOM 1278 N N . GLY A 1 172 ? -19.654 -0.427 13.234 1.00 93.31 172 GLY A N 1
ATOM 1279 C CA . GLY A 1 172 ? -19.365 -1.083 11.976 1.00 93.31 172 GLY A CA 1
ATOM 1280 C C . GLY A 1 172 ? -18.192 -2.038 12.058 1.00 93.31 172 GLY A C 1
ATOM 1281 O O . GLY A 1 172 ? -17.690 -2.375 13.134 1.00 93.31 172 GLY A O 1
ATOM 1282 N N . VAL A 1 173 ? -17.729 -2.452 10.886 1.00 95.12 173 VAL A N 1
ATOM 1283 C CA . VAL A 1 173 ? -16.555 -3.301 10.727 1.00 95.12 173 VAL A CA 1
ATOM 1284 C C . VAL A 1 173 ? -15.694 -2.813 9.560 1.00 95.12 173 VAL A C 1
ATOM 1286 O O . VAL A 1 173 ? -16.191 -2.304 8.560 1.00 95.12 173 VAL A O 1
ATOM 1289 N N . LEU A 1 174 ? -14.384 -2.957 9.692 1.00 94.38 174 LEU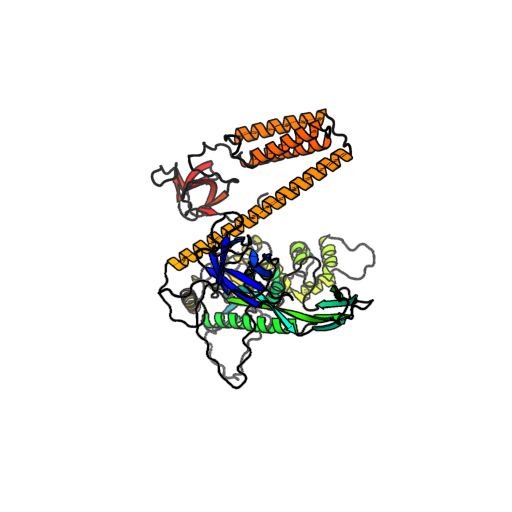 A N 1
ATOM 1290 C CA . LEU A 1 174 ? -13.412 -2.835 8.619 1.00 94.38 174 LEU A CA 1
ATOM 1291 C C . LEU A 1 174 ? -13.151 -4.229 8.055 1.00 94.38 174 LEU A C 1
ATOM 1293 O O . LEU A 1 174 ? -12.721 -5.115 8.797 1.00 94.38 174 LEU A O 1
ATOM 1297 N N . ILE A 1 175 ? -13.384 -4.410 6.759 1.00 94.50 175 ILE A N 1
ATOM 1298 C CA . ILE A 1 175 ? -12.973 -5.608 6.030 1.00 94.50 175 ILE A CA 1
ATOM 1299 C C . ILE A 1 175 ? -11.595 -5.344 5.429 1.00 94.50 175 ILE A C 1
ATOM 1301 O O . ILE A 1 175 ? -11.453 -4.494 4.555 1.00 94.50 175 ILE A O 1
ATOM 1305 N N . GLU A 1 176 ? -10.584 -6.056 5.910 1.00 92.94 176 GLU A N 1
ATOM 1306 C CA . GLU A 1 176 ? -9.211 -6.018 5.410 1.00 92.94 176 GLU A CA 1
ATOM 1307 C C . GLU A 1 176 ? -8.989 -7.211 4.475 1.00 92.94 176 GLU A C 1
ATOM 1309 O O . GLU A 1 176 ? -9.228 -8.363 4.848 1.00 92.94 176 GLU A O 1
ATOM 1314 N N . LEU A 1 177 ? -8.508 -6.941 3.266 1.00 91.94 177 LEU A N 1
ATOM 1315 C CA . LEU A 1 177 ? -8.191 -7.946 2.266 1.00 91.94 177 LEU A CA 1
ATOM 1316 C C . LEU A 1 177 ? -6.715 -7.881 1.887 1.00 91.94 177 LEU A C 1
ATOM 1318 O O . LEU A 1 177 ? -6.177 -6.808 1.628 1.00 91.94 177 LEU A O 1
ATOM 1322 N N . GLU A 1 178 ? -6.086 -9.047 1.808 1.00 91.00 178 GLU A N 1
ATOM 1323 C CA . GLU A 1 178 ? -4.725 -9.213 1.309 1.00 91.00 178 GLU A CA 1
ATOM 1324 C C . GLU A 1 178 ? -4.772 -10.057 0.030 1.00 91.00 178 GLU A C 1
ATOM 1326 O O . GLU A 1 178 ? -5.204 -11.215 0.058 1.00 91.00 178 GLU A O 1
ATOM 1331 N N . GLU A 1 179 ? -4.328 -9.478 -1.084 1.00 90.19 179 GLU A N 1
ATOM 1332 C CA . GLU A 1 179 ? -4.174 -10.172 -2.361 1.00 90.19 179 GLU A CA 1
ATOM 1333 C C . GLU A 1 179 ? -2.698 -10.377 -2.687 1.00 90.19 179 GLU A C 1
ATOM 1335 O O . GLU A 1 179 ? -1.893 -9.451 -2.617 1.00 90.19 179 GLU A O 1
ATOM 1340 N N . TYR A 1 180 ? -2.347 -11.588 -3.102 1.00 89.69 180 TYR A N 1
ATOM 1341 C CA . TYR A 1 180 ? -1.028 -11.934 -3.603 1.00 89.69 180 TYR A CA 1
ATOM 1342 C C . TYR A 1 180 ? -1.071 -12.100 -5.118 1.00 89.69 180 TYR A C 1
ATOM 1344 O O . TYR A 1 180 ? -1.797 -12.942 -5.645 1.00 89.69 180 TYR A O 1
ATOM 1352 N N . TRP A 1 181 ? -0.265 -11.305 -5.805 1.00 89.75 181 TRP A N 1
ATOM 1353 C CA . TRP A 1 181 ? -0.190 -11.211 -7.252 1.00 89.75 181 TRP A CA 1
ATOM 1354 C C . TRP A 1 181 ? 1.136 -11.784 -7.730 1.00 89.75 181 TRP A C 1
ATOM 1356 O O . TRP A 1 181 ? 2.183 -11.156 -7.597 1.00 89.75 181 TRP A O 1
ATOM 1366 N N . GLN A 1 182 ? 1.099 -12.986 -8.293 1.00 87.44 182 GLN A N 1
ATOM 1367 C CA . GLN A 1 182 ? 2.275 -13.651 -8.844 1.00 87.44 182 GLN A CA 1
ATOM 1368 C C . GLN A 1 182 ? 2.297 -13.482 -10.360 1.00 87.44 182 GLN A C 1
ATOM 1370 O O . GLN A 1 182 ? 1.349 -13.896 -11.029 1.00 87.44 182 GLN A O 1
ATOM 1375 N N . SER A 1 183 ? 3.364 -12.901 -10.909 1.00 87.12 183 SER A N 1
ATOM 1376 C CA . SER A 1 183 ? 3.538 -12.852 -12.363 1.00 87.12 183 SER A CA 1
ATOM 1377 C C . SER A 1 183 ? 3.791 -14.260 -12.903 1.00 87.12 183 SER A C 1
ATOM 1379 O O . SER A 1 183 ? 4.620 -15.000 -12.378 1.00 87.12 183 SER A O 1
ATOM 1381 N N . LEU A 1 184 ? 3.054 -14.628 -13.948 1.00 87.19 184 LEU A N 1
ATOM 1382 C CA . LEU A 1 184 ? 3.224 -15.864 -14.716 1.00 87.19 184 LEU A CA 1
ATOM 1383 C C . LEU A 1 184 ? 3.991 -15.613 -16.027 1.00 87.19 184 LEU A C 1
ATOM 1385 O O . LEU A 1 184 ? 3.990 -16.469 -16.912 1.00 87.19 184 LEU A O 1
ATOM 1389 N N . GLY A 1 185 ? 4.585 -14.427 -16.175 1.00 83.06 185 GLY A N 1
ATOM 1390 C CA . GLY A 1 185 ? 5.284 -13.999 -17.379 1.00 83.06 185 GLY A CA 1
ATOM 1391 C C . GLY A 1 185 ? 4.415 -13.209 -18.360 1.00 83.06 185 GLY A C 1
ATOM 1392 O O . GLY A 1 185 ? 3.238 -12.905 -18.125 1.00 83.06 185 GLY A O 1
ATOM 1393 N N . VAL A 1 186 ? 5.039 -12.854 -19.483 1.00 85.56 186 VAL A N 1
ATOM 1394 C CA . VAL A 1 186 ? 4.469 -11.996 -20.528 1.00 85.56 186 VAL A CA 1
ATOM 1395 C C . VAL A 1 186 ? 3.954 -12.842 -21.694 1.00 85.56 186 VAL A C 1
ATOM 1397 O O . VAL A 1 186 ? 4.602 -13.794 -22.124 1.00 85.56 186 VAL A O 1
ATOM 1400 N N . LEU A 1 187 ? 2.795 -12.468 -22.226 1.00 87.38 187 LEU A N 1
ATOM 1401 C CA . LEU A 1 187 ? 2.221 -12.957 -23.473 1.00 87.38 187 LEU A CA 1
ATOM 1402 C C . LEU A 1 187 ? 2.163 -11.852 -24.525 1.00 87.38 187 LEU A C 1
ATOM 1404 O O . LEU A 1 187 ? 2.218 -10.662 -24.213 1.00 87.38 187 LEU A O 1
ATOM 1408 N N . TRP A 1 188 ? 1.983 -12.269 -25.774 1.00 87.12 188 TRP A N 1
ATOM 1409 C CA . TRP A 1 188 ? 1.653 -11.373 -26.873 1.00 87.12 188 TRP A CA 1
ATOM 1410 C C . TRP A 1 188 ? 0.145 -11.120 -26.904 1.00 87.12 188 TRP A C 1
ATOM 1412 O O . TRP A 1 188 ? -0.655 -12.058 -26.879 1.00 87.12 188 TRP A O 1
ATOM 1422 N N . GLY A 1 189 ? -0.221 -9.844 -26.897 1.00 85.81 189 GLY A N 1
ATOM 1423 C CA . GLY A 1 189 ? -1.566 -9.348 -27.141 1.00 85.81 189 GLY A CA 1
ATOM 1424 C C . GLY A 1 189 ? -1.783 -9.055 -28.621 1.00 85.81 189 GLY A C 1
ATOM 1425 O O . GLY A 1 189 ? -1.384 -9.830 -29.489 1.00 85.81 189 GLY A O 1
ATOM 1426 N N . GLU A 1 190 ? -2.429 -7.931 -28.910 1.00 86.88 190 GLU A N 1
ATOM 1427 C CA . GLU A 1 190 ? -2.762 -7.538 -30.280 1.00 86.88 190 GLU A CA 1
ATOM 1428 C C . GLU A 1 190 ? -1.522 -7.098 -31.076 1.00 86.88 190 GLU A C 1
ATOM 1430 O O . GLU A 1 190 ? -0.546 -6.592 -30.515 1.00 86.88 190 GLU A O 1
ATOM 1435 N N . LEU A 1 191 ? -1.551 -7.297 -32.398 1.00 90.38 191 LEU A N 1
ATOM 1436 C CA . LEU A 1 191 ? -0.543 -6.753 -33.309 1.00 90.38 191 LEU A CA 1
ATOM 1437 C C . LEU A 1 191 ? -0.751 -5.237 -33.422 1.00 90.38 191 LEU A C 1
ATOM 1439 O O . LEU A 1 191 ? -1.779 -4.789 -33.917 1.00 90.38 191 LEU A O 1
ATOM 1443 N N . LEU A 1 192 ? 0.237 -4.462 -32.989 1.00 88.62 192 LEU A N 1
ATOM 1444 C CA . LEU A 1 192 ? 0.203 -3.000 -32.980 1.00 88.62 192 LEU A CA 1
ATOM 1445 C C . LEU A 1 192 ? 0.706 -2.397 -34.291 1.00 88.62 192 LEU A C 1
ATOM 1447 O O . LEU A 1 192 ? 0.178 -1.387 -34.746 1.00 88.62 192 LEU A O 1
ATOM 1451 N N . TYR A 1 193 ? 1.760 -2.979 -34.867 1.00 89.75 193 TYR A N 1
ATOM 1452 C CA . TYR A 1 193 ? 2.410 -2.457 -36.067 1.00 89.75 193 TYR A CA 1
ATOM 1453 C C . TYR A 1 193 ? 3.184 -3.550 -36.802 1.00 89.75 193 TYR A C 1
ATOM 1455 O O . TYR A 1 193 ? 3.677 -4.495 -36.181 1.00 89.75 193 TYR A O 1
ATOM 1463 N N . SER A 1 194 ? 3.312 -3.417 -38.121 1.00 93.38 194 SER A N 1
ATOM 1464 C CA . SER A 1 194 ? 4.128 -4.303 -38.950 1.00 93.38 194 SER A CA 1
ATOM 1465 C C . SER A 1 194 ? 4.854 -3.497 -40.018 1.00 93.38 194 SER A C 1
ATOM 1467 O O . SER A 1 194 ? 4.240 -2.673 -40.690 1.00 93.38 194 SER A O 1
ATOM 1469 N N . VAL A 1 195 ? 6.154 -3.739 -40.179 1.00 92.50 195 VAL A N 1
ATOM 1470 C CA . VAL A 1 195 ? 6.985 -3.084 -41.197 1.00 92.50 195 VAL A CA 1
ATOM 1471 C C . VAL A 1 195 ? 7.885 -4.106 -41.870 1.00 92.50 195 VAL A C 1
ATOM 1473 O O . VAL A 1 195 ? 8.479 -4.957 -41.210 1.00 92.50 195 VAL A O 1
ATOM 1476 N N . THR A 1 196 ? 7.995 -4.023 -43.193 1.00 94.62 196 THR A N 1
ATOM 1477 C CA . THR A 1 196 ? 8.892 -4.876 -43.979 1.00 94.62 196 THR A CA 1
ATOM 1478 C C . THR A 1 196 ? 10.081 -4.057 -44.450 1.00 94.62 196 THR A C 1
ATOM 1480 O O . THR A 1 196 ? 9.898 -3.018 -45.074 1.00 94.62 196 THR A O 1
ATOM 1483 N N . LEU A 1 197 ? 11.288 -4.526 -44.139 1.00 93.50 197 LEU A N 1
ATOM 1484 C CA . LEU A 1 197 ? 12.542 -3.839 -44.436 1.00 93.50 197 LEU A CA 1
ATOM 1485 C C . LEU A 1 197 ? 13.369 -4.641 -45.439 1.00 93.50 197 LEU A C 1
ATOM 1487 O O . LEU A 1 197 ? 13.545 -5.858 -45.282 1.00 93.50 197 LEU A O 1
ATOM 1491 N N . THR A 1 198 ? 13.909 -3.962 -46.451 1.00 95.19 198 THR A N 1
ATOM 1492 C CA . THR A 1 198 ? 14.845 -4.575 -47.399 1.00 95.19 198 THR A CA 1
ATOM 1493 C C . THR A 1 198 ? 16.237 -4.731 -46.772 1.00 95.19 198 THR A C 1
ATOM 1495 O O . THR A 1 198 ? 16.491 -4.179 -45.697 1.00 95.19 198 THR A O 1
ATOM 1498 N N . PRO A 1 199 ? 17.132 -5.555 -47.349 1.00 93.94 199 PRO A N 1
ATOM 1499 C CA . PRO A 1 199 ? 18.479 -5.740 -46.819 1.00 93.94 199 PRO A CA 1
ATOM 1500 C C . PRO A 1 199 ? 19.227 -4.420 -46.592 1.00 93.94 199 PRO A C 1
ATOM 1502 O O . PRO A 1 199 ? 19.506 -3.685 -47.533 1.00 93.94 199 PRO A O 1
ATOM 1505 N N . GLY A 1 200 ? 19.598 -4.138 -45.340 1.00 86.50 200 GLY A N 1
ATOM 1506 C CA . GLY A 1 200 ? 20.311 -2.917 -44.961 1.00 86.50 200 GLY A CA 1
ATOM 1507 C C . GLY A 1 200 ? 19.430 -1.723 -44.579 1.00 86.50 200 GLY A C 1
ATOM 1508 O O . GLY A 1 200 ? 19.978 -0.778 -44.006 1.00 86.50 200 GLY A O 1
ATOM 1509 N N . ASP A 1 201 ? 18.114 -1.785 -44.809 1.00 90.19 201 ASP A N 1
ATOM 1510 C CA . ASP A 1 201 ? 17.176 -0.723 -44.435 1.00 90.19 201 ASP A CA 1
ATOM 1511 C C . ASP A 1 201 ? 16.990 -0.616 -42.920 1.00 90.19 201 ASP A C 1
ATOM 1513 O O . ASP A 1 201 ? 17.038 -1.603 -42.173 1.00 90.19 201 ASP A O 1
ATOM 1517 N N . GLU A 1 202 ? 16.711 0.607 -42.476 1.00 90.69 202 GLU A N 1
ATOM 1518 C CA . GLU A 1 202 ? 16.409 0.950 -41.092 1.00 90.69 202 GLU A CA 1
ATOM 1519 C C . GLU A 1 202 ? 15.110 1.757 -41.017 1.00 90.69 202 GLU A C 1
ATOM 1521 O O . GLU A 1 202 ? 14.919 2.714 -41.764 1.00 90.69 202 GLU A O 1
ATOM 1526 N N . ALA A 1 203 ? 14.240 1.394 -40.076 1.00 88.06 203 ALA A N 1
ATOM 1527 C CA . ALA A 1 203 ? 13.062 2.163 -39.705 1.00 88.06 203 ALA A CA 1
ATOM 1528 C C . ALA A 1 203 ? 13.223 2.749 -38.299 1.00 88.06 203 ALA A C 1
ATOM 1530 O O . ALA A 1 203 ? 13.648 2.073 -37.354 1.00 88.06 203 ALA A O 1
ATOM 1531 N N . LYS A 1 204 ? 12.835 4.020 -38.160 1.00 88.94 204 LYS A N 1
ATOM 1532 C CA . LYS A 1 204 ? 12.704 4.700 -36.870 1.00 88.94 204 LYS A CA 1
ATOM 1533 C C . LYS A 1 204 ? 11.244 4.664 -36.455 1.00 88.94 204 LYS A C 1
ATOM 1535 O O . LYS A 1 204 ? 10.393 5.192 -37.162 1.00 88.94 204 LYS A O 1
ATOM 1540 N N . LEU A 1 205 ? 10.972 4.070 -35.304 1.00 88.12 205 LEU A N 1
ATOM 1541 C CA . LEU A 1 205 ? 9.625 3.852 -34.793 1.00 88.12 205 LEU A CA 1
ATOM 1542 C C . LEU A 1 205 ? 9.442 4.604 -33.475 1.00 88.12 205 LEU A C 1
ATOM 1544 O O . LEU A 1 205 ? 10.292 4.530 -32.586 1.00 88.12 205 LEU A O 1
ATOM 1548 N N . ALA A 1 206 ? 8.330 5.313 -33.332 1.00 84.94 206 ALA A N 1
ATOM 1549 C CA . ALA A 1 206 ? 7.909 5.939 -32.089 1.00 84.94 206 ALA A CA 1
ATOM 1550 C C . ALA A 1 206 ? 6.914 5.025 -31.362 1.00 84.94 206 ALA A C 1
ATOM 1552 O O . ALA A 1 206 ? 5.861 4.676 -31.896 1.00 84.94 206 ALA A O 1
ATOM 1553 N N . VAL A 1 207 ? 7.243 4.650 -30.125 1.00 84.25 207 VAL A N 1
ATOM 1554 C CA . VAL A 1 207 ? 6.350 3.912 -29.225 1.00 84.25 207 VAL A CA 1
ATOM 1555 C C . VAL A 1 207 ? 5.592 4.917 -28.368 1.00 84.25 207 VAL A C 1
ATOM 1557 O O . VAL A 1 207 ? 6.184 5.601 -27.530 1.00 84.25 207 VAL A O 1
ATOM 1560 N N . LEU A 1 208 ? 4.284 5.000 -28.580 1.00 80.56 208 LEU A N 1
ATOM 1561 C CA . LEU A 1 208 ? 3.373 5.864 -27.844 1.00 80.56 208 LEU A CA 1
ATOM 1562 C C . LEU A 1 208 ? 2.642 5.016 -26.803 1.00 80.56 208 LEU A C 1
ATOM 1564 O O . LEU A 1 208 ? 1.899 4.109 -27.169 1.00 80.56 208 LEU A O 1
ATOM 1568 N N . ASP A 1 209 ? 2.839 5.304 -25.516 1.00 78.00 209 ASP A N 1
ATOM 1569 C CA . ASP A 1 209 ? 2.086 4.661 -24.434 1.00 78.00 209 ASP A CA 1
ATOM 1570 C C . ASP A 1 209 ? 1.322 5.719 -23.630 1.00 78.00 209 ASP A C 1
ATOM 1572 O O . ASP A 1 209 ? 1.887 6.429 -22.799 1.00 78.00 209 ASP A O 1
ATOM 1576 N N . GLY A 1 210 ? 0.023 5.841 -23.906 1.00 71.88 210 GLY A N 1
ATOM 1577 C CA . GLY A 1 210 ? -0.897 6.717 -23.183 1.00 71.88 210 GLY A CA 1
ATOM 1578 C C . GLY A 1 210 ? -1.532 6.065 -21.952 1.00 71.88 210 GLY A C 1
ATOM 1579 O O . GLY A 1 210 ? -2.406 6.667 -21.322 1.00 71.88 210 GLY A O 1
ATOM 1580 N N . ARG A 1 211 ? -1.159 4.825 -21.605 1.00 74.00 211 ARG A N 1
ATOM 1581 C CA . ARG A 1 211 ? -1.770 4.090 -20.486 1.00 74.00 211 ARG A CA 1
ATOM 1582 C C . ARG A 1 211 ? -1.255 4.589 -19.143 1.00 74.00 211 ARG A C 1
ATOM 1584 O O . ARG A 1 211 ? -2.047 4.729 -18.208 1.00 74.00 211 ARG A O 1
ATOM 1591 N N . TRP A 1 212 ? 0.034 4.912 -19.077 1.00 70.25 212 TRP A N 1
ATOM 1592 C CA . TRP A 1 212 ? 0.749 5.254 -17.849 1.00 70.25 212 TRP A CA 1
ATOM 1593 C C . TRP A 1 212 ? 1.069 6.750 -17.790 1.00 70.25 212 TRP A C 1
ATOM 1595 O O . TRP A 1 212 ? 1.611 7.319 -18.736 1.00 70.25 212 TRP A O 1
ATOM 1605 N N . ARG A 1 213 ? 0.758 7.406 -16.665 1.00 58.44 213 ARG A N 1
ATOM 1606 C CA . ARG A 1 213 ? 1.204 8.786 -16.422 1.00 58.44 213 ARG A CA 1
ATOM 1607 C C . ARG A 1 213 ? 2.697 8.756 -16.082 1.00 58.44 213 ARG A C 1
ATOM 1609 O O . ARG A 1 213 ? 3.108 7.973 -15.233 1.00 58.44 213 ARG A O 1
ATOM 1616 N N . ARG A 1 214 ? 3.513 9.588 -16.736 1.00 53.34 214 ARG A N 1
ATOM 1617 C CA . ARG A 1 214 ? 4.921 9.776 -16.348 1.00 53.34 214 ARG A CA 1
ATOM 1618 C C . ARG A 1 214 ? 4.981 10.879 -15.297 1.00 53.34 214 ARG A C 1
ATOM 1620 O O . ARG A 1 214 ? 4.865 12.048 -15.647 1.00 53.34 214 ARG A O 1
ATOM 1627 N N . GLU A 1 215 ? 5.156 10.518 -14.032 1.00 47.84 215 GLU A N 1
ATOM 1628 C CA . GLU A 1 215 ? 5.701 11.457 -13.049 1.00 47.84 215 GLU A CA 1
ATOM 1629 C C . GLU A 1 215 ? 7.233 11.445 -13.143 1.00 47.84 215 GLU A C 1
ATOM 1631 O O . GLU A 1 215 ? 7.845 10.419 -13.451 1.00 47.84 215 GLU A O 1
ATOM 1636 N N . ALA A 1 216 ? 7.855 12.606 -12.934 1.00 42.75 216 ALA A N 1
ATOM 1637 C CA . ALA A 1 216 ? 9.286 12.812 -13.157 1.00 42.75 216 ALA A CA 1
ATOM 1638 C C . ALA A 1 216 ? 10.193 12.037 -12.176 1.00 42.75 216 ALA A C 1
ATOM 1640 O O . ALA A 1 216 ? 11.368 11.843 -12.474 1.00 42.75 216 ALA A O 1
ATOM 1641 N N . GLU A 1 217 ? 9.661 11.558 -11.045 1.00 41.22 217 GLU A N 1
ATOM 1642 C CA . GLU A 1 217 ? 10.462 11.014 -9.934 1.00 41.22 217 GLU A CA 1
ATOM 1643 C C . GLU A 1 217 ? 10.243 9.529 -9.609 1.00 41.22 217 GLU A C 1
ATOM 1645 O O . GLU A 1 217 ? 10.955 8.974 -8.776 1.00 41.22 217 GLU A O 1
ATOM 1650 N N . GLY A 1 218 ? 9.341 8.821 -10.289 1.00 45.28 218 GLY A N 1
ATOM 1651 C CA . GLY A 1 218 ? 9.123 7.407 -9.990 1.00 45.28 218 GLY A CA 1
ATOM 1652 C C . GLY A 1 218 ? 8.534 6.649 -11.161 1.00 45.28 218 GLY A C 1
ATOM 1653 O O . GLY A 1 218 ? 7.440 6.954 -11.624 1.00 45.28 218 GLY A O 1
ATOM 1654 N N . ARG A 1 219 ? 9.227 5.604 -11.624 1.00 48.44 219 ARG A N 1
ATOM 1655 C CA . ARG A 1 219 ? 8.583 4.538 -12.403 1.00 48.44 219 ARG A CA 1
ATOM 1656 C C . ARG A 1 219 ? 7.640 3.787 -11.457 1.00 48.44 219 ARG A C 1
ATOM 1658 O O . ARG A 1 219 ? 8.019 2.742 -10.929 1.00 48.44 219 ARG A O 1
ATOM 1665 N N . GLU A 1 220 ? 6.454 4.335 -11.190 1.00 54.19 220 GLU A N 1
ATOM 1666 C CA . GLU A 1 220 ? 5.391 3.576 -10.529 1.00 54.19 220 GLU A CA 1
ATOM 1667 C C . GLU A 1 220 ? 5.194 2.266 -11.303 1.00 54.19 220 GLU A C 1
ATOM 1669 O O . GLU A 1 220 ? 5.143 2.251 -12.539 1.00 54.19 220 GLU A O 1
ATOM 1674 N N . ARG A 1 221 ? 5.158 1.136 -10.589 1.00 70.31 221 ARG A N 1
ATOM 1675 C CA . ARG A 1 221 ? 5.010 -0.165 -11.248 1.00 70.31 221 ARG A CA 1
ATOM 1676 C C . ARG A 1 221 ? 3.577 -0.264 -11.795 1.00 70.31 221 ARG A C 1
ATOM 1678 O O . ARG A 1 221 ? 2.653 0.061 -11.051 1.00 70.31 221 ARG A O 1
ATOM 1685 N N . PRO A 1 222 ? 3.354 -0.766 -13.026 1.00 76.56 222 PRO A N 1
ATOM 1686 C CA . PRO A 1 222 ? 2.023 -0.934 -13.628 1.00 76.56 222 PRO A CA 1
ATOM 1687 C C . PRO A 1 222 ? 0.950 -1.496 -12.683 1.00 76.56 222 PRO A C 1
ATOM 1689 O O . PRO A 1 222 ? -0.176 -1.003 -12.636 1.00 76.56 222 PRO A O 1
ATOM 1692 N N . LEU A 1 223 ? 1.330 -2.484 -11.867 1.00 80.94 223 LEU A N 1
ATOM 1693 C CA . LEU A 1 223 ? 0.450 -3.105 -10.881 1.00 80.94 223 LEU A CA 1
ATOM 1694 C C . LEU A 1 223 ? 0.008 -2.145 -9.765 1.00 80.94 223 LEU A C 1
ATOM 1696 O O . LEU A 1 223 ? -1.133 -2.219 -9.331 1.00 80.94 223 LEU A O 1
ATOM 1700 N N . GLN A 1 224 ? 0.866 -1.227 -9.312 1.00 78.75 224 GLN A N 1
ATOM 1701 C CA . GLN A 1 224 ? 0.508 -0.227 -8.297 1.00 78.75 224 GLN A CA 1
ATOM 1702 C C . GLN A 1 224 ? -0.504 0.778 -8.847 1.00 78.75 224 GLN A C 1
ATOM 1704 O O . GLN A 1 224 ? -1.460 1.125 -8.160 1.00 78.75 224 GLN A O 1
ATOM 1709 N N . ILE A 1 225 ? -0.334 1.196 -10.104 1.00 77.38 225 ILE A N 1
ATOM 1710 C CA . ILE A 1 225 ? -1.276 2.090 -10.786 1.00 77.38 225 ILE A CA 1
ATOM 1711 C C . ILE A 1 225 ? -2.635 1.400 -10.935 1.00 77.38 225 ILE A C 1
ATOM 1713 O O . ILE A 1 225 ? -3.659 1.986 -10.586 1.00 77.38 225 ILE A O 1
ATOM 1717 N N . LEU A 1 226 ? -2.651 0.139 -11.386 1.00 82.94 226 LEU A N 1
ATOM 1718 C CA . LEU A 1 226 ? -3.877 -0.658 -11.459 1.00 82.94 226 LEU A CA 1
ATOM 1719 C C . LEU A 1 226 ? -4.529 -0.805 -10.078 1.00 82.94 226 LEU A C 1
ATOM 1721 O O . LEU A 1 226 ? -5.726 -0.570 -9.943 1.00 82.94 226 LEU A O 1
ATOM 1725 N N . ALA A 1 227 ? -3.750 -1.141 -9.050 1.00 83.31 227 ALA A N 1
ATOM 1726 C CA . ALA A 1 227 ? -4.246 -1.302 -7.687 1.00 83.31 227 ALA A CA 1
ATOM 1727 C C . ALA A 1 227 ? -4.891 -0.009 -7.160 1.00 83.31 227 ALA A C 1
ATOM 1729 O O . ALA A 1 227 ? -5.985 -0.050 -6.599 1.00 83.31 227 ALA A O 1
ATOM 1730 N N . ARG A 1 228 ? -4.279 1.153 -7.430 1.00 79.38 228 ARG A N 1
ATOM 1731 C CA . ARG A 1 228 ? -4.874 2.469 -7.149 1.00 79.38 228 ARG A CA 1
ATOM 1732 C C . ARG A 1 228 ? -6.175 2.666 -7.924 1.00 79.38 228 ARG A C 1
ATOM 1734 O O . ARG A 1 228 ? -7.184 2.998 -7.319 1.00 79.38 228 ARG A O 1
ATOM 1741 N N . MET A 1 229 ? -6.217 2.382 -9.225 1.00 81.12 229 MET A N 1
ATOM 1742 C CA . MET A 1 229 ? -7.457 2.476 -10.016 1.00 81.12 229 MET A CA 1
ATOM 1743 C C . MET A 1 229 ? -8.587 1.573 -9.488 1.00 81.12 229 MET A C 1
ATOM 1745 O O . MET A 1 229 ? -9.758 1.918 -9.615 1.00 81.12 229 MET A O 1
ATOM 1749 N N . VAL A 1 230 ? -8.256 0.429 -8.887 1.00 85.12 230 VAL A N 1
ATOM 1750 C CA . VAL A 1 230 ? -9.235 -0.464 -8.243 1.00 85.12 230 VAL A CA 1
ATOM 1751 C C . VAL A 1 230 ? -9.705 0.104 -6.899 1.00 85.12 230 VAL A C 1
ATOM 1753 O O . VAL A 1 230 ? -10.899 0.055 -6.587 1.00 85.12 230 VAL A O 1
ATOM 1756 N N . GLY A 1 231 ? -8.771 0.654 -6.123 1.00 75.25 231 GLY A N 1
ATOM 1757 C CA . GLY A 1 231 ? -8.961 1.148 -4.762 1.00 75.25 231 GLY A CA 1
ATOM 1758 C C . GLY A 1 231 ? -9.261 2.639 -4.627 1.00 75.25 231 GLY A C 1
ATOM 1759 O O . GLY A 1 231 ? -8.808 3.233 -3.655 1.00 75.25 231 GLY A O 1
ATOM 1760 N N . THR A 1 232 ? -9.945 3.278 -5.584 1.00 65.19 232 THR A N 1
ATOM 1761 C CA . THR A 1 232 ? -10.084 4.745 -5.571 1.00 65.19 232 THR A CA 1
ATOM 1762 C C . THR A 1 232 ? -11.504 5.273 -5.596 1.00 65.19 232 THR A C 1
ATOM 1764 O O . THR A 1 232 ? -12.348 4.895 -6.406 1.00 65.19 232 THR A O 1
ATOM 1767 N N . SER A 1 233 ? -11.691 6.258 -4.719 1.00 58.72 233 SER A N 1
ATOM 1768 C CA . SER A 1 233 ? -12.847 7.135 -4.623 1.00 58.72 233 SER A CA 1
ATOM 1769 C C . SER A 1 233 ? -12.464 8.577 -4.251 1.00 58.72 233 SER A C 1
ATOM 1771 O O . SER A 1 233 ? -13.045 9.090 -3.321 1.00 58.72 233 SER A O 1
ATOM 1773 N N . MET A 1 234 ? -11.500 9.268 -4.887 1.00 51.47 234 MET A N 1
ATOM 1774 C CA . MET A 1 234 ? -10.964 10.625 -4.533 1.00 51.47 234 MET A CA 1
ATOM 1775 C C . MET A 1 234 ? -10.438 10.834 -3.089 1.00 51.47 234 MET A C 1
ATOM 1777 O O . MET A 1 234 ? -9.459 11.533 -2.868 1.00 51.47 234 MET A O 1
ATOM 1781 N N . LEU A 1 235 ? -11.061 10.243 -2.077 1.00 52.34 235 LEU A N 1
ATOM 1782 C CA . LEU A 1 235 ? -10.743 10.312 -0.656 1.00 52.34 235 LEU A CA 1
ATOM 1783 C C . LEU A 1 235 ? -9.950 9.085 -0.220 1.00 52.34 235 LEU A C 1
ATOM 1785 O O . LEU A 1 235 ? -9.180 9.169 0.732 1.00 52.34 235 LEU A O 1
ATOM 1789 N N . GLY A 1 236 ? -10.088 7.972 -0.951 1.00 51.72 236 GLY A N 1
ATOM 1790 C CA . GLY A 1 236 ? -9.137 6.866 -0.890 1.00 51.72 236 GLY A CA 1
ATOM 1791 C C . GLY A 1 236 ? -7.721 7.317 -1.254 1.00 51.72 236 GLY A C 1
ATOM 1792 O O . GLY A 1 236 ? -6.785 6.942 -0.558 1.00 51.72 236 GLY A O 1
ATOM 1793 N N . ASP A 1 237 ? -7.571 8.227 -2.230 1.00 52.44 237 ASP A N 1
ATOM 1794 C CA . ASP A 1 237 ? -6.269 8.784 -2.634 1.00 52.44 237 ASP A CA 1
ATOM 1795 C C . ASP A 1 237 ? -5.534 9.472 -1.479 1.00 52.44 237 ASP A C 1
ATOM 1797 O O . ASP A 1 237 ? -4.316 9.356 -1.371 1.00 52.44 237 ASP A O 1
ATOM 1801 N N . LEU A 1 238 ? -6.261 10.130 -0.572 1.00 55.38 238 LEU A N 1
ATOM 1802 C CA . LEU A 1 238 ? -5.684 10.740 0.622 1.00 55.38 238 LEU A CA 1
ATOM 1803 C C . LEU A 1 238 ? -5.083 9.690 1.564 1.00 55.38 238 LEU A C 1
ATOM 1805 O O . LEU A 1 238 ? -3.960 9.838 2.042 1.00 55.38 238 LEU A O 1
ATOM 1809 N N . ILE A 1 239 ? -5.859 8.651 1.878 1.00 53.94 239 ILE A N 1
ATOM 1810 C CA . ILE A 1 239 ? -5.454 7.627 2.843 1.00 53.94 239 ILE A CA 1
ATOM 1811 C C . ILE A 1 239 ? -4.346 6.782 2.232 1.00 53.94 239 ILE A C 1
ATOM 1813 O O . ILE A 1 239 ? -3.348 6.574 2.903 1.00 53.94 239 ILE A O 1
ATOM 1817 N N . THR A 1 240 ? -4.440 6.416 0.954 1.00 52.72 240 THR A N 1
ATOM 1818 C CA . THR A 1 240 ? -3.375 5.722 0.217 1.00 52.72 240 THR A CA 1
ATOM 1819 C C . THR A 1 240 ? -2.115 6.584 0.053 1.00 52.72 240 THR A C 1
ATOM 1821 O O . THR A 1 240 ? -0.996 6.077 0.041 1.00 52.72 240 THR A O 1
ATOM 1824 N N . ALA A 1 241 ? -2.245 7.914 -0.008 1.00 55.47 241 ALA A N 1
ATOM 1825 C CA . ALA A 1 241 ? -1.089 8.805 0.045 1.00 55.47 241 ALA A CA 1
ATOM 1826 C C . ALA A 1 241 ? -0.444 8.849 1.435 1.00 55.47 241 ALA A C 1
ATOM 1828 O O . ALA A 1 241 ? 0.725 9.213 1.527 1.00 55.47 241 ALA A O 1
ATOM 1829 N N . LEU A 1 242 ? -1.169 8.512 2.507 1.00 55.72 242 LEU A N 1
ATOM 1830 C CA . LEU A 1 242 ? -0.704 8.521 3.901 1.00 55.72 242 LEU A CA 1
ATOM 1831 C C . LEU A 1 242 ? -0.322 7.125 4.427 1.00 55.72 242 LEU A C 1
ATOM 1833 O O . LEU A 1 242 ? 0.471 7.033 5.364 1.00 55.72 242 LEU A O 1
ATOM 1837 N N . ARG A 1 243 ? -0.865 6.063 3.829 1.00 63.34 243 ARG A N 1
ATOM 1838 C CA . ARG A 1 243 ? -0.822 4.660 4.254 1.00 63.34 243 ARG A CA 1
ATOM 1839 C C . ARG A 1 243 ? -0.783 3.728 3.037 1.00 63.34 243 ARG A C 1
ATOM 1841 O O . ARG A 1 243 ? -1.316 4.083 1.998 1.00 63.34 243 ARG A O 1
ATOM 1848 N N . PRO A 1 244 ? -0.180 2.534 3.136 1.00 60.22 244 PRO A N 1
ATOM 1849 C CA . PRO A 1 244 ? -0.044 1.639 1.989 1.00 60.22 244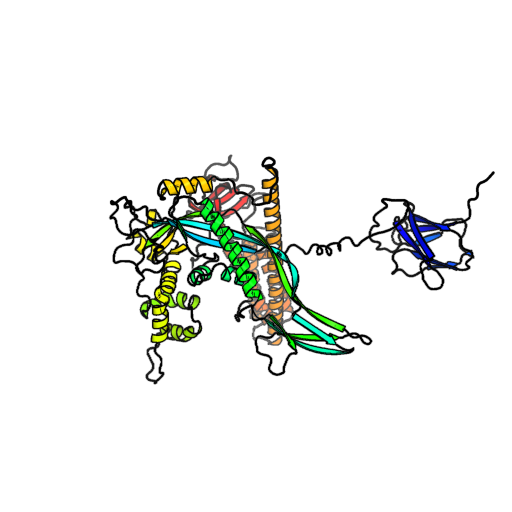 PRO A CA 1
ATOM 1850 C C . PRO A 1 244 ? -1.354 0.935 1.595 1.00 60.22 244 PRO A C 1
ATOM 1852 O O . PRO A 1 244 ? -1.408 0.335 0.523 1.00 60.22 244 PRO A O 1
ATOM 1855 N N . GLU A 1 245 ? -2.392 0.968 2.439 1.00 77.88 245 GLU A N 1
ATOM 1856 C CA . GLU A 1 245 ? -3.656 0.283 2.165 1.00 77.88 245 GLU A CA 1
ATOM 1857 C C . GLU A 1 245 ? -4.585 1.081 1.230 1.00 77.88 245 GLU A C 1
ATOM 1859 O O . GLU A 1 245 ? -4.725 2.305 1.319 1.00 77.88 245 GLU A O 1
ATOM 1864 N N . LEU A 1 246 ? -5.248 0.358 0.328 1.00 80.88 246 LEU A N 1
ATOM 1865 C CA . LEU A 1 246 ? -6.156 0.889 -0.686 1.00 80.88 246 LEU A CA 1
ATOM 1866 C C . LEU A 1 246 ? -7.598 0.870 -0.174 1.00 80.88 246 LEU A C 1
ATOM 1868 O O . LEU A 1 246 ? -8.141 -0.193 0.131 1.00 80.88 246 LEU A O 1
ATOM 1872 N N . GLN A 1 247 ? -8.228 2.040 -0.082 1.00 83.25 247 GLN A N 1
ATOM 1873 C CA . GLN A 1 247 ? -9.589 2.170 0.447 1.00 83.25 247 GLN A CA 1
ATOM 1874 C C . GLN A 1 247 ? -10.642 1.965 -0.644 1.00 83.25 247 GLN A C 1
ATOM 1876 O O . GLN A 1 247 ? -10.690 2.682 -1.638 1.00 83.25 247 GLN A O 1
ATOM 1881 N N . LEU A 1 248 ? -11.530 1.005 -0.425 1.00 85.88 248 LEU A N 1
ATOM 1882 C CA . LEU A 1 248 ? -12.681 0.725 -1.271 1.00 85.88 248 LEU A CA 1
ATOM 1883 C C . LEU A 1 248 ? -13.885 1.561 -0.849 1.00 85.88 248 LEU A C 1
ATOM 1885 O O . LEU A 1 248 ? -13.950 2.091 0.262 1.00 85.88 248 LEU A O 1
ATOM 1889 N N . ASP A 1 249 ? -14.875 1.624 -1.737 1.00 84.19 249 ASP A N 1
ATOM 1890 C CA . ASP A 1 249 ? -16.113 2.331 -1.442 1.00 84.19 249 ASP A CA 1
ATOM 1891 C C . ASP A 1 249 ? -16.829 1.709 -0.240 1.00 84.19 249 ASP A C 1
ATOM 1893 O O . ASP A 1 249 ? -17.027 0.483 -0.191 1.00 84.19 249 ASP A O 1
ATOM 1897 N N . PRO A 1 250 ? -17.214 2.539 0.744 1.00 86.81 250 PRO A N 1
ATOM 1898 C CA . PRO A 1 250 ? -17.838 2.038 1.946 1.00 86.81 250 PRO A CA 1
ATOM 1899 C C . PRO A 1 250 ? -19.218 1.454 1.651 1.00 86.81 250 PRO A C 1
ATOM 1901 O O . PRO A 1 250 ? -19.875 1.799 0.669 1.00 86.81 250 PRO A O 1
ATOM 1904 N N . LEU A 1 251 ? -19.666 0.572 2.535 1.00 87.56 251 LEU A N 1
ATOM 1905 C CA . LEU A 1 251 ? -20.960 -0.095 2.453 1.00 87.56 251 LEU A CA 1
ATOM 1906 C C . LEU A 1 251 ? -21.743 0.115 3.746 1.00 87.56 251 LEU A C 1
ATOM 1908 O O . LEU A 1 251 ? -21.155 0.139 4.823 1.00 87.56 251 LEU A O 1
ATOM 1912 N N . THR A 1 252 ? -23.067 0.193 3.655 1.00 88.50 252 THR A N 1
ATOM 1913 C CA . THR A 1 252 ? -23.950 0.137 4.826 1.00 88.50 252 THR A CA 1
ATOM 1914 C C . THR A 1 252 ? -24.782 -1.135 4.768 1.00 88.50 252 THR A C 1
ATOM 1916 O O . THR A 1 252 ? -25.341 -1.457 3.723 1.00 88.50 252 THR A O 1
ATOM 1919 N N . VAL A 1 253 ? -24.877 -1.855 5.884 1.00 88.00 253 VAL A N 1
ATOM 1920 C CA . VAL A 1 253 ? -25.587 -3.138 5.976 1.00 88.00 253 VAL A CA 1
ATOM 1921 C C . VAL A 1 253 ? -26.564 -3.146 7.142 1.00 88.00 253 VAL A C 1
ATOM 1923 O O . VAL A 1 253 ? -26.236 -2.708 8.242 1.00 88.00 253 VAL A O 1
ATOM 1926 N N . ALA A 1 254 ? -27.773 -3.654 6.909 1.00 87.50 254 ALA A N 1
ATOM 1927 C CA . ALA A 1 254 ? -28.797 -3.779 7.948 1.00 87.50 254 ALA A CA 1
ATOM 1928 C C . ALA A 1 254 ? -28.731 -5.118 8.695 1.00 87.50 254 ALA A C 1
ATOM 1930 O O . ALA A 1 254 ? -29.026 -5.178 9.890 1.00 87.50 254 ALA A O 1
ATOM 1931 N N . GLU A 1 255 ? -28.301 -6.175 8.003 1.00 88.06 255 GLU A N 1
ATOM 1932 C CA . GLU A 1 255 ? -28.286 -7.537 8.529 1.00 88.06 255 GLU A CA 1
ATOM 1933 C C . GLU A 1 255 ? -26.877 -7.995 8.928 1.00 88.06 255 GLU A C 1
ATOM 1935 O O . GLU A 1 255 ? -25.917 -7.717 8.201 1.00 88.06 255 GLU A O 1
ATOM 1940 N N . PRO A 1 256 ? -26.731 -8.751 10.035 1.00 86.12 256 PRO A N 1
ATOM 1941 C CA . PRO A 1 256 ? -25.449 -9.208 10.575 1.00 86.12 256 PRO A CA 1
ATOM 1942 C C . PRO A 1 256 ? -24.813 -10.371 9.785 1.00 86.12 256 PRO A C 1
ATOM 1944 O O . PRO A 1 256 ? -24.362 -11.364 10.350 1.00 86.12 256 PRO A O 1
ATOM 1947 N N . GLY A 1 257 ? -24.755 -10.252 8.456 1.00 87.19 257 GLY A N 1
ATOM 1948 C CA . GLY A 1 257 ? -24.225 -11.251 7.523 1.00 87.19 257 GLY A CA 1
ATOM 1949 C C . GLY A 1 257 ? -22.810 -10.945 7.022 1.00 87.19 257 GLY A C 1
ATOM 1950 O O . GLY A 1 257 ? -22.618 -10.726 5.828 1.00 87.19 257 GLY A O 1
ATOM 1951 N N . LEU A 1 258 ? -21.802 -10.948 7.903 1.00 89.88 258 LEU A N 1
ATOM 1952 C CA . LEU A 1 258 ? -20.429 -10.541 7.541 1.00 89.88 258 LEU A CA 1
ATOM 1953 C C . LEU A 1 258 ? -19.756 -11.418 6.471 1.00 89.88 258 LEU A C 1
ATOM 1955 O O . LEU A 1 258 ? -18.924 -10.921 5.718 1.00 89.88 258 LEU A O 1
ATOM 1959 N N . GLU A 1 259 ? -20.123 -12.698 6.360 1.00 89.94 259 GLU A N 1
ATOM 1960 C CA . GLU A 1 259 ? -19.602 -13.577 5.299 1.00 89.94 259 GLU A CA 1
ATOM 1961 C C . GLU A 1 259 ? -20.028 -13.110 3.906 1.00 89.94 259 GLU A C 1
ATOM 1963 O O . GLU A 1 259 ? -19.196 -13.050 3.003 1.00 89.94 259 GLU A O 1
ATOM 1968 N N . ALA A 1 260 ? -21.303 -12.750 3.743 1.00 89.31 260 ALA A N 1
ATOM 1969 C CA . ALA A 1 260 ? -21.819 -12.268 2.468 1.00 89.31 260 ALA A CA 1
ATOM 1970 C C . ALA A 1 260 ? -21.129 -10.957 2.072 1.00 89.31 260 ALA A C 1
ATOM 1972 O O . ALA A 1 260 ? -20.699 -10.808 0.933 1.00 89.31 260 ALA A O 1
ATOM 1973 N N . VAL A 1 261 ? -20.927 -10.057 3.039 1.00 90.75 261 VAL A N 1
ATOM 1974 C CA . VAL A 1 261 ? -20.216 -8.784 2.839 1.00 90.75 261 VAL A CA 1
ATOM 1975 C C . VAL A 1 261 ? -18.755 -9.000 2.437 1.00 90.75 261 VAL A C 1
ATOM 1977 O O . VAL A 1 261 ? -18.243 -8.333 1.535 1.00 90.75 261 VAL A O 1
ATOM 1980 N N . ALA A 1 262 ? -18.068 -9.936 3.092 1.00 91.88 262 ALA A N 1
ATOM 1981 C CA . ALA A 1 262 ? -16.688 -10.277 2.772 1.00 91.88 262 ALA A CA 1
ATOM 1982 C C . ALA A 1 262 ? -16.574 -10.876 1.358 1.00 91.88 262 ALA A C 1
ATOM 1984 O O . ALA A 1 262 ? -15.716 -10.454 0.583 1.00 91.88 262 ALA A O 1
ATOM 1985 N N . ALA A 1 263 ? -17.473 -11.795 0.991 1.00 90.81 263 ALA A N 1
ATOM 1986 C CA . ALA A 1 263 ? -17.528 -12.391 -0.344 1.00 90.81 263 ALA A CA 1
ATOM 1987 C C . ALA A 1 263 ? -17.859 -11.357 -1.436 1.00 90.81 263 ALA A C 1
ATOM 1989 O O . ALA A 1 263 ? -17.185 -11.316 -2.464 1.00 90.81 263 ALA A O 1
ATOM 1990 N N . GLU A 1 264 ? -18.834 -10.477 -1.192 1.00 91.19 264 GLU A N 1
ATOM 1991 C CA . GLU A 1 264 ? -19.175 -9.364 -2.087 1.00 91.19 264 GLU A CA 1
ATOM 1992 C C . GLU A 1 264 ? -17.976 -8.431 -2.290 1.00 91.19 264 GLU A C 1
ATOM 1994 O O . GLU A 1 264 ? -17.714 -7.989 -3.403 1.00 91.19 264 GLU A O 1
ATOM 1999 N N . THR A 1 265 ? -17.206 -8.161 -1.233 1.00 91.50 265 THR A N 1
ATOM 2000 C CA . THR A 1 265 ? -16.010 -7.310 -1.314 1.00 91.50 265 THR A CA 1
ATOM 2001 C C . THR A 1 265 ? -14.934 -7.931 -2.204 1.00 91.50 265 THR A C 1
ATOM 2003 O O . THR A 1 265 ? -14.378 -7.238 -3.054 1.00 91.50 265 THR A O 1
ATOM 2006 N N . VAL A 1 266 ? -14.682 -9.238 -2.076 1.00 92.88 266 VAL A N 1
ATOM 2007 C CA . VAL A 1 266 ? -13.758 -9.963 -2.968 1.00 92.88 266 VAL A CA 1
ATOM 2008 C C . VAL A 1 266 ? -14.250 -9.924 -4.416 1.00 92.88 266 VAL A C 1
ATOM 2010 O O . VAL A 1 266 ? -13.475 -9.621 -5.324 1.00 92.88 266 VAL A O 1
ATOM 2013 N N . GLN A 1 267 ? -15.543 -10.172 -4.643 1.00 90.69 267 GLN A N 1
ATOM 2014 C CA . GLN A 1 267 ? -16.125 -10.126 -5.985 1.00 90.69 267 GLN A CA 1
ATOM 2015 C C . GLN A 1 267 ? -16.037 -8.720 -6.594 1.00 90.69 267 GLN A C 1
ATOM 2017 O O . GLN A 1 267 ? -15.644 -8.569 -7.746 1.00 90.69 267 GLN A O 1
ATOM 2022 N N . MET A 1 268 ? -16.317 -7.679 -5.808 1.00 89.62 268 MET A N 1
ATOM 2023 C CA . MET A 1 268 ? -16.207 -6.288 -6.241 1.00 89.62 268 MET A CA 1
ATOM 2024 C C . MET A 1 268 ? -14.789 -5.946 -6.706 1.00 89.62 268 MET A C 1
ATOM 2026 O O . MET A 1 268 ? -14.631 -5.289 -7.737 1.00 89.62 268 MET A O 1
ATOM 2030 N N . ILE A 1 269 ? -13.765 -6.359 -5.953 1.00 91.25 269 ILE A N 1
ATOM 2031 C CA . ILE A 1 269 ? -12.361 -6.102 -6.300 1.00 91.25 269 ILE A CA 1
ATOM 2032 C C . ILE A 1 269 ? -11.999 -6.825 -7.590 1.00 91.25 269 ILE A C 1
ATOM 2034 O O . ILE A 1 269 ? -11.408 -6.210 -8.478 1.00 91.25 269 ILE A O 1
ATOM 2038 N N . ARG A 1 270 ? -12.418 -8.085 -7.738 1.00 91.50 270 ARG A N 1
ATOM 2039 C CA . ARG A 1 270 ? -12.239 -8.845 -8.977 1.00 91.50 270 ARG A CA 1
ATOM 2040 C C . ARG A 1 270 ? -12.873 -8.131 -10.170 1.00 91.50 270 ARG A C 1
ATOM 2042 O O . ARG A 1 270 ? -12.179 -7.840 -11.142 1.00 91.50 270 ARG A O 1
ATOM 2049 N N . ASP A 1 271 ? -14.149 -7.769 -10.071 1.00 91.50 271 ASP A N 1
ATOM 2050 C CA . ASP A 1 271 ? -14.874 -7.118 -11.163 1.00 91.50 271 ASP A CA 1
ATOM 2051 C C . ASP A 1 271 ? -14.258 -5.755 -11.519 1.00 91.50 271 ASP A C 1
ATOM 2053 O O . ASP A 1 271 ? -14.160 -5.384 -12.691 1.00 91.50 271 ASP A O 1
ATOM 2057 N N . ARG A 1 272 ? -13.824 -4.976 -10.516 1.00 91.00 272 ARG A N 1
ATOM 2058 C CA . ARG A 1 272 ? -13.117 -3.703 -10.740 1.00 91.00 272 ARG A CA 1
ATOM 2059 C C . ARG A 1 272 ? -11.775 -3.920 -11.413 1.00 91.00 272 ARG A C 1
ATOM 2061 O O . ARG A 1 272 ? -11.456 -3.188 -12.343 1.00 91.00 272 ARG A O 1
ATOM 2068 N N . THR A 1 273 ? -11.018 -4.913 -10.972 1.00 89.75 273 THR A N 1
ATOM 2069 C CA . THR A 1 273 ? -9.719 -5.270 -11.543 1.00 89.75 273 THR A CA 1
ATOM 2070 C C . THR A 1 273 ? -9.854 -5.640 -13.014 1.00 89.75 273 THR A C 1
ATOM 2072 O O . THR A 1 273 ? -9.115 -5.113 -13.848 1.00 89.75 273 THR A O 1
ATOM 2075 N N . GLU A 1 274 ? -10.839 -6.472 -13.356 1.00 89.19 274 GLU A N 1
ATOM 2076 C CA . GLU A 1 274 ? -11.153 -6.837 -14.739 1.00 89.19 274 GLU A CA 1
ATOM 2077 C C . GLU A 1 274 ? -11.547 -5.594 -15.557 1.00 89.19 274 GLU A C 1
ATOM 2079 O O . GLU A 1 274 ? -10.933 -5.310 -16.591 1.00 89.19 274 GLU A O 1
ATOM 2084 N N . ARG A 1 275 ? -12.490 -4.776 -15.062 1.00 89.75 275 ARG A N 1
ATOM 2085 C CA . ARG A 1 275 ? -12.915 -3.535 -15.738 1.00 89.75 275 ARG A CA 1
ATOM 2086 C C . ARG A 1 275 ? -11.765 -2.551 -15.959 1.00 89.75 275 ARG A C 1
ATOM 2088 O O . ARG A 1 275 ? -11.640 -2.007 -17.055 1.00 89.75 275 ARG A O 1
ATOM 2095 N N . MET A 1 276 ? -10.931 -2.309 -14.947 1.00 87.00 276 MET A N 1
ATOM 2096 C CA . MET A 1 276 ? -9.809 -1.368 -15.031 1.00 87.00 276 MET A CA 1
ATOM 2097 C C . MET A 1 276 ? -8.705 -1.886 -15.953 1.00 87.00 276 MET A C 1
ATOM 2099 O O . MET A 1 276 ? -8.162 -1.113 -16.741 1.00 87.00 276 MET A O 1
ATOM 2103 N N . SER A 1 277 ? -8.440 -3.194 -15.943 1.00 85.50 277 SER A N 1
ATOM 2104 C CA . SER A 1 277 ? -7.513 -3.827 -16.887 1.00 85.50 277 SER A CA 1
ATOM 2105 C C . SER A 1 277 ? -7.989 -3.658 -18.332 1.00 85.50 277 SER A C 1
ATOM 2107 O O . SER A 1 277 ? -7.208 -3.271 -19.200 1.00 85.50 277 SER A O 1
ATOM 2109 N N . HIS A 1 278 ? -9.284 -3.865 -18.598 1.00 85.06 278 HIS A N 1
ATOM 2110 C CA . HIS A 1 278 ? -9.867 -3.614 -19.919 1.00 85.06 278 HIS A CA 1
ATOM 2111 C C . HIS A 1 278 ? -9.831 -2.132 -20.312 1.00 85.06 278 HIS A C 1
ATOM 2113 O O . HIS A 1 278 ? -9.539 -1.814 -21.464 1.00 85.06 278 HIS A O 1
ATOM 2119 N N . ALA A 1 279 ? -10.092 -1.214 -19.379 1.00 84.44 279 ALA A N 1
ATOM 2120 C CA . ALA A 1 279 ? -10.020 0.222 -19.640 1.00 84.44 279 ALA A CA 1
ATOM 2121 C C . ALA A 1 279 ? -8.594 0.677 -19.997 1.00 84.44 279 ALA A C 1
ATOM 2123 O O . ALA A 1 279 ? -8.423 1.485 -20.910 1.00 84.44 279 ALA A O 1
ATOM 2124 N N . LEU A 1 280 ? -7.571 0.131 -19.329 1.00 81.00 280 LEU A N 1
ATOM 2125 C CA . LEU A 1 280 ? -6.167 0.396 -19.655 1.00 81.00 280 LEU A CA 1
ATOM 2126 C C . LEU A 1 280 ? -5.787 -0.130 -21.041 1.00 81.00 280 LEU A C 1
ATOM 2128 O O . LEU A 1 280 ? -5.057 0.554 -21.749 1.00 81.00 280 LEU A O 1
ATOM 2132 N N . ARG A 1 281 ? -6.322 -1.280 -21.468 1.00 79.12 281 ARG A N 1
ATOM 2133 C CA . ARG A 1 281 ? -6.102 -1.803 -22.830 1.00 79.12 281 ARG A CA 1
ATOM 2134 C C . ARG A 1 281 ? -6.716 -0.933 -23.928 1.00 79.12 281 ARG A C 1
ATOM 2136 O O . ARG A 1 281 ? -6.212 -0.913 -25.037 1.00 79.12 281 ARG A O 1
ATOM 2143 N N . ARG A 1 282 ? -7.794 -0.199 -23.627 1.00 74.44 282 ARG A N 1
ATOM 2144 C CA . ARG A 1 282 ? -8.457 0.705 -24.587 1.00 74.44 282 ARG A CA 1
ATOM 2145 C C . ARG A 1 282 ? -7.759 2.057 -24.751 1.00 74.44 282 ARG A C 1
ATOM 2147 O O . ARG A 1 282 ? -8.122 2.820 -25.642 1.00 74.44 282 ARG A O 1
ATOM 2154 N N . ARG A 1 283 ? -6.811 2.398 -23.875 1.00 75.06 283 ARG A N 1
ATOM 2155 C CA . ARG A 1 283 ? -6.000 3.615 -24.017 1.00 75.06 283 ARG A CA 1
ATOM 2156 C C . ARG A 1 283 ? -4.938 3.403 -25.101 1.00 75.06 283 ARG A C 1
ATOM 2158 O O . ARG A 1 283 ? -4.482 2.276 -25.270 1.00 75.06 283 ARG A O 1
ATOM 2165 N N . PRO A 1 284 ? -4.522 4.466 -25.811 1.00 68.62 284 PRO A N 1
ATOM 2166 C CA . PRO A 1 284 ? -3.633 4.330 -26.956 1.00 68.62 284 PRO A CA 1
ATOM 2167 C C . PRO A 1 284 ? -2.274 3.770 -26.525 1.00 68.62 284 PRO A C 1
ATOM 2169 O O . PRO A 1 284 ? -1.479 4.460 -25.886 1.00 68.62 284 PRO A O 1
ATOM 2172 N N . LEU A 1 285 ? -2.024 2.515 -26.888 1.00 78.44 285 LEU A N 1
ATOM 2173 C CA . LEU A 1 285 ? -0.693 1.965 -27.081 1.00 78.44 285 LEU A CA 1
ATOM 2174 C C . LEU A 1 285 ? -0.520 1.799 -28.586 1.00 78.44 285 LEU A C 1
ATOM 2176 O O . LEU A 1 285 ? -1.308 1.106 -29.223 1.00 78.44 285 LEU A O 1
ATOM 2180 N N . GLY A 1 286 ? 0.491 2.437 -29.153 1.00 79.69 286 GLY A N 1
ATOM 2181 C CA . GLY A 1 286 ? 0.722 2.386 -30.588 1.00 79.69 286 GLY A CA 1
ATOM 2182 C C . GLY A 1 286 ? 2.198 2.431 -30.915 1.00 79.69 286 GLY A C 1
ATOM 2183 O O . GLY A 1 286 ? 3.000 3.014 -30.183 1.00 79.69 286 GLY A O 1
ATOM 2184 N N . VAL A 1 287 ? 2.543 1.816 -32.037 1.00 84.44 287 VAL A N 1
ATOM 2185 C CA . VAL A 1 287 ? 3.842 1.982 -32.676 1.00 84.44 287 VAL A CA 1
ATOM 2186 C C . VAL A 1 287 ? 3.569 2.608 -34.034 1.00 84.44 287 VAL A C 1
ATOM 2188 O O . VAL A 1 287 ? 2.749 2.099 -34.793 1.00 84.44 287 VAL A O 1
ATOM 2191 N N . VAL A 1 288 ? 4.208 3.739 -34.301 1.00 84.00 288 VAL A N 1
ATOM 2192 C CA . VAL A 1 288 ? 4.089 4.473 -35.567 1.00 84.00 288 VAL A CA 1
ATOM 2193 C C . VAL A 1 288 ? 5.482 4.806 -36.082 1.00 84.00 288 VAL A C 1
ATOM 2195 O O . VAL A 1 288 ? 6.432 4.844 -35.297 1.00 84.00 288 VAL A O 1
ATOM 2198 N N . ASP A 1 289 ? 5.626 5.070 -37.377 1.00 84.81 289 ASP A N 1
ATOM 2199 C CA . ASP A 1 289 ? 6.878 5.621 -37.901 1.00 84.81 289 ASP A CA 1
ATOM 2200 C C . ASP A 1 289 ? 7.154 6.974 -37.239 1.00 84.81 289 ASP A C 1
ATOM 2202 O O . ASP A 1 289 ? 6.244 7.786 -37.083 1.00 84.81 289 ASP A O 1
ATOM 2206 N N . ALA A 1 290 ? 8.394 7.202 -36.803 1.00 80.44 290 ALA A N 1
ATOM 2207 C CA . ALA A 1 290 ? 8.770 8.392 -36.048 1.00 80.44 290 ALA A CA 1
ATOM 2208 C C . ALA A 1 290 ? 8.811 9.634 -36.965 1.00 80.44 290 ALA A C 1
ATOM 2210 O O . ALA A 1 290 ? 9.725 9.735 -37.791 1.00 80.44 290 ALA A O 1
ATOM 2211 N N . PRO A 1 291 ? 7.886 10.608 -36.823 1.00 69.75 291 PRO A N 1
ATOM 2212 C CA . PRO A 1 291 ? 7.954 11.867 -37.558 1.00 69.75 291 PRO A CA 1
ATOM 2213 C C . PRO A 1 291 ? 9.014 12.793 -36.944 1.00 69.75 291 PRO A C 1
ATOM 2215 O O . PRO A 1 291 ? 9.391 12.634 -35.778 1.00 69.75 291 PRO A O 1
ATOM 2218 N N . ALA A 1 292 ? 9.446 13.817 -37.689 1.00 60.41 292 ALA A N 1
ATOM 2219 C CA . ALA A 1 292 ? 10.342 14.858 -37.167 1.00 60.41 292 ALA A CA 1
ATOM 2220 C C . ALA A 1 292 ? 9.762 15.577 -35.924 1.00 60.41 292 ALA A C 1
ATOM 2222 O O . ALA A 1 292 ? 10.517 15.906 -35.014 1.00 60.41 292 ALA A O 1
ATOM 2223 N N . ASP A 1 293 ? 8.431 15.700 -35.840 1.00 62.62 293 ASP A N 1
ATOM 2224 C CA . ASP A 1 293 ? 7.689 16.333 -34.736 1.00 62.62 293 ASP A CA 1
ATOM 2225 C C . ASP A 1 293 ? 7.087 15.311 -33.746 1.00 62.62 293 ASP A C 1
ATOM 2227 O O . ASP A 1 293 ? 5.935 15.419 -33.321 1.00 62.62 293 ASP A O 1
ATOM 2231 N N . THR A 1 294 ? 7.837 14.263 -33.387 1.00 58.66 294 THR A N 1
ATOM 2232 C CA . THR A 1 294 ? 7.360 13.265 -32.409 1.00 58.66 294 THR A CA 1
ATOM 2233 C C . THR A 1 294 ? 7.084 13.932 -31.044 1.00 58.66 294 THR A C 1
ATOM 2235 O O . THR A 1 294 ? 7.976 14.589 -30.502 1.00 58.66 294 THR A O 1
ATOM 2238 N N . PRO A 1 295 ? 5.894 13.748 -30.429 1.00 60.25 295 PRO A N 1
ATOM 2239 C CA . PRO A 1 295 ? 5.588 14.328 -29.122 1.00 60.25 295 PRO A CA 1
ATOM 2240 C C . PRO A 1 295 ? 6.519 13.787 -28.024 1.00 60.25 295 PRO A C 1
ATOM 2242 O O . PRO A 1 295 ? 6.906 12.618 -28.042 1.00 60.25 295 PRO A O 1
ATOM 2245 N N . ALA A 1 296 ? 6.814 14.610 -27.009 1.00 55.78 296 ALA A N 1
ATOM 2246 C CA . ALA A 1 296 ? 7.745 14.299 -25.908 1.00 55.78 296 ALA A CA 1
ATOM 2247 C C . ALA A 1 296 ? 7.392 13.036 -25.082 1.00 55.78 296 ALA A C 1
ATOM 2249 O O . ALA A 1 296 ? 8.181 12.571 -24.257 1.00 55.78 296 ALA A O 1
ATOM 2250 N N . THR A 1 297 ? 6.199 12.478 -25.281 1.00 56.75 297 THR A N 1
ATOM 2251 C CA . THR A 1 297 ? 5.704 11.260 -24.634 1.00 56.75 297 THR A CA 1
ATOM 2252 C C . THR A 1 297 ? 6.185 9.967 -25.301 1.00 56.75 297 THR A C 1
ATOM 2254 O O . THR A 1 297 ? 6.183 8.930 -24.636 1.00 56.75 297 THR A O 1
ATOM 2257 N N . GLY A 1 298 ? 6.618 10.004 -26.568 1.00 62.31 298 GLY A N 1
ATOM 2258 C CA . GLY A 1 298 ? 7.010 8.820 -27.337 1.00 62.31 298 GLY A CA 1
ATOM 2259 C C . GLY A 1 298 ? 8.442 8.347 -27.072 1.00 62.31 298 GLY A C 1
ATOM 2260 O O . GLY A 1 298 ? 9.378 9.143 -27.037 1.00 62.31 298 GLY A O 1
ATOM 2261 N N . ALA A 1 299 ? 8.644 7.036 -26.912 1.00 74.31 299 ALA A N 1
ATOM 2262 C CA . ALA A 1 299 ? 9.979 6.439 -26.879 1.00 74.31 299 ALA A CA 1
ATOM 2263 C C . ALA A 1 299 ? 10.401 6.020 -28.294 1.00 74.31 299 ALA A C 1
ATOM 2265 O O . ALA A 1 299 ? 9.762 5.164 -28.900 1.00 74.31 299 ALA A O 1
ATOM 2266 N N . ILE A 1 300 ? 11.492 6.588 -28.809 1.00 81.88 300 ILE A N 1
ATOM 2267 C CA . ILE A 1 300 ? 12.000 6.251 -30.145 1.00 81.88 300 ILE A CA 1
ATOM 2268 C C . ILE A 1 300 ? 12.801 4.939 -30.087 1.00 81.88 300 ILE A C 1
ATOM 2270 O O . ILE A 1 300 ? 13.560 4.678 -29.141 1.00 81.88 300 ILE A O 1
ATOM 2274 N N . ARG A 1 301 ? 12.599 4.081 -31.087 1.00 84.88 301 ARG A N 1
ATOM 2275 C CA . ARG A 1 301 ? 13.277 2.798 -31.293 1.00 84.88 301 ARG A CA 1
ATOM 2276 C C . ARG A 1 301 ? 13.747 2.697 -32.739 1.00 84.88 301 ARG A C 1
ATOM 2278 O O . ARG A 1 301 ? 13.055 3.127 -33.653 1.00 84.88 301 ARG A O 1
ATOM 2285 N N . HIS A 1 302 ? 14.923 2.115 -32.927 1.00 88.06 302 HIS A N 1
ATOM 2286 C CA . HIS A 1 302 ? 15.532 1.909 -34.235 1.00 88.06 302 HIS A CA 1
ATOM 2287 C C . HIS A 1 302 ? 15.533 0.421 -34.544 1.00 88.06 302 HIS A C 1
ATOM 2289 O O . HIS A 1 302 ? 15.963 -0.381 -33.711 1.00 88.06 302 HIS A O 1
ATOM 2295 N N . VAL A 1 303 ? 15.031 0.056 -35.718 1.00 90.25 303 VAL A N 1
ATOM 2296 C CA . VAL A 1 303 ? 14.940 -1.336 -36.154 1.00 90.25 303 VAL A CA 1
ATOM 2297 C C . VAL A 1 303 ? 15.547 -1.437 -37.536 1.00 90.25 303 VAL A C 1
ATOM 2299 O O . VAL A 1 303 ? 15.161 -0.709 -38.443 1.00 90.25 303 VAL A O 1
ATOM 2302 N N . ARG A 1 304 ? 16.522 -2.330 -37.684 1.00 91.94 304 ARG A N 1
ATOM 2303 C CA . ARG A 1 304 ? 17.308 -2.471 -38.905 1.00 91.94 304 ARG A CA 1
ATOM 2304 C C . ARG A 1 304 ? 17.287 -3.911 -39.383 1.00 91.94 304 ARG A C 1
ATOM 2306 O O . ARG A 1 304 ? 17.523 -4.826 -38.593 1.00 91.94 304 ARG A O 1
ATOM 2313 N N . ASN A 1 305 ? 17.088 -4.104 -40.683 1.00 93.00 305 ASN A N 1
ATOM 2314 C CA . ASN A 1 305 ? 17.349 -5.389 -41.310 1.00 93.00 305 ASN A CA 1
ATOM 2315 C C . ASN A 1 305 ? 18.865 -5.564 -41.500 1.00 93.00 305 ASN A C 1
ATOM 2317 O O . ASN A 1 305 ? 19.494 -4.910 -42.331 1.00 93.00 305 ASN A O 1
ATOM 2321 N N . THR A 1 306 ? 19.464 -6.442 -40.698 1.00 92.19 306 THR A N 1
ATOM 2322 C CA . THR A 1 306 ? 20.902 -6.752 -40.751 1.00 92.19 306 THR A CA 1
ATOM 2323 C C . THR A 1 306 ? 21.252 -7.819 -41.789 1.00 92.19 306 THR A C 1
ATOM 2325 O O . THR A 1 306 ? 22.434 -8.050 -42.051 1.00 92.19 306 THR A O 1
ATOM 2328 N N . THR A 1 307 ? 20.253 -8.469 -42.388 1.00 88.44 307 THR A N 1
ATOM 2329 C CA . THR A 1 307 ? 20.470 -9.453 -43.453 1.00 88.44 307 THR A CA 1
ATOM 2330 C C . THR A 1 307 ? 20.830 -8.759 -44.767 1.00 88.44 307 THR A C 1
ATOM 2332 O O . THR A 1 307 ? 20.533 -7.581 -44.962 1.00 88.44 307 THR A O 1
ATOM 2335 N N . ARG A 1 308 ? 21.522 -9.479 -45.659 1.00 87.81 308 ARG A N 1
ATOM 2336 C CA . ARG A 1 308 ? 22.046 -8.935 -46.928 1.00 87.81 308 ARG A CA 1
ATOM 2337 C C . ARG A 1 308 ? 21.281 -9.406 -48.165 1.00 87.81 308 ARG A C 1
ATOM 2339 O O . ARG A 1 308 ? 21.505 -8.876 -49.244 1.00 87.81 308 ARG A O 1
ATOM 2346 N N . ASP A 1 309 ? 20.409 -10.396 -48.013 1.00 91.44 309 ASP A N 1
ATOM 2347 C CA . ASP A 1 309 ? 19.851 -11.176 -49.121 1.00 91.44 309 ASP A CA 1
ATOM 2348 C C . ASP A 1 309 ? 18.329 -11.375 -49.046 1.00 91.44 309 ASP A C 1
ATOM 2350 O O . ASP A 1 309 ? 17.747 -11.937 -49.970 1.00 91.44 309 ASP A O 1
ATOM 2354 N N . ARG A 1 310 ? 17.667 -10.945 -47.965 1.00 92.00 310 ARG A N 1
ATOM 2355 C CA . ARG A 1 310 ? 16.243 -11.224 -47.735 1.00 92.00 310 ARG A CA 1
ATOM 2356 C C . ARG A 1 310 ? 15.485 -10.059 -47.108 1.00 92.00 310 ARG A C 1
ATOM 2358 O O . ARG A 1 310 ? 16.018 -9.287 -46.313 1.00 92.00 310 ARG A O 1
ATOM 2365 N N . LEU A 1 311 ? 14.204 -9.974 -47.452 1.00 93.75 311 LEU A N 1
ATOM 2366 C CA . LEU A 1 311 ? 13.246 -9.097 -46.783 1.00 93.75 311 LEU A CA 1
ATOM 2367 C C . LEU A 1 311 ? 12.979 -9.627 -45.371 1.00 93.75 311 LEU A C 1
ATOM 2369 O O . LEU A 1 311 ? 12.834 -10.836 -45.177 1.00 93.75 311 LEU A O 1
ATOM 2373 N N . VAL A 1 312 ? 12.897 -8.726 -44.395 1.00 94.25 312 VAL A N 1
ATOM 2374 C CA . VAL A 1 312 ? 12.529 -9.066 -43.016 1.00 94.25 312 VAL A CA 1
ATOM 2375 C C . VAL A 1 312 ? 11.338 -8.218 -42.601 1.00 94.25 312 VAL A C 1
ATOM 2377 O O . VAL A 1 312 ? 11.396 -6.990 -42.653 1.00 94.25 312 VAL A O 1
ATOM 2380 N N . THR A 1 313 ? 10.264 -8.877 -42.171 1.00 94.25 313 THR A N 1
ATOM 2381 C CA . THR A 1 313 ? 9.078 -8.216 -41.621 1.00 94.25 313 THR A CA 1
ATOM 2382 C C . THR A 1 313 ? 9.120 -8.252 -40.099 1.00 94.25 313 THR A C 1
ATOM 2384 O O . THR A 1 313 ? 9.098 -9.321 -39.486 1.00 94.25 313 THR A O 1
ATOM 2387 N N . PHE A 1 314 ? 9.162 -7.075 -39.484 1.00 92.00 314 PHE A N 1
ATOM 2388 C CA . PHE A 1 314 ? 9.099 -6.899 -38.040 1.00 92.00 314 PHE A CA 1
ATOM 2389 C C . PHE A 1 314 ? 7.650 -6.678 -37.613 1.00 92.00 314 PHE A C 1
ATOM 2391 O O . PHE A 1 314 ? 7.005 -5.740 -38.074 1.00 92.00 314 PHE A O 1
ATOM 2398 N N . HIS A 1 315 ? 7.163 -7.527 -36.709 1.00 92.19 315 HIS A N 1
ATOM 2399 C CA . HIS A 1 315 ? 5.833 -7.435 -36.113 1.00 92.19 315 HIS A CA 1
ATOM 2400 C C . HIS A 1 315 ? 5.955 -6.977 -34.656 1.00 92.19 315 HIS A C 1
ATOM 2402 O O . HIS A 1 315 ? 6.701 -7.574 -33.878 1.00 92.19 315 HIS A O 1
ATOM 2408 N N . PHE A 1 316 ? 5.217 -5.937 -34.281 1.00 90.06 316 PHE A N 1
ATOM 2409 C CA . PHE A 1 316 ? 5.198 -5.383 -32.928 1.00 90.06 316 PHE A CA 1
ATOM 2410 C C . PHE A 1 316 ? 3.881 -5.743 -32.260 1.00 90.06 316 PHE A C 1
ATOM 2412 O O . PHE A 1 316 ? 2.826 -5.335 -32.732 1.00 90.06 316 PHE A O 1
ATOM 2419 N N . PHE A 1 317 ? 3.943 -6.481 -31.157 1.00 88.75 317 PHE A N 1
ATOM 2420 C CA . PHE A 1 317 ? 2.769 -6.911 -30.400 1.00 88.75 317 PHE A CA 1
ATOM 2421 C C . PHE A 1 317 ? 2.659 -6.163 -29.072 1.00 88.75 317 PHE A C 1
ATOM 2423 O O . PHE A 1 317 ? 3.669 -5.765 -28.487 1.00 88.75 317 PHE A O 1
ATOM 2430 N N . GLU A 1 318 ? 1.436 -6.014 -28.568 1.00 86.25 318 GLU A N 1
ATOM 2431 C CA . GLU A 1 318 ? 1.193 -5.547 -27.207 1.00 86.25 318 GLU A CA 1
ATOM 2432 C C . GLU A 1 318 ? 1.777 -6.551 -26.195 1.00 86.25 318 GLU A C 1
ATOM 2434 O O . GLU A 1 318 ? 1.426 -7.731 -26.235 1.00 86.25 318 GLU A O 1
ATOM 2439 N N . PRO A 1 319 ? 2.634 -6.123 -25.253 1.00 85.38 319 PRO A N 1
ATOM 2440 C CA . PRO A 1 319 ? 3.060 -6.986 -24.161 1.00 85.38 319 PRO A CA 1
ATOM 2441 C C . PRO A 1 319 ? 1.966 -7.056 -23.087 1.00 85.38 319 PRO A C 1
ATOM 2443 O O . PRO A 1 319 ? 1.592 -6.038 -22.501 1.00 85.38 319 PRO A O 1
ATOM 2446 N N . LEU A 1 320 ? 1.477 -8.264 -22.797 1.00 85.69 320 LEU A N 1
ATOM 2447 C CA . LEU A 1 320 ? 0.483 -8.525 -21.757 1.00 85.69 320 LEU A CA 1
ATOM 2448 C C . LEU A 1 320 ? 1.085 -9.369 -20.639 1.00 85.69 320 LEU A C 1
ATOM 2450 O O . LEU A 1 320 ? 1.421 -10.529 -20.845 1.00 85.69 320 LEU A O 1
ATOM 2454 N N . GLU A 1 321 ? 1.173 -8.826 -19.431 1.00 85.44 321 GLU A N 1
ATOM 2455 C CA . GLU A 1 321 ? 1.600 -9.604 -18.269 1.00 85.44 321 GLU A CA 1
ATOM 2456 C C . GLU A 1 321 ? 0.416 -10.360 -17.656 1.00 85.44 321 GLU A C 1
ATOM 2458 O O . GLU A 1 321 ? -0.673 -9.808 -17.470 1.00 85.44 321 GLU A O 1
ATOM 2463 N N . ARG A 1 322 ? 0.616 -11.647 -17.360 1.00 87.44 322 ARG A N 1
ATOM 2464 C CA . ARG A 1 322 ? -0.390 -12.481 -16.697 1.00 87.44 322 ARG A CA 1
ATOM 2465 C C . ARG A 1 322 ? -0.081 -12.593 -15.223 1.00 87.44 322 ARG A C 1
ATOM 2467 O O . ARG A 1 322 ? 1.046 -12.900 -14.854 1.00 87.44 322 ARG A O 1
ATOM 2474 N N . PHE A 1 323 ? -1.116 -12.493 -14.401 1.00 86.88 323 PHE A N 1
ATOM 2475 C CA . PHE A 1 323 ? -0.989 -12.680 -12.965 1.00 86.88 323 PHE A CA 1
ATOM 2476 C C . PHE A 1 323 ? -1.860 -13.834 -12.476 1.00 86.88 323 PHE A C 1
ATOM 2478 O O . PHE A 1 323 ? -3.021 -13.966 -12.866 1.00 86.88 323 PHE A O 1
ATOM 2485 N N . LYS A 1 324 ? -1.298 -14.659 -11.594 1.00 88.62 324 LYS A N 1
ATOM 2486 C CA . LYS A 1 324 ? -2.059 -15.516 -10.687 1.00 88.62 324 LYS A CA 1
ATOM 2487 C C . LYS A 1 324 ? -2.356 -14.697 -9.436 1.00 88.62 324 LYS A C 1
ATOM 2489 O O . LYS A 1 324 ? -1.434 -14.323 -8.713 1.00 88.62 324 LYS A O 1
ATOM 2494 N N . VAL A 1 325 ? -3.636 -14.431 -9.194 1.00 90.06 325 VAL A N 1
ATOM 2495 C CA . VAL A 1 325 ? -4.103 -13.675 -8.028 1.00 90.06 325 VAL A CA 1
ATOM 2496 C C . VAL A 1 325 ? -4.634 -14.650 -6.986 1.00 90.06 325 VAL A C 1
ATOM 2498 O O . VAL A 1 325 ? -5.504 -15.469 -7.277 1.00 90.06 325 VAL A O 1
ATOM 2501 N N . MET A 1 326 ? -4.085 -14.588 -5.778 1.00 89.44 326 MET A N 1
ATOM 2502 C CA . MET A 1 326 ? -4.522 -15.379 -4.631 1.00 89.44 326 MET A CA 1
ATOM 2503 C C . MET A 1 326 ? -5.040 -14.438 -3.554 1.00 89.44 326 MET A C 1
ATOM 2505 O O . MET A 1 326 ? -4.336 -13.526 -3.133 1.00 89.44 326 MET A O 1
ATOM 2509 N N . VAL A 1 327 ? -6.261 -14.671 -3.090 1.00 89.38 327 VAL A N 1
ATOM 2510 C CA . VAL A 1 327 ? -6.911 -13.833 -2.082 1.00 89.38 327 VAL A CA 1
ATOM 2511 C C . VAL A 1 327 ? -6.861 -14.558 -0.744 1.00 89.38 327 VAL A C 1
ATOM 2513 O O . VAL A 1 327 ? -7.331 -15.692 -0.635 1.00 89.38 327 VAL A O 1
ATOM 2516 N N . ARG A 1 328 ? -6.286 -13.930 0.284 1.00 88.94 328 ARG A N 1
ATOM 2517 C CA . ARG A 1 328 ? -6.374 -14.469 1.646 1.00 88.94 328 ARG A CA 1
ATOM 2518 C C . ARG A 1 328 ? -7.769 -14.252 2.215 1.00 88.94 328 ARG A C 1
ATOM 2520 O O . ARG A 1 328 ? -8.457 -13.304 1.847 1.00 88.94 328 ARG A O 1
ATOM 2527 N N . SER A 1 329 ? -8.169 -15.112 3.154 1.00 88.62 329 SER A N 1
ATOM 2528 C CA . SER A 1 329 ? -9.445 -14.952 3.856 1.00 88.62 329 SER A CA 1
ATOM 2529 C C . SER A 1 329 ? -9.549 -13.538 4.453 1.00 88.62 329 SER A C 1
ATOM 2531 O O . SER A 1 329 ? -8.664 -13.166 5.234 1.00 88.62 329 SER A O 1
ATOM 2533 N N . PRO A 1 330 ? -10.588 -12.754 4.099 1.00 93.06 330 PRO A N 1
ATOM 2534 C CA . PRO A 1 330 ? -10.710 -11.374 4.551 1.00 93.06 330 PRO A CA 1
ATOM 2535 C C . PRO A 1 330 ? -10.752 -11.310 6.079 1.00 93.06 330 PRO A C 1
ATOM 2537 O O . PRO A 1 330 ? -11.385 -12.144 6.730 1.00 93.06 330 PRO A O 1
ATOM 2540 N N . ARG A 1 331 ? -10.097 -10.322 6.678 1.00 92.69 331 ARG A N 1
ATOM 2541 C CA . ARG A 1 331 ? -10.165 -10.087 8.123 1.00 92.69 331 ARG A CA 1
ATOM 2542 C C . ARG A 1 331 ? -11.201 -9.021 8.419 1.00 92.69 331 ARG A C 1
ATOM 2544 O O . ARG A 1 331 ? -11.388 -8.096 7.643 1.00 92.69 331 ARG A O 1
ATOM 2551 N N . ALA A 1 332 ? -11.876 -9.165 9.549 1.00 93.81 332 ALA A N 1
ATOM 2552 C CA . ALA A 1 332 ? -12.914 -8.250 9.986 1.00 93.81 332 ALA A CA 1
ATOM 2553 C C . ALA A 1 332 ? -12.509 -7.650 11.337 1.00 93.81 332 ALA A C 1
ATOM 2555 O O . ALA A 1 332 ? -12.304 -8.394 12.304 1.00 93.81 332 ALA A O 1
ATOM 2556 N N . ARG A 1 333 ? -12.375 -6.321 11.400 1.00 94.50 333 ARG A N 1
ATOM 2557 C CA . ARG A 1 333 ? -12.020 -5.576 12.618 1.00 94.50 333 ARG A CA 1
ATOM 2558 C C . ARG A 1 333 ? -13.139 -4.616 13.019 1.00 94.50 333 ARG A C 1
ATOM 2560 O O . ARG A 1 333 ? -13.610 -3.872 12.167 1.00 94.50 333 ARG A O 1
ATOM 2567 N N . PRO A 1 334 ? -13.575 -4.601 14.285 1.00 95.31 334 PRO A N 1
ATOM 2568 C CA . PRO A 1 334 ? -14.663 -3.734 14.727 1.00 95.31 334 PRO A CA 1
ATOM 2569 C C . PRO A 1 334 ? -14.250 -2.255 14.654 1.00 95.31 334 PRO A C 1
ATOM 2571 O O . PRO A 1 334 ? -13.129 -1.901 15.023 1.00 95.31 334 PRO A O 1
ATOM 2574 N N . VAL A 1 335 ? -15.152 -1.386 14.192 1.00 94.12 335 VAL A N 1
ATOM 2575 C CA . VAL A 1 335 ? -14.929 0.067 14.111 1.00 94.12 335 VAL A CA 1
ATOM 2576 C C . VAL A 1 335 ? -16.123 0.846 14.654 1.00 94.12 335 VAL A C 1
ATOM 2578 O O . VAL A 1 335 ? -17.261 0.373 14.636 1.00 94.12 335 VAL A O 1
ATOM 2581 N N . LEU A 1 336 ? -15.856 2.067 15.106 1.00 92.44 336 LEU A N 1
ATOM 2582 C CA . LEU A 1 336 ? -16.856 3.059 15.462 1.00 92.44 336 LEU A CA 1
ATOM 2583 C C . LEU A 1 336 ? -16.736 4.264 14.528 1.00 92.44 336 LEU A C 1
ATOM 2585 O O . LEU A 1 336 ? -15.660 4.837 14.352 1.00 92.44 336 LEU A O 1
ATOM 2589 N N . PHE A 1 337 ? -17.862 4.652 13.950 1.00 90.06 337 PHE A N 1
ATOM 2590 C CA . PHE A 1 337 ? -18.036 5.859 13.167 1.00 90.06 337 PHE A CA 1
ATOM 2591 C C . PHE A 1 337 ? -18.441 6.997 14.087 1.00 90.06 337 PHE A C 1
ATOM 2593 O O . PHE A 1 337 ? -19.544 7.018 14.639 1.00 90.06 337 PHE A O 1
ATOM 2600 N N . VAL A 1 338 ? -17.526 7.945 14.243 1.00 86.00 338 VAL A N 1
ATOM 2601 C CA . VAL A 1 338 ? -17.711 9.108 15.102 1.00 86.00 338 VAL A CA 1
ATOM 2602 C C . VAL A 1 338 ? -18.008 10.312 14.214 1.00 86.00 338 VAL A C 1
ATOM 2604 O O . VAL A 1 338 ? -17.171 10.652 13.371 1.00 86.00 338 VAL A O 1
ATOM 2607 N N . PRO A 1 339 ? -19.184 10.947 14.357 1.00 81.75 339 PRO A N 1
ATOM 2608 C CA . PRO A 1 339 ? -19.522 12.140 13.593 1.00 81.75 339 PRO A CA 1
ATOM 2609 C C . PRO A 1 339 ? -18.527 13.251 13.930 1.00 81.75 339 PRO A C 1
ATOM 2611 O O . PRO A 1 339 ? -18.172 13.457 15.094 1.00 81.75 339 PRO A O 1
ATOM 2614 N N . PHE A 1 340 ? -18.090 14.000 12.925 1.00 71.00 340 PHE A N 1
ATOM 2615 C CA . PHE A 1 340 ? -17.252 15.167 13.154 1.00 71.00 340 PHE A CA 1
ATOM 2616 C C . PHE A 1 340 ? -17.812 16.368 12.402 1.00 71.00 340 PHE A C 1
ATOM 2618 O O . PHE A 1 340 ? -18.253 16.259 11.257 1.00 71.00 340 PHE A O 1
ATOM 2625 N N . ARG A 1 341 ? -17.792 17.539 13.046 1.00 66.81 341 ARG A N 1
ATOM 2626 C CA . ARG A 1 341 ? -18.051 18.797 12.342 1.00 66.81 341 ARG A CA 1
ATOM 2627 C C . ARG A 1 341 ? -16.768 19.213 11.656 1.00 66.81 341 ARG A C 1
ATOM 2629 O O . ARG A 1 341 ? -15.749 19.377 12.321 1.00 66.81 341 ARG A O 1
ATOM 2636 N N . LEU A 1 342 ? -16.822 19.345 10.335 1.00 64.31 342 LEU A N 1
ATOM 2637 C CA . LEU A 1 342 ? -15.667 19.757 9.550 1.00 64.31 342 LEU A CA 1
ATOM 2638 C C . LEU A 1 342 ? -15.254 21.153 10.041 1.00 64.31 342 LEU A C 1
ATOM 2640 O O . LEU A 1 342 ? -16.060 22.081 9.942 1.00 64.31 342 LEU A O 1
ATOM 2644 N N . PRO A 1 343 ? -14.056 21.316 10.632 1.00 66.12 343 PRO A N 1
ATOM 2645 C CA . PRO A 1 343 ? -13.580 22.647 10.970 1.00 66.12 343 PRO A CA 1
ATOM 2646 C C . PRO A 1 343 ? -13.422 23.445 9.673 1.00 66.12 343 PRO A C 1
ATOM 2648 O O . PRO A 1 343 ? -13.137 22.865 8.623 1.00 66.12 343 PRO A O 1
ATOM 2651 N N . ASN A 1 344 ? -13.586 24.769 9.727 1.00 71.38 344 ASN A N 1
ATOM 2652 C CA . ASN A 1 344 ? -13.272 25.599 8.570 1.00 71.38 344 ASN A CA 1
ATOM 2653 C C . ASN A 1 344 ? -11.750 25.572 8.333 1.00 71.38 344 ASN A C 1
ATOM 2655 O O . ASN A 1 344 ? -10.989 26.276 9.000 1.00 71.38 344 ASN A O 1
ATOM 2659 N N . VAL A 1 345 ? -11.310 24.706 7.417 1.00 79.50 345 VAL A N 1
ATOM 2660 C CA . VAL A 1 345 ? -9.893 24.517 7.076 1.00 79.50 345 VAL A CA 1
ATOM 2661 C C . VAL A 1 345 ? -9.421 25.446 5.958 1.00 79.50 345 VAL A C 1
ATOM 2663 O O . VAL A 1 345 ? -8.217 25.545 5.736 1.00 79.50 345 VAL A O 1
ATOM 2666 N N . ALA A 1 346 ? -10.334 26.174 5.307 1.00 81.62 346 ALA A N 1
ATOM 2667 C CA . ALA A 1 346 ? -10.042 27.156 4.262 1.00 81.62 346 ALA A CA 1
ATOM 2668 C C . ALA A 1 346 ? -9.639 28.523 4.849 1.00 81.62 346 ALA A C 1
ATOM 2670 O O . ALA A 1 346 ? -10.019 29.578 4.351 1.00 81.62 346 ALA A O 1
ATOM 2671 N N . THR A 1 347 ? -8.868 28.519 5.939 1.00 85.81 347 THR A N 1
ATOM 2672 C CA . THR A 1 347 ? -8.350 29.740 6.566 1.00 85.81 347 THR A CA 1
ATOM 2673 C C . THR A 1 347 ? -6.825 29.782 6.461 1.00 85.81 347 THR A C 1
ATOM 2675 O O . THR A 1 347 ? -6.176 28.746 6.640 1.00 85.81 347 THR A O 1
ATOM 2678 N N . PRO A 1 348 ? -6.216 30.960 6.218 1.00 86.44 348 PRO A N 1
ATOM 2679 C CA . PRO A 1 348 ? -4.763 31.085 6.104 1.00 86.44 348 PRO A CA 1
ATOM 2680 C C . PRO A 1 348 ? -4.000 30.510 7.303 1.00 86.44 348 PRO A C 1
ATOM 2682 O O . PRO A 1 348 ? -2.958 29.889 7.126 1.00 86.44 348 PRO A O 1
ATOM 2685 N N . ASP A 1 349 ? -4.525 30.669 8.519 1.00 85.62 349 ASP A N 1
ATOM 2686 C CA . ASP A 1 349 ? -3.873 30.181 9.739 1.00 85.62 349 ASP A CA 1
ATOM 2687 C C . ASP A 1 349 ? -3.837 28.655 9.821 1.00 85.62 349 ASP A C 1
ATOM 2689 O O . ASP A 1 349 ? -2.818 28.074 10.201 1.00 85.62 349 ASP A O 1
ATOM 2693 N N . VAL A 1 350 ? -4.924 27.987 9.422 1.00 85.94 350 VAL A N 1
ATOM 2694 C CA . VAL A 1 350 ? -4.979 26.522 9.383 1.00 85.94 350 VAL A CA 1
ATOM 2695 C C . VAL A 1 350 ? -4.063 25.991 8.284 1.00 85.94 350 VAL A C 1
ATOM 2697 O O . VAL A 1 350 ? -3.306 25.050 8.532 1.00 85.94 350 VAL A O 1
ATOM 2700 N N . VAL A 1 351 ? -4.063 26.617 7.104 1.00 87.69 351 VAL A N 1
ATOM 2701 C CA . VAL A 1 351 ? -3.167 26.230 6.003 1.00 87.69 351 VAL A CA 1
ATOM 2702 C C . VAL A 1 351 ? -1.702 26.419 6.395 1.00 87.69 351 VAL A C 1
ATOM 2704 O O . VAL A 1 351 ? -0.904 25.515 6.162 1.00 87.69 351 VAL A O 1
ATOM 2707 N N . ARG A 1 352 ? -1.347 27.518 7.078 1.00 88.62 352 ARG A N 1
ATOM 2708 C CA . ARG A 1 352 ? 0.000 27.715 7.641 1.00 88.62 352 ARG A CA 1
ATOM 2709 C C . ARG A 1 352 ? 0.368 26.627 8.639 1.00 88.62 352 ARG A C 1
ATOM 2711 O O . ARG A 1 352 ? 1.422 26.007 8.516 1.00 88.62 352 ARG A O 1
ATOM 2718 N N . ARG A 1 353 ? -0.519 26.347 9.598 1.00 85.75 353 ARG A N 1
ATOM 2719 C CA . ARG A 1 353 ? -0.294 25.337 10.641 1.00 85.75 353 ARG A CA 1
ATOM 2720 C C . ARG A 1 353 ? -0.067 23.936 10.069 1.00 85.75 353 ARG A C 1
ATOM 2722 O O . ARG A 1 353 ? 0.773 23.201 10.581 1.00 85.75 353 ARG A O 1
ATOM 2729 N N . PHE A 1 354 ? -0.809 23.561 9.030 1.00 86.88 354 PHE A N 1
ATOM 2730 C CA . PHE A 1 354 ? -0.746 22.232 8.414 1.00 86.88 354 PHE A CA 1
ATOM 2731 C C . PHE A 1 354 ? -0.068 22.236 7.037 1.00 86.88 354 PHE A C 1
ATOM 2733 O O . PHE A 1 354 ? -0.271 21.310 6.253 1.00 86.88 354 PHE A O 1
ATOM 2740 N N . GLY A 1 355 ? 0.762 23.240 6.737 1.00 86.19 355 GLY A N 1
ATOM 2741 C CA . GLY A 1 355 ? 1.370 23.429 5.414 1.00 86.19 355 GLY A CA 1
ATOM 2742 C C . GLY A 1 355 ? 2.119 22.205 4.893 1.00 86.19 355 GLY A C 1
ATOM 2743 O O . GLY A 1 355 ? 2.028 21.864 3.716 1.00 86.19 355 GLY A O 1
ATOM 2744 N N . TYR A 1 356 ? 2.785 21.475 5.793 1.00 86.00 356 TYR A N 1
ATOM 2745 C CA . TYR A 1 356 ? 3.472 20.222 5.476 1.00 86.00 356 TYR A CA 1
ATOM 2746 C C . TYR A 1 356 ? 2.530 19.129 4.933 1.00 86.00 356 TYR A C 1
ATOM 2748 O O . TYR A 1 356 ? 2.933 18.365 4.056 1.00 86.00 356 TYR A O 1
ATOM 2756 N N . LEU A 1 357 ? 1.278 19.059 5.411 1.00 85.44 357 LEU A N 1
ATOM 2757 C CA . LEU A 1 357 ? 0.269 18.129 4.891 1.00 85.44 357 LEU A CA 1
ATOM 2758 C C . LEU A 1 357 ? -0.201 18.573 3.514 1.00 85.44 357 LEU A C 1
ATOM 2760 O O . LEU A 1 357 ? -0.174 17.767 2.587 1.00 85.44 357 LEU A O 1
ATOM 2764 N N . PHE A 1 358 ? -0.561 19.852 3.370 1.00 87.31 358 PHE A N 1
ATOM 2765 C CA . PHE A 1 358 ? -1.028 20.399 2.097 1.00 87.31 358 PHE A CA 1
ATOM 2766 C C . PHE A 1 358 ? 0.010 20.211 0.987 1.00 87.31 358 PHE A C 1
ATOM 2768 O O . PHE A 1 358 ? -0.359 19.756 -0.087 1.00 87.31 358 PHE A O 1
ATOM 2775 N N . ARG A 1 359 ? 1.310 20.416 1.248 1.00 86.88 359 ARG A N 1
ATOM 2776 C CA . ARG A 1 359 ? 2.383 20.147 0.266 1.00 86.88 359 ARG A CA 1
ATOM 2777 C C . ARG A 1 359 ? 2.346 18.720 -0.290 1.00 86.88 359 ARG A C 1
ATOM 2779 O O . ARG A 1 359 ? 2.622 18.502 -1.469 1.00 86.88 359 ARG A O 1
ATOM 2786 N N . ARG A 1 360 ? 2.010 17.730 0.542 1.00 81.88 360 ARG A N 1
ATOM 2787 C CA . ARG A 1 360 ? 1.982 16.312 0.150 1.00 81.88 360 ARG A CA 1
ATOM 2788 C C . ARG A 1 360 ? 0.661 15.907 -0.498 1.00 81.88 360 ARG A C 1
ATOM 2790 O O . ARG A 1 360 ? 0.693 15.104 -1.427 1.00 81.88 360 ARG A O 1
ATOM 2797 N N . THR A 1 361 ? -0.461 16.441 -0.020 1.00 84.44 361 THR A N 1
ATOM 2798 C CA . THR A 1 361 ? -1.811 15.966 -0.364 1.00 84.44 361 THR A CA 1
ATOM 2799 C C . THR A 1 361 ? -2.595 16.896 -1.288 1.00 84.44 361 THR A C 1
ATOM 2801 O O . THR A 1 361 ? -3.749 16.592 -1.581 1.00 84.44 361 THR A O 1
ATOM 2804 N N . LEU A 1 362 ? -2.013 18.009 -1.753 1.00 87.06 362 LEU A N 1
ATOM 2805 C CA . LEU A 1 362 ? -2.672 18.948 -2.665 1.00 87.06 362 LEU A CA 1
ATOM 2806 C C . LEU A 1 362 ? -3.201 18.229 -3.915 1.00 87.06 362 LEU A C 1
ATOM 2808 O O . LEU A 1 362 ? -2.426 17.587 -4.625 1.00 87.06 362 LEU A O 1
ATOM 2812 N N . LEU A 1 363 ? -4.507 18.351 -4.175 1.00 85.06 363 LEU A N 1
ATOM 2813 C CA . LEU A 1 363 ? -5.156 17.732 -5.332 1.00 85.06 363 LEU A CA 1
ATOM 2814 C C . LEU A 1 363 ? -4.685 18.372 -6.643 1.00 85.06 363 LEU A C 1
ATOM 2816 O O . LEU A 1 363 ? -4.376 17.663 -7.598 1.00 85.06 363 LEU A O 1
ATOM 2820 N N . ASP A 1 364 ? -4.581 19.703 -6.672 1.00 85.69 364 ASP A N 1
ATOM 2821 C CA . ASP A 1 364 ? -4.018 20.445 -7.799 1.00 85.69 364 ASP A CA 1
ATOM 2822 C C . ASP A 1 364 ? -2.571 20.868 -7.509 1.00 85.69 364 ASP A C 1
ATOM 2824 O O . ASP A 1 364 ? -2.310 21.833 -6.788 1.00 85.69 364 ASP A O 1
ATOM 2828 N N . ARG A 1 365 ? -1.610 20.152 -8.105 1.00 84.44 365 ARG A N 1
ATOM 2829 C CA . ARG A 1 365 ? -0.172 20.459 -7.993 1.00 84.44 365 ARG A CA 1
ATOM 2830 C C . ARG A 1 365 ? 0.191 21.834 -8.563 1.00 84.44 365 ARG A C 1
ATOM 2832 O O . ARG A 1 365 ? 1.203 22.394 -8.148 1.00 84.44 365 ARG A O 1
ATOM 2839 N N . GLY A 1 366 ? -0.624 22.402 -9.454 1.00 85.62 366 GLY A N 1
ATOM 2840 C CA . GLY A 1 366 ? -0.427 23.748 -9.992 1.00 85.62 366 GLY A CA 1
ATOM 2841 C C . GLY A 1 366 ? -0.567 24.856 -8.944 1.00 85.62 366 GLY A C 1
ATOM 2842 O O . GLY A 1 366 ? -0.029 25.940 -9.144 1.00 85.62 366 GLY A O 1
ATOM 2843 N N . LEU A 1 367 ? -1.221 24.579 -7.810 1.00 88.38 367 LEU A N 1
ATOM 2844 C CA . LEU A 1 367 ? -1.400 25.521 -6.698 1.00 88.38 367 LEU A CA 1
ATOM 2845 C C . LEU A 1 367 ? -0.252 25.481 -5.669 1.00 88.38 367 LEU A C 1
ATOM 2847 O O . LEU A 1 367 ? -0.293 26.202 -4.672 1.00 88.38 367 LEU A O 1
ATOM 2851 N N . LEU A 1 368 ? 0.787 24.661 -5.884 1.00 87.75 368 LEU A N 1
ATOM 2852 C CA . LEU A 1 368 ? 1.956 24.606 -4.995 1.00 87.75 368 LEU A CA 1
ATOM 2853 C C . LEU A 1 368 ? 2.656 25.968 -4.816 1.00 87.75 368 LEU A C 1
ATOM 2855 O O . LEU A 1 368 ? 2.963 26.303 -3.673 1.00 87.75 368 LEU A O 1
ATOM 2859 N N . PRO A 1 369 ? 2.871 26.793 -5.863 1.00 87.62 369 PRO A N 1
ATOM 2860 C CA . PRO A 1 369 ? 3.470 28.117 -5.687 1.00 87.62 369 PRO A CA 1
ATOM 2861 C C . PRO A 1 369 ? 2.631 29.039 -4.789 1.00 87.62 369 PRO A C 1
ATOM 2863 O O . PRO A 1 369 ? 3.181 29.801 -3.996 1.00 87.62 369 PRO A O 1
ATOM 2866 N N . ASP A 1 370 ? 1.301 28.952 -4.873 1.00 85.25 370 ASP A N 1
ATOM 2867 C CA . ASP A 1 370 ? 0.380 29.734 -4.036 1.00 85.25 370 ASP A CA 1
ATOM 2868 C C . ASP A 1 370 ? 0.467 29.304 -2.569 1.00 85.25 370 ASP A C 1
ATOM 2870 O O . ASP A 1 370 ? 0.469 30.149 -1.670 1.00 85.25 370 ASP A O 1
ATOM 2874 N N . LEU A 1 371 ? 0.605 27.995 -2.332 1.00 88.50 371 LEU A N 1
ATOM 2875 C CA . LEU A 1 371 ? 0.836 27.439 -1.003 1.00 88.50 371 LEU A CA 1
ATOM 2876 C C . LEU A 1 371 ? 2.172 27.923 -0.429 1.00 88.50 371 LEU A C 1
ATOM 2878 O O . LEU A 1 371 ? 2.196 28.410 0.697 1.00 88.50 371 LEU A O 1
ATOM 2882 N N . GLU A 1 372 ? 3.268 27.850 -1.189 1.00 88.56 372 GLU A N 1
ATOM 2883 C CA . GLU A 1 372 ? 4.585 28.301 -0.716 1.00 88.56 372 GLU A CA 1
ATOM 2884 C C . GLU A 1 372 ? 4.610 29.798 -0.381 1.00 88.56 372 GLU A C 1
ATOM 2886 O O . GLU A 1 372 ? 5.187 30.187 0.635 1.00 88.56 372 GLU A O 1
ATOM 2891 N N . ARG A 1 373 ? 3.924 30.641 -1.165 1.00 84.50 373 ARG A N 1
ATOM 2892 C CA . ARG A 1 373 ? 3.764 32.070 -0.841 1.00 84.50 373 ARG A CA 1
ATOM 2893 C C . ARG A 1 373 ? 3.045 32.279 0.491 1.00 84.50 373 ARG A C 1
ATOM 2895 O O . ARG A 1 373 ? 3.492 33.074 1.314 1.00 84.50 373 ARG A O 1
ATOM 2902 N N . LEU A 1 374 ? 1.963 31.535 0.732 1.00 85.31 374 LEU A N 1
ATOM 2903 C CA . LEU A 1 374 ? 1.193 31.618 1.976 1.00 85.31 374 LEU A CA 1
ATOM 2904 C C . LEU A 1 374 ? 2.000 31.131 3.196 1.00 85.31 374 LEU A C 1
ATOM 2906 O O . LEU A 1 374 ? 1.844 31.686 4.288 1.00 85.31 374 LEU A O 1
ATOM 2910 N N . LEU A 1 375 ? 2.865 30.123 3.021 1.00 86.69 375 LEU A N 1
ATOM 2911 C CA . LEU A 1 375 ? 3.734 29.579 4.074 1.00 86.69 375 LEU A CA 1
ATOM 2912 C C . LEU A 1 375 ? 4.928 30.481 4.400 1.00 86.69 375 LEU A C 1
ATOM 2914 O O . LEU A 1 375 ? 5.292 30.586 5.569 1.00 86.69 375 LEU A O 1
ATOM 2918 N N . SER A 1 376 ? 5.503 31.151 3.399 1.00 81.94 376 SER A N 1
ATOM 2919 C CA . SER A 1 376 ? 6.621 32.088 3.579 1.00 81.94 376 SER A CA 1
ATOM 2920 C C . SER A 1 376 ? 6.221 33.379 4.304 1.00 81.94 376 SER A C 1
ATOM 2922 O O . SER A 1 376 ? 7.090 34.123 4.747 1.00 81.94 376 SER A O 1
ATOM 2924 N N . GLY A 1 377 ? 4.918 33.641 4.465 1.00 68.56 377 GLY A N 1
ATOM 2925 C CA . GLY A 1 377 ? 4.423 34.811 5.192 1.00 68.56 377 GLY A CA 1
ATOM 2926 C C . GLY A 1 377 ? 4.642 36.136 4.460 1.00 68.56 377 GLY A C 1
ATOM 2927 O O . GLY A 1 377 ? 4.531 37.185 5.092 1.00 68.56 377 GLY A O 1
ATOM 2928 N N . ASP A 1 378 ? 4.927 36.096 3.154 1.00 56.19 378 ASP A N 1
ATOM 2929 C CA . ASP A 1 378 ? 5.080 37.294 2.333 1.00 56.19 378 ASP A CA 1
ATOM 2930 C C . ASP A 1 378 ? 3.742 38.047 2.314 1.00 56.19 378 ASP A C 1
ATOM 2932 O O . ASP A 1 378 ? 2.751 37.613 1.718 1.00 56.19 378 ASP A O 1
ATOM 2936 N N . GLN A 1 379 ? 3.696 39.179 3.019 1.00 49.16 379 GLN A N 1
ATOM 2937 C CA . GLN A 1 379 ? 2.658 40.181 2.799 1.00 49.16 379 GLN A CA 1
ATOM 2938 C C . GLN A 1 379 ? 2.756 40.639 1.341 1.00 49.16 379 GLN A C 1
ATOM 2940 O O . GLN A 1 379 ? 3.869 40.711 0.815 1.00 49.16 379 GLN A O 1
ATOM 2945 N N . PRO A 1 380 ? 1.634 40.952 0.668 1.00 45.16 380 PRO A N 1
ATOM 2946 C CA . PRO A 1 380 ? 1.686 41.423 -0.705 1.00 45.16 380 PRO A CA 1
ATOM 2947 C C . PRO A 1 380 ? 2.572 42.672 -0.770 1.00 45.16 380 PRO A C 1
ATOM 2949 O O . PRO A 1 380 ? 2.196 43.750 -0.313 1.00 45.16 380 PRO A O 1
ATOM 2952 N N . SER A 1 381 ? 3.770 42.494 -1.330 1.00 40.78 381 SER A N 1
ATOM 2953 C CA . SER A 1 381 ? 4.598 43.570 -1.855 1.00 40.78 381 SER A CA 1
ATOM 2954 C C . SER A 1 381 ? 3.708 44.476 -2.703 1.00 40.78 381 SER A C 1
ATOM 2956 O O . SER A 1 381 ? 2.842 44.000 -3.438 1.00 40.78 381 SER A O 1
ATOM 2958 N N . THR A 1 382 ? 3.912 45.782 -2.578 1.00 45.06 382 THR A N 1
ATOM 2959 C CA . THR A 1 382 ? 3.198 46.894 -3.223 1.00 45.06 382 THR A CA 1
ATOM 2960 C C . THR A 1 382 ? 3.332 46.931 -4.759 1.00 45.06 382 THR A C 1
ATOM 2962 O O . THR A 1 382 ? 3.300 47.998 -5.367 1.00 45.06 382 THR A O 1
ATOM 2965 N N . ALA A 1 383 ? 3.453 45.775 -5.412 1.00 42.31 383 ALA A N 1
ATOM 2966 C CA . ALA A 1 383 ? 3.409 45.604 -6.854 1.00 42.31 383 ALA A CA 1
ATOM 2967 C C . ALA A 1 383 ? 2.055 45.003 -7.288 1.00 42.31 383 ALA A C 1
ATOM 2969 O O . ALA A 1 383 ? 1.548 44.077 -6.647 1.00 42.31 383 ALA A O 1
ATOM 2970 N N . PRO A 1 384 ? 1.458 45.477 -8.397 1.00 45.56 384 PRO A N 1
ATOM 2971 C CA . PRO A 1 384 ? 0.198 44.951 -8.901 1.00 45.56 384 PRO A CA 1
ATOM 2972 C C . PRO A 1 384 ? 0.436 43.589 -9.571 1.00 45.56 384 PRO A C 1
ATOM 2974 O O . PRO A 1 384 ? 0.659 43.501 -10.774 1.00 45.56 384 PRO A O 1
ATOM 2977 N N . SER A 1 385 ? 0.390 42.513 -8.785 1.00 45.22 385 SER A N 1
ATOM 2978 C CA . SER A 1 385 ? 0.245 41.143 -9.287 1.00 45.22 385 SER A CA 1
ATOM 2979 C C . SER A 1 385 ? -1.161 40.649 -8.958 1.00 45.22 385 SER A C 1
ATOM 2981 O O . SER A 1 385 ? -1.449 40.188 -7.854 1.00 45.22 385 SER A O 1
ATOM 2983 N N . SER A 1 386 ? -2.050 40.751 -9.936 1.00 43.44 386 SER A N 1
ATOM 2984 C CA . SER A 1 386 ? -3.437 40.299 -9.897 1.00 43.44 386 SER A CA 1
ATOM 2985 C C . SER A 1 386 ? -3.561 38.766 -9.884 1.00 43.44 386 SER A C 1
ATOM 2987 O O . SER A 1 386 ? -3.753 38.160 -10.931 1.00 43.44 386 SER A O 1
ATOM 2989 N N . ALA A 1 387 ? -3.473 38.142 -8.703 1.00 42.56 387 ALA A N 1
ATOM 2990 C CA . ALA A 1 387 ? -4.334 37.019 -8.280 1.00 42.56 387 ALA A CA 1
ATOM 2991 C C . ALA A 1 387 ? -4.005 36.609 -6.821 1.00 42.56 387 ALA A C 1
ATOM 2993 O O . ALA A 1 387 ? -2.855 36.251 -6.550 1.00 42.56 387 ALA A O 1
ATOM 2994 N N . PRO A 1 388 ? -4.961 36.662 -5.871 1.00 48.44 388 PRO A N 1
ATOM 2995 C CA . PRO A 1 388 ? -4.683 36.537 -4.440 1.00 48.44 388 PRO A CA 1
ATOM 2996 C C . PRO A 1 388 ? -4.535 35.073 -3.979 1.00 48.44 388 PRO A C 1
ATOM 2998 O O . PRO A 1 388 ? -4.973 34.159 -4.678 1.00 48.44 388 PRO A O 1
ATOM 3001 N N . PRO A 1 389 ? -4.066 34.830 -2.738 1.00 56.66 389 PRO A N 1
ATOM 3002 C CA . PRO A 1 389 ? -4.252 33.568 -1.998 1.00 56.66 389 PRO A CA 1
ATOM 3003 C C . PRO A 1 389 ? -5.702 33.023 -1.965 1.00 56.66 389 PRO A C 1
ATOM 3005 O O . PRO A 1 389 ? -5.927 31.934 -1.440 1.00 56.66 389 PRO A O 1
ATOM 3008 N N . SER A 1 390 ? -6.679 33.735 -2.542 1.00 71.25 390 SER A N 1
ATOM 3009 C CA . SER A 1 390 ? -8.068 33.310 -2.699 1.00 71.25 390 SER A CA 1
ATOM 3010 C C . SER A 1 390 ? -8.211 32.048 -3.546 1.00 71.25 390 SER A C 1
ATOM 3012 O O . SER A 1 390 ? -8.945 31.171 -3.130 1.00 71.25 390 SER A O 1
ATOM 3014 N N . ARG A 1 391 ? -7.460 31.859 -4.644 1.00 85.81 391 ARG A N 1
ATOM 3015 C CA . ARG A 1 391 ? -7.619 30.658 -5.495 1.00 85.81 391 ARG A CA 1
ATOM 3016 C C . ARG A 1 391 ? -7.297 29.360 -4.747 1.00 85.81 391 ARG A C 1
ATOM 3018 O O . ARG A 1 391 ? -7.998 28.361 -4.899 1.00 85.81 391 ARG A O 1
ATOM 3025 N N . LEU A 1 392 ? -6.240 29.372 -3.932 1.00 87.19 392 LEU A N 1
ATOM 3026 C CA . LEU A 1 392 ? -5.884 28.232 -3.087 1.00 87.19 392 LEU A CA 1
ATOM 3027 C C . LEU A 1 392 ? -6.957 27.987 -2.020 1.00 87.19 392 LEU A C 1
ATOM 3029 O O . LEU A 1 392 ? -7.356 26.844 -1.810 1.00 87.19 392 LEU A O 1
ATOM 3033 N N . LEU A 1 393 ? -7.427 29.041 -1.351 1.00 88.50 393 LEU A N 1
ATOM 3034 C CA . LEU A 1 393 ? -8.443 28.915 -0.305 1.00 88.50 393 LEU A CA 1
ATOM 3035 C C . LEU A 1 393 ? -9.803 28.487 -0.873 1.00 88.50 393 LEU A C 1
ATOM 3037 O O . LEU A 1 393 ? -10.410 27.591 -0.305 1.00 88.50 393 LEU A O 1
ATOM 3041 N N . GLU A 1 394 ? -10.218 29.017 -2.024 1.00 89.25 394 GLU A N 1
ATOM 3042 C CA . GLU A 1 394 ? -11.399 28.597 -2.791 1.00 89.25 394 GLU A CA 1
ATOM 3043 C C . GLU A 1 394 ? -11.293 27.122 -3.198 1.00 89.25 394 GLU A C 1
ATOM 3045 O O . GLU A 1 394 ? -12.255 26.369 -3.075 1.00 89.25 394 GLU A O 1
ATOM 3050 N N . HIS A 1 395 ? -10.111 26.665 -3.631 1.00 90.06 395 HIS A N 1
ATOM 3051 C CA . HIS A 1 395 ? -9.885 25.251 -3.933 1.00 90.06 395 HIS A CA 1
ATOM 3052 C C . HIS A 1 395 ? -10.015 24.367 -2.686 1.00 90.06 395 HIS A C 1
ATOM 3054 O O . HIS A 1 395 ? -10.619 23.291 -2.746 1.00 90.06 395 HIS A O 1
ATOM 3060 N N . ILE A 1 396 ? -9.461 24.805 -1.552 1.00 88.88 396 ILE A N 1
ATOM 3061 C CA . ILE A 1 396 ? -9.582 24.094 -0.274 1.00 88.88 396 ILE A CA 1
ATOM 3062 C C . ILE A 1 396 ? -11.039 24.086 0.197 1.00 88.88 396 ILE A C 1
ATOM 3064 O O . ILE A 1 396 ? -11.510 23.056 0.675 1.00 88.88 396 ILE A O 1
ATOM 3068 N N . GLU A 1 397 ? -11.761 25.191 0.024 1.00 88.12 397 GLU A N 1
ATOM 3069 C CA . GLU A 1 397 ? -13.175 25.337 0.367 1.00 88.12 397 GLU A CA 1
ATOM 3070 C C . GLU A 1 397 ? -14.075 24.441 -0.503 1.00 88.12 397 GLU A C 1
ATOM 3072 O O . GLU A 1 397 ? -14.947 23.733 -0.000 1.00 88.12 397 GLU A O 1
ATOM 3077 N N . ALA A 1 398 ? -13.797 24.356 -1.804 1.00 88.31 398 ALA A N 1
ATOM 3078 C CA . ALA A 1 398 ? -14.496 23.448 -2.711 1.00 88.31 398 ALA A CA 1
ATOM 3079 C C . ALA A 1 398 ? -14.248 21.962 -2.377 1.00 88.31 398 ALA A C 1
ATOM 3081 O O . ALA A 1 398 ? -15.065 21.104 -2.709 1.00 88.31 398 ALA A O 1
ATOM 3082 N N . ASN A 1 399 ? -13.138 21.646 -1.699 1.00 86.94 399 ASN A N 1
ATOM 3083 C CA . ASN A 1 399 ? -12.717 20.282 -1.367 1.00 86.94 399 ASN A CA 1
ATOM 3084 C C . ASN A 1 399 ? -12.561 20.062 0.152 1.00 86.94 399 ASN A C 1
ATOM 3086 O O . ASN A 1 399 ? -11.742 19.242 0.584 1.00 86.94 399 ASN A O 1
ATOM 3090 N N . LEU A 1 400 ? -13.355 20.761 0.979 1.00 82.62 400 LEU A N 1
ATOM 3091 C CA . LEU A 1 400 ? -13.219 20.754 2.448 1.00 82.62 400 LEU A CA 1
ATOM 3092 C C . LEU A 1 400 ? -13.159 19.348 3.033 1.00 82.62 400 LEU A C 1
ATOM 3094 O O . LEU A 1 400 ? -12.316 19.070 3.880 1.00 82.62 400 LEU A O 1
ATOM 3098 N N . LEU A 1 401 ? -14.030 18.457 2.561 1.00 78.06 401 LEU A N 1
ATOM 3099 C CA . LEU A 1 401 ? -14.156 17.096 3.073 1.00 78.06 401 LEU A CA 1
ATOM 3100 C C . LEU A 1 401 ? -12.878 16.262 2.871 1.00 78.06 401 LEU A C 1
ATOM 3102 O O . LEU A 1 401 ? -12.571 15.390 3.685 1.00 78.06 401 LEU A O 1
ATOM 3106 N N . TYR A 1 402 ? -12.120 16.524 1.806 1.00 81.06 402 TYR A N 1
ATOM 3107 C CA . TYR A 1 402 ? -10.838 15.870 1.551 1.00 81.06 402 TYR A CA 1
ATOM 3108 C C . TYR A 1 402 ? -9.761 16.396 2.507 1.00 81.06 402 TYR A C 1
ATOM 3110 O O . TYR A 1 402 ? -9.132 15.619 3.232 1.00 81.06 402 TYR A O 1
ATOM 3118 N N . TYR A 1 403 ? -9.603 17.718 2.588 1.00 83.31 403 TYR A N 1
ATOM 3119 C CA . TYR A 1 403 ? -8.559 18.347 3.402 1.00 83.31 403 TYR A CA 1
ATOM 3120 C C . TYR A 1 403 ? -8.802 18.226 4.908 1.00 83.31 403 TYR A C 1
ATOM 3122 O O . TYR A 1 403 ? -7.863 18.003 5.672 1.00 83.31 403 TYR A O 1
ATOM 3130 N N . SER A 1 404 ? -10.054 18.285 5.358 1.00 80.06 404 SER A N 1
ATOM 3131 C CA . SER A 1 404 ? -10.403 18.024 6.754 1.00 80.06 404 SER A CA 1
ATOM 3132 C C . SER A 1 404 ? -10.021 16.599 7.155 1.00 80.06 404 SER A C 1
ATOM 3134 O O . SER A 1 404 ? -9.456 16.388 8.225 1.00 80.06 404 SER A O 1
ATOM 3136 N N . THR A 1 405 ? -10.270 15.619 6.280 1.00 77.88 405 THR A N 1
ATOM 3137 C CA . THR A 1 405 ? -9.908 14.216 6.514 1.00 77.88 405 THR A CA 1
ATOM 3138 C C . THR A 1 405 ? -8.390 14.052 6.559 1.00 77.88 405 THR A C 1
ATOM 3140 O O . THR A 1 405 ? -7.892 13.321 7.416 1.00 77.88 405 THR A O 1
ATOM 3143 N N . ALA A 1 406 ? -7.648 14.782 5.715 1.00 81.25 406 ALA A N 1
ATOM 3144 C CA . ALA A 1 406 ? -6.183 14.847 5.733 1.00 81.25 406 ALA A CA 1
ATOM 3145 C C . ALA A 1 406 ? -5.657 15.288 7.094 1.00 81.25 406 ALA A C 1
ATOM 3147 O O . ALA A 1 406 ? -4.854 14.594 7.718 1.00 81.25 406 ALA A O 1
ATOM 3148 N N . ILE A 1 407 ? -6.160 16.426 7.567 1.00 80.12 407 ILE A N 1
ATOM 3149 C CA . ILE A 1 407 ? -5.743 17.046 8.821 1.00 80.12 407 ILE A CA 1
ATOM 3150 C C . ILE A 1 407 ? -6.129 16.164 10.006 1.00 80.12 407 ILE A C 1
ATOM 3152 O O . ILE A 1 407 ? -5.316 15.944 10.898 1.00 80.12 407 ILE A O 1
ATOM 3156 N N . ILE A 1 408 ? -7.340 15.608 10.018 1.00 78.62 408 ILE A N 1
ATOM 3157 C CA . ILE A 1 408 ? -7.793 14.744 11.112 1.00 78.62 408 ILE A CA 1
ATOM 3158 C C . ILE A 1 408 ? -6.967 13.451 11.156 1.00 78.62 408 ILE A C 1
ATOM 3160 O O . ILE A 1 408 ? -6.573 13.023 12.242 1.00 78.62 408 ILE A O 1
ATOM 3164 N N . SER A 1 409 ? -6.657 12.848 10.005 1.00 79.06 409 SER A N 1
ATOM 3165 C CA . SER A 1 409 ? -5.947 11.562 9.929 1.00 79.06 409 SER A CA 1
ATOM 3166 C C . SER A 1 409 ? -4.441 11.686 10.176 1.00 79.06 409 SER A C 1
ATOM 3168 O O . SER A 1 409 ? -3.875 10.861 10.890 1.00 79.06 409 SER A O 1
ATOM 3170 N N . ALA A 1 410 ? -3.796 12.717 9.626 1.00 78.94 410 ALA A N 1
ATOM 3171 C CA . ALA A 1 410 ? -2.345 12.920 9.694 1.00 78.94 410 ALA A CA 1
ATOM 3172 C C . ALA A 1 410 ? -1.902 14.007 10.692 1.00 78.94 410 ALA A C 1
ATOM 3174 O O . ALA A 1 410 ? -0.705 14.252 10.850 1.00 78.94 410 ALA A O 1
ATOM 3175 N N . GLY A 1 411 ? -2.850 14.681 11.343 1.00 76.06 411 GLY A N 1
ATOM 3176 C CA . GLY A 1 411 ? -2.578 15.654 12.396 1.00 76.06 411 GLY A CA 1
ATOM 3177 C C . GLY A 1 411 ? -2.045 15.020 13.681 1.00 76.06 411 GLY A C 1
ATOM 3178 O O . GLY A 1 411 ? -1.953 13.798 13.811 1.00 76.06 411 GLY A O 1
ATOM 3179 N N . ASP A 1 412 ? -1.716 15.883 14.641 1.00 79.81 412 ASP A N 1
ATOM 3180 C CA . ASP A 1 412 ? -1.130 15.505 15.927 1.00 79.81 412 ASP A CA 1
ATOM 3181 C C . ASP A 1 412 ? -2.016 14.504 16.712 1.00 79.81 412 ASP A C 1
ATOM 3183 O O . ASP A 1 412 ? -3.160 14.831 17.065 1.00 79.81 412 ASP A O 1
ATOM 3187 N N . PRO A 1 413 ? -1.506 13.293 17.022 1.00 83.25 413 PRO A N 1
ATOM 3188 C CA . PRO A 1 413 ? -2.225 12.307 17.821 1.00 83.25 413 PRO A CA 1
ATOM 3189 C C . PRO A 1 413 ? -2.637 12.818 19.206 1.00 83.25 413 PRO A C 1
ATOM 3191 O O . PRO A 1 413 ? -3.707 12.432 19.683 1.00 83.25 413 PRO A O 1
ATOM 3194 N N . ALA A 1 414 ? -1.842 13.683 19.848 1.00 83.31 414 ALA A N 1
ATOM 3195 C CA . ALA A 1 414 ? -2.160 14.203 21.179 1.00 83.31 414 ALA A CA 1
ATOM 3196 C C . ALA A 1 414 ? -3.365 15.153 21.128 1.00 83.31 414 ALA A C 1
ATOM 3198 O O . ALA A 1 414 ? -4.335 14.970 21.870 1.00 83.31 414 ALA A O 1
ATOM 3199 N N . ALA A 1 415 ? -3.373 16.101 20.188 1.00 80.56 415 ALA A N 1
ATOM 3200 C CA . ALA A 1 415 ? -4.530 16.955 19.931 1.00 80.56 415 ALA A CA 1
ATOM 3201 C C . ALA A 1 415 ? -5.794 16.143 19.594 1.00 80.56 415 ALA A C 1
ATOM 3203 O O . ALA A 1 415 ? -6.879 16.454 20.097 1.00 80.56 415 ALA A O 1
ATOM 3204 N N . ARG A 1 416 ? -5.668 15.069 18.796 1.00 84.69 416 ARG A N 1
ATOM 3205 C CA . ARG A 1 416 ? -6.798 14.171 18.501 1.00 84.69 416 ARG A CA 1
ATOM 3206 C C . ARG A 1 416 ? -7.310 13.481 19.763 1.00 84.69 416 ARG A C 1
ATOM 3208 O O . ARG A 1 416 ? -8.516 13.454 19.983 1.00 84.69 416 ARG A O 1
ATOM 3215 N N . HIS A 1 417 ? -6.419 12.984 20.617 1.00 83.50 417 HIS A N 1
ATOM 3216 C CA . HIS A 1 417 ? -6.794 12.360 21.886 1.00 83.50 417 HIS A CA 1
ATOM 3217 C C . HIS A 1 417 ? -7.587 13.320 22.785 1.00 83.50 417 HIS A C 1
ATOM 3219 O O . HIS A 1 417 ? -8.630 12.947 23.316 1.00 83.50 417 HIS A O 1
ATOM 3225 N N . VAL A 1 418 ? -7.146 14.579 22.900 1.00 82.06 418 VAL A N 1
ATOM 3226 C CA . VAL A 1 418 ? -7.853 15.626 23.662 1.00 82.06 418 VAL A CA 1
ATOM 3227 C C . VAL A 1 418 ? -9.223 15.955 23.060 1.00 82.06 418 VAL A C 1
ATOM 3229 O O . VAL A 1 418 ? -10.162 16.271 23.787 1.00 82.06 418 VAL A O 1
ATOM 3232 N N . ALA A 1 419 ? -9.368 15.903 21.735 1.00 80.81 419 ALA A N 1
ATOM 3233 C CA . ALA A 1 419 ? -10.668 16.085 21.093 1.00 80.81 419 ALA A CA 1
ATOM 3234 C C . ALA A 1 419 ? -11.606 14.897 21.367 1.00 80.81 419 ALA A C 1
ATOM 3236 O O . ALA A 1 419 ? -12.771 15.102 21.703 1.00 80.81 419 ALA A O 1
ATOM 3237 N N . LEU A 1 420 ? -11.092 13.666 21.272 1.00 82.00 420 LEU A N 1
ATOM 3238 C CA . LEU A 1 420 ? -11.857 12.441 21.514 1.00 82.00 420 LEU A CA 1
ATOM 3239 C C . LEU A 1 420 ? -12.249 12.276 22.989 1.00 82.00 420 LEU A C 1
ATOM 3241 O O . LEU A 1 420 ? -13.337 11.782 23.256 1.00 82.00 420 LEU A O 1
ATOM 3245 N N . SER A 1 421 ? -11.433 12.730 23.947 1.00 81.88 421 SER A N 1
ATOM 3246 C CA . SER A 1 421 ? -11.745 12.623 25.384 1.00 81.88 421 SER A CA 1
ATOM 3247 C C . SER A 1 421 ? -12.954 13.460 25.816 1.00 81.88 421 SER A C 1
ATOM 3249 O O . SER A 1 421 ? -13.567 13.179 26.846 1.00 81.88 421 SER A O 1
ATOM 3251 N N . LYS A 1 422 ? -13.332 14.470 25.020 1.00 81.50 422 LYS A N 1
ATOM 3252 C CA . LYS A 1 422 ? -14.553 15.269 25.217 1.00 81.50 422 LYS A CA 1
ATOM 3253 C C . LYS A 1 422 ? -15.816 14.540 24.757 1.00 81.50 422 LYS A C 1
ATOM 3255 O O . LYS A 1 422 ? -16.916 14.962 25.104 1.00 81.50 422 LYS A O 1
ATOM 3260 N N . LEU A 1 423 ? -15.666 13.483 23.962 1.00 82.94 423 LEU A N 1
ATOM 3261 C CA . LEU A 1 423 ? -16.765 12.689 23.431 1.00 82.94 423 LEU A CA 1
ATOM 3262 C C . LEU A 1 423 ? -16.964 11.429 24.275 1.00 82.94 423 LEU A C 1
ATOM 3264 O O . LEU A 1 423 ? -16.022 10.853 24.824 1.00 82.94 423 LEU A O 1
ATOM 3268 N N . ARG A 1 424 ? -18.217 10.988 24.363 1.00 82.50 424 ARG A N 1
ATOM 3269 C CA . ARG A 1 424 ? -18.610 9.762 25.058 1.00 82.50 424 ARG A CA 1
ATOM 3270 C C . ARG A 1 424 ? -19.377 8.865 24.108 1.00 82.50 424 ARG A C 1
ATOM 3272 O O . ARG A 1 424 ? -20.122 9.361 23.266 1.00 82.50 424 ARG A O 1
ATOM 3279 N N . GLU A 1 425 ? -19.180 7.561 24.244 1.00 77.69 425 GLU A N 1
ATOM 3280 C CA . GLU A 1 425 ? -19.987 6.585 23.514 1.00 77.69 425 GLU A CA 1
ATOM 3281 C C . GLU A 1 425 ? -21.446 6.586 24.021 1.00 77.69 425 GLU A C 1
ATOM 3283 O O . GLU A 1 425 ? -21.711 7.109 25.109 1.00 77.69 425 GLU A O 1
ATOM 3288 N N . PRO A 1 426 ? -22.395 5.953 23.305 1.00 69.38 426 PRO A N 1
ATOM 3289 C CA . PRO A 1 426 ? -23.789 5.861 23.747 1.00 69.38 426 PRO A CA 1
ATOM 3290 C C . PRO A 1 426 ? -23.984 5.259 25.151 1.00 69.38 426 PRO A C 1
ATOM 3292 O O . PRO A 1 426 ? -24.943 5.606 25.832 1.00 69.38 426 PRO A O 1
ATOM 3295 N N . ALA A 1 427 ? -23.066 4.401 25.616 1.00 71.56 427 ALA A N 1
ATOM 3296 C CA . ALA A 1 427 ? -23.083 3.829 26.968 1.00 71.56 427 ALA A CA 1
ATOM 3297 C C . ALA A 1 427 ? -22.448 4.738 28.051 1.00 71.56 427 ALA A C 1
ATOM 3299 O O . ALA A 1 427 ? -22.349 4.347 29.211 1.00 71.56 427 ALA A O 1
ATOM 3300 N N . GLY A 1 428 ? -21.999 5.949 27.695 1.00 76.69 428 GLY A N 1
ATOM 3301 C CA . GLY A 1 428 ? -21.505 6.972 28.626 1.00 76.69 428 GLY A CA 1
ATOM 3302 C C . GLY A 1 428 ? -20.011 6.904 28.971 1.00 76.69 428 GLY A C 1
ATOM 3303 O O . GLY A 1 428 ? -19.500 7.816 29.633 1.00 76.69 428 GLY A O 1
ATOM 3304 N N . ARG A 1 429 ? -19.274 5.887 28.506 1.00 85.25 429 ARG A N 1
ATOM 3305 C CA . ARG A 1 429 ? -17.812 5.810 28.680 1.00 85.25 429 ARG A CA 1
ATOM 3306 C C . ARG A 1 429 ? -17.084 6.845 27.812 1.00 85.25 429 ARG A C 1
ATOM 3308 O O . ARG A 1 429 ? -17.581 7.195 26.736 1.00 85.25 429 ARG A O 1
ATOM 3315 N N . PRO A 1 430 ? -15.934 7.378 28.266 1.00 86.12 430 PRO A N 1
ATOM 3316 C CA . PRO A 1 430 ? -15.125 8.266 27.441 1.00 86.12 430 PRO A CA 1
ATOM 3317 C C . PRO A 1 430 ? -14.635 7.508 26.208 1.00 86.12 430 PRO A C 1
ATOM 3319 O O . PRO A 1 430 ? -14.212 6.354 26.283 1.00 86.12 430 PRO A O 1
ATOM 3322 N N . LEU A 1 431 ? -14.692 8.167 25.057 1.00 87.44 431 LEU A N 1
ATOM 3323 C CA . LEU A 1 431 ? -14.432 7.516 23.781 1.00 87.44 431 LEU A CA 1
ATOM 3324 C C . LEU A 1 431 ? -12.998 6.960 23.682 1.00 87.44 431 LEU A C 1
ATOM 3326 O O . LEU A 1 431 ? -12.784 5.910 23.083 1.00 87.44 431 LEU A O 1
ATOM 3330 N N . THR A 1 432 ? -12.029 7.617 24.323 1.00 88.56 432 THR A N 1
ATOM 3331 C CA . THR A 1 432 ? -10.604 7.231 24.363 1.00 88.56 432 THR A CA 1
ATOM 3332 C C . THR A 1 432 ? -10.345 5.837 24.938 1.00 88.56 432 THR A C 1
ATOM 3334 O O . THR A 1 432 ? -9.361 5.192 24.555 1.00 88.56 432 THR A O 1
ATOM 3337 N N . ASP A 1 433 ? -11.236 5.356 25.805 1.00 89.62 433 ASP A N 1
ATOM 3338 C CA . ASP A 1 433 ? -11.125 4.048 26.459 1.00 89.62 433 ASP A CA 1
ATOM 3339 C C . ASP A 1 433 ? -11.678 2.922 25.579 1.00 89.62 433 ASP A C 1
ATOM 3341 O O . ASP A 1 433 ? -11.369 1.754 25.793 1.00 89.62 433 ASP A O 1
ATOM 3345 N N . VAL A 1 434 ? -12.473 3.277 24.569 1.00 90.19 434 VAL A N 1
ATOM 3346 C CA . VAL A 1 434 ? -13.222 2.344 23.718 1.00 90.19 434 VAL A CA 1
ATOM 3347 C C . VAL A 1 434 ? -12.566 2.212 22.342 1.00 90.19 434 VAL A C 1
ATOM 3349 O O . VAL A 1 434 ? -12.492 1.114 21.786 1.00 90.19 434 VAL A O 1
ATOM 3352 N N . VAL A 1 435 ? -12.043 3.315 21.797 1.00 92.00 435 VAL A N 1
ATOM 3353 C CA . VAL A 1 435 ? -11.445 3.362 20.454 1.00 92.00 435 VAL A CA 1
ATOM 3354 C C . VAL A 1 435 ? -9.929 3.524 20.487 1.00 92.00 435 VAL A C 1
ATOM 3356 O O . VAL A 1 435 ? -9.354 4.142 21.384 1.00 92.00 435 VAL A O 1
ATOM 3359 N N . GLU A 1 436 ? -9.266 2.993 19.467 1.00 92.69 436 GLU A N 1
ATOM 3360 C CA . GLU A 1 436 ? -7.874 3.294 19.156 1.00 92.69 436 GLU A CA 1
ATOM 3361 C C . GLU A 1 436 ? -7.764 4.717 18.577 1.00 92.69 436 GLU A C 1
ATOM 3363 O O . GLU A 1 436 ? -8.579 5.140 17.756 1.00 92.69 436 GLU A O 1
ATOM 3368 N N . ASN A 1 437 ? -6.719 5.465 18.950 1.00 90.38 437 ASN A N 1
ATOM 3369 C CA . ASN A 1 437 ? -6.460 6.819 18.436 1.00 90.38 437 ASN A CA 1
ATOM 3370 C C . ASN A 1 437 ? -5.844 6.794 17.019 1.00 90.38 437 ASN A C 1
ATOM 3372 O O . ASN A 1 437 ? -4.796 7.385 16.760 1.00 90.38 437 ASN A O 1
ATOM 3376 N N . THR A 1 438 ? -6.475 6.068 16.098 1.00 88.12 438 THR A N 1
ATOM 3377 C CA . THR A 1 438 ? -6.042 5.927 14.706 1.00 88.12 438 THR A CA 1
ATOM 3378 C C . THR A 1 438 ? -7.244 6.032 13.787 1.00 88.12 438 THR A C 1
ATOM 3380 O O . THR A 1 438 ? -8.176 5.248 13.888 1.00 88.12 438 THR A O 1
ATOM 3383 N N . VAL A 1 439 ? -7.216 6.980 12.855 1.00 86.62 439 VAL A N 1
ATOM 3384 C CA . VAL A 1 439 ? -8.277 7.132 11.853 1.00 86.62 439 VAL A CA 1
ATOM 3385 C C . VAL A 1 439 ? -7.985 6.182 10.698 1.00 86.62 439 VAL A C 1
ATOM 3387 O O . VAL A 1 439 ? -6.909 6.269 10.107 1.00 86.62 439 VAL A O 1
ATOM 3390 N N . ILE A 1 440 ? -8.900 5.256 10.406 1.00 84.19 440 ILE A N 1
ATOM 3391 C CA . ILE A 1 440 ? -8.761 4.305 9.287 1.00 84.19 440 ILE A CA 1
ATOM 3392 C C . ILE A 1 440 ? -9.305 4.909 7.994 1.00 84.19 440 ILE A C 1
ATOM 3394 O O . ILE A 1 440 ? -8.706 4.753 6.937 1.00 84.19 440 ILE A O 1
ATOM 3398 N N . GLY A 1 441 ? -10.427 5.616 8.090 1.00 82.06 441 GLY A N 1
ATOM 3399 C CA . GLY A 1 441 ? -11.065 6.278 6.963 1.00 82.06 441 GLY A CA 1
ATOM 3400 C C . GLY A 1 441 ? -12.338 6.983 7.392 1.00 82.06 441 GLY A C 1
ATOM 3401 O O . GLY A 1 441 ? -12.450 7.399 8.547 1.00 82.06 441 GLY A O 1
ATOM 3402 N N . ARG A 1 442 ? -13.298 7.138 6.481 1.00 80.88 442 ARG A N 1
ATOM 3403 C CA . ARG A 1 442 ? -14.553 7.836 6.771 1.00 80.88 442 ARG A CA 1
ATOM 3404 C C . ARG A 1 442 ? -15.732 7.313 5.962 1.00 80.88 442 ARG A C 1
ATOM 3406 O O . ARG A 1 442 ? -15.552 6.729 4.898 1.00 80.88 442 ARG A O 1
ATOM 3413 N N . VAL A 1 443 ? -16.932 7.614 6.444 1.00 79.19 443 VAL A N 1
ATOM 3414 C CA . VAL A 1 443 ? -18.203 7.430 5.734 1.00 79.19 443 VAL A CA 1
ATOM 3415 C C . VAL A 1 443 ? -19.042 8.678 5.975 1.00 79.19 443 VAL A C 1
ATOM 3417 O O . VAL A 1 443 ? -19.303 9.036 7.121 1.00 79.19 443 VAL A O 1
ATOM 3420 N N . GLY A 1 444 ? -19.406 9.392 4.906 1.00 77.25 444 GLY A N 1
ATOM 3421 C CA . GLY A 1 444 ? -20.016 10.720 5.034 1.00 77.25 444 GLY A CA 1
ATOM 3422 C C . GLY A 1 444 ? -19.134 11.676 5.854 1.00 77.25 444 GLY A C 1
ATOM 3423 O O . GLY A 1 444 ? -17.931 11.782 5.603 1.00 77.25 444 GLY A O 1
ATOM 3424 N N . ASN A 1 445 ? -19.723 12.333 6.852 1.00 76.00 445 ASN A N 1
ATOM 3425 C CA . ASN A 1 445 ? -19.055 13.214 7.821 1.00 76.00 445 ASN A CA 1
ATOM 3426 C C . ASN A 1 445 ? -18.513 12.481 9.069 1.00 76.00 445 ASN A C 1
ATOM 3428 O O . ASN A 1 445 ? -18.051 13.133 10.008 1.00 76.00 445 ASN A O 1
ATOM 3432 N N . ALA A 1 446 ? -18.582 11.149 9.111 1.00 82.44 446 ALA A N 1
ATOM 3433 C CA . ALA A 1 446 ? -18.117 10.359 10.242 1.00 82.44 446 ALA A CA 1
ATOM 3434 C C . ALA A 1 446 ? -16.753 9.723 9.957 1.00 82.44 446 ALA A C 1
ATOM 3436 O O . ALA A 1 446 ? -16.547 9.105 8.911 1.00 82.44 446 ALA A O 1
ATOM 3437 N N . ILE A 1 447 ? -15.828 9.836 10.909 1.00 85.19 447 ILE A N 1
ATOM 3438 C CA . ILE A 1 447 ? -14.520 9.175 10.853 1.00 85.19 447 ILE A CA 1
ATOM 3439 C C . ILE A 1 447 ? -14.604 7.778 11.465 1.00 85.19 447 ILE A C 1
ATOM 3441 O O . ILE A 1 447 ? -15.269 7.577 12.478 1.00 85.19 447 ILE A O 1
ATOM 3445 N N . ALA A 1 448 ? -13.920 6.815 10.857 1.00 89.31 448 ALA A N 1
ATOM 3446 C CA . ALA A 1 448 ? -13.838 5.443 11.336 1.00 89.31 448 ALA A CA 1
ATOM 3447 C C . ALA A 1 448 ? -12.625 5.272 12.254 1.00 89.31 448 ALA A C 1
ATOM 3449 O O . ALA A 1 448 ? -11.479 5.455 11.824 1.00 89.31 448 ALA A O 1
ATOM 3450 N N . LEU A 1 449 ? -12.884 4.891 13.501 1.00 91.12 449 LEU A N 1
ATOM 3451 C CA . LEU A 1 449 ? -11.879 4.596 14.517 1.00 91.12 449 LEU A CA 1
ATOM 3452 C C . LEU A 1 449 ? -11.997 3.112 14.909 1.00 91.12 449 LEU A C 1
ATOM 3454 O O . LEU A 1 449 ? -13.111 2.659 15.184 1.00 91.12 449 LEU A O 1
ATOM 3458 N N . PRO A 1 450 ? -10.904 2.328 14.927 1.00 94.50 450 PRO A N 1
ATOM 3459 C CA . PRO A 1 450 ? -10.956 0.939 15.359 1.00 94.50 450 PRO A CA 1
ATOM 3460 C C . PRO A 1 450 ? -11.374 0.843 16.825 1.00 94.50 450 PRO A C 1
ATOM 3462 O O . PRO A 1 450 ? -10.937 1.631 17.663 1.00 94.50 450 PRO A O 1
ATOM 3465 N N . LEU A 1 451 ? -12.215 -0.137 17.138 1.00 93.88 451 LEU A N 1
ATOM 3466 C CA . LEU A 1 451 ? -12.571 -0.472 18.512 1.00 93.88 451 LEU A CA 1
ATOM 3467 C C . LEU A 1 451 ? -11.460 -1.317 19.139 1.00 93.88 451 LEU A C 1
ATOM 3469 O O . LEU A 1 451 ? -10.946 -2.239 18.507 1.00 93.88 451 LEU A O 1
ATOM 3473 N N . ARG A 1 452 ? -11.134 -1.048 20.408 1.00 93.00 452 ARG A N 1
ATOM 3474 C CA . ARG A 1 452 ? -10.111 -1.798 21.158 1.00 93.00 452 ARG A CA 1
ATOM 3475 C C . ARG A 1 452 ? -10.524 -3.240 21.449 1.00 93.00 452 ARG A C 1
ATOM 3477 O O . ARG A 1 452 ? -9.672 -4.097 21.657 1.00 93.00 452 ARG A O 1
ATOM 3484 N N . SER A 1 453 ? -11.829 -3.505 21.491 1.00 91.31 453 SER A N 1
ATOM 3485 C CA . SER A 1 453 ? -12.392 -4.828 21.749 1.00 91.31 453 SER A CA 1
ATOM 3486 C C . SER A 1 453 ? -13.645 -5.063 20.912 1.00 91.31 453 SER A C 1
ATOM 3488 O O . SER A 1 453 ? -14.491 -4.182 20.768 1.00 91.31 453 SER A O 1
ATOM 3490 N N . ALA A 1 454 ? -13.806 -6.290 20.412 1.00 89.06 454 ALA A N 1
ATOM 3491 C CA . ALA A 1 454 ? -15.047 -6.729 19.773 1.00 89.06 454 ALA A CA 1
ATOM 3492 C C . ALA A 1 454 ? -16.236 -6.750 20.752 1.00 89.06 454 ALA A C 1
ATOM 3494 O O . ALA A 1 454 ? -17.382 -6.678 20.316 1.00 89.06 454 ALA A O 1
ATOM 3495 N N . GLY A 1 455 ? -15.976 -6.799 22.067 1.00 88.06 455 GLY A N 1
ATOM 3496 C CA . GLY A 1 455 ? -17.002 -6.720 23.111 1.00 88.06 455 GLY A CA 1
ATOM 3497 C C . GLY A 1 455 ? -17.878 -5.468 23.012 1.00 88.06 455 GLY A C 1
ATOM 3498 O O . GLY A 1 455 ? -19.064 -5.536 23.326 1.00 88.06 455 GLY A O 1
ATOM 3499 N N . GLU A 1 456 ? -17.320 -4.382 22.474 1.00 87.94 456 GLU A N 1
ATOM 3500 C CA . GLU A 1 456 ? -17.983 -3.083 22.331 1.00 87.94 456 GLU A CA 1
ATOM 3501 C C . GLU A 1 456 ? -19.037 -3.042 21.224 1.00 87.94 456 GLU A C 1
ATOM 3503 O O . GLU A 1 456 ? -19.852 -2.123 21.174 1.00 87.94 456 GLU A O 1
ATOM 3508 N N . LEU A 1 457 ? -19.060 -4.043 20.338 1.00 89.50 457 LEU A N 1
ATOM 3509 C CA . LEU A 1 457 ? -20.106 -4.157 19.328 1.00 89.50 457 LEU A CA 1
ATOM 3510 C C . LEU A 1 457 ? -21.457 -4.536 19.953 1.00 89.50 457 LEU A C 1
ATOM 3512 O O . LEU A 1 457 ? -21.488 -5.280 20.936 1.00 89.50 457 LEU A O 1
ATOM 3516 N N . PRO A 1 458 ? -22.589 -4.135 19.345 1.00 89.00 458 PRO A N 1
ATOM 3517 C CA . PRO A 1 458 ? -23.901 -4.659 19.713 1.00 89.00 458 PRO A CA 1
ATOM 3518 C C . PRO A 1 458 ? -23.956 -6.188 19.579 1.00 89.00 458 PRO A C 1
ATOM 3520 O O . PRO A 1 458 ? -23.388 -6.746 18.641 1.00 89.00 458 PRO A O 1
ATOM 3523 N N . ALA A 1 459 ? -24.695 -6.859 20.472 1.00 89.56 459 ALA A N 1
ATOM 3524 C CA . ALA A 1 459 ? -24.771 -8.325 20.552 1.00 89.56 459 ALA A CA 1
ATOM 3525 C C . ALA A 1 459 ? -24.923 -9.061 19.202 1.00 89.56 459 ALA A C 1
ATOM 3527 O O . ALA A 1 459 ? -24.054 -9.876 18.904 1.00 89.56 459 ALA A O 1
ATOM 3528 N N . PRO A 1 460 ? -25.908 -8.742 18.330 1.00 89.94 460 PRO A N 1
ATOM 3529 C CA . PRO A 1 460 ? -26.070 -9.478 17.072 1.00 89.94 460 PRO A CA 1
ATOM 3530 C C . PRO A 1 460 ? -24.855 -9.356 16.139 1.00 89.94 460 PRO A C 1
ATOM 3532 O O . PRO A 1 460 ? -24.513 -10.299 15.431 1.00 89.94 460 PRO A O 1
ATOM 3535 N N . TRP A 1 461 ? -24.175 -8.208 16.152 1.00 91.56 461 TRP A N 1
ATOM 3536 C CA . TRP A 1 461 ? -22.984 -7.963 15.338 1.00 91.56 461 TRP A CA 1
ATOM 3537 C C . TRP A 1 461 ? -21.728 -8.575 15.948 1.00 91.56 461 TRP A C 1
ATOM 3539 O O . TRP A 1 461 ? -20.859 -9.051 15.220 1.00 91.56 461 TRP A O 1
ATOM 3549 N N . ARG A 1 462 ? -21.639 -8.591 17.279 1.00 93.69 462 ARG A N 1
ATOM 3550 C CA . ARG A 1 462 ? -20.561 -9.252 18.013 1.00 93.69 462 ARG A CA 1
ATOM 3551 C C . ARG A 1 462 ? -20.569 -10.755 17.760 1.00 93.69 462 ARG A C 1
ATOM 3553 O O . ARG A 1 462 ? -19.522 -11.316 17.447 1.00 93.69 462 ARG A O 1
ATOM 3560 N N . ASP A 1 463 ? -21.741 -11.376 17.836 1.00 92.62 463 ASP A N 1
ATOM 3561 C CA . ASP A 1 463 ? -21.904 -12.814 17.622 1.00 92.62 463 ASP A CA 1
ATOM 3562 C C . ASP A 1 463 ? -21.609 -13.181 16.163 1.00 92.62 463 ASP A C 1
ATOM 3564 O O . ASP A 1 463 ? -20.891 -14.144 15.897 1.00 92.62 463 ASP A O 1
ATOM 3568 N N . ALA A 1 464 ? -22.065 -12.362 15.208 1.00 91.94 464 ALA A N 1
ATOM 3569 C CA . ALA A 1 464 ? -21.729 -12.529 13.796 1.00 91.94 464 ALA A CA 1
ATOM 3570 C C . ALA A 1 464 ? -20.225 -12.381 13.517 1.00 91.94 464 ALA A C 1
ATOM 3572 O O . ALA A 1 464 ? -19.663 -13.158 12.744 1.00 91.94 464 ALA A O 1
ATOM 3573 N N . LEU A 1 465 ? -19.552 -11.418 14.158 1.00 93.19 465 LEU A N 1
ATOM 3574 C CA . LEU A 1 465 ? -18.103 -11.246 14.049 1.00 93.19 465 LEU A CA 1
ATOM 3575 C C . LEU A 1 465 ? -17.348 -12.431 14.654 1.00 93.19 465 LEU A C 1
ATOM 3577 O O . LEU A 1 465 ? -16.421 -12.938 14.025 1.00 93.19 465 LEU A O 1
ATOM 3581 N N . ALA A 1 466 ? -17.761 -12.905 15.829 1.00 92.69 466 ALA A N 1
ATOM 3582 C CA . ALA A 1 466 ? -17.177 -14.080 16.464 1.00 92.69 466 ALA A CA 1
ATOM 3583 C C . ALA A 1 466 ? -17.362 -15.334 15.594 1.00 92.69 466 ALA A C 1
ATOM 3585 O O . ALA A 1 466 ? -16.402 -16.066 15.363 1.00 92.69 466 ALA A O 1
ATOM 3586 N N . ALA A 1 467 ? -18.560 -15.545 15.038 1.00 91.44 467 ALA A N 1
ATOM 3587 C CA . ALA A 1 467 ? -18.842 -16.645 14.118 1.00 91.44 467 ALA A CA 1
ATOM 3588 C C . ALA A 1 467 ? -18.008 -16.554 12.829 1.00 91.44 467 ALA A C 1
ATOM 3590 O O . ALA A 1 467 ? -17.501 -17.567 12.346 1.00 91.44 467 ALA A O 1
ATOM 3591 N N . TYR A 1 468 ? -17.824 -15.346 12.289 1.00 90.88 468 TYR A N 1
ATOM 3592 C CA . TYR A 1 468 ? -16.965 -15.106 11.131 1.00 90.88 468 TYR A CA 1
ATOM 3593 C C . TYR A 1 468 ? -15.494 -15.428 11.435 1.00 90.88 468 TYR A C 1
ATOM 3595 O O . TYR A 1 468 ? -14.854 -16.145 10.670 1.00 90.88 468 TYR A O 1
ATOM 3603 N N . GLN A 1 469 ? -14.969 -14.952 12.567 1.00 89.06 469 GLN A N 1
ATOM 3604 C CA . GLN A 1 469 ? -13.574 -15.155 12.978 1.00 89.06 469 GLN A CA 1
ATOM 3605 C C . GLN A 1 469 ? -13.267 -16.597 13.409 1.00 89.06 469 GLN A C 1
ATOM 3607 O O . GLN A 1 469 ? -12.142 -17.059 13.233 1.00 89.06 469 GLN A O 1
ATOM 3612 N N . ALA A 1 470 ? -14.249 -17.318 13.958 1.00 86.31 470 ALA A N 1
ATOM 3613 C CA . ALA A 1 470 ? -14.100 -18.712 14.373 1.00 86.31 470 ALA A CA 1
ATOM 3614 C C . ALA A 1 470 ? -14.026 -19.691 13.191 1.00 86.31 470 ALA A C 1
ATOM 3616 O O . ALA A 1 470 ? -13.629 -20.848 13.363 1.00 86.31 470 ALA A O 1
ATOM 3617 N N . ARG A 1 471 ? -14.413 -19.262 11.984 1.00 78.31 471 ARG A N 1
ATOM 3618 C CA . ARG A 1 471 ? -14.375 -20.134 10.813 1.00 78.31 471 ARG A CA 1
ATOM 3619 C C . ARG A 1 471 ? -12.939 -20.410 10.378 1.00 78.31 471 ARG A C 1
ATOM 3621 O O . ARG A 1 471 ? -12.110 -19.500 10.337 1.00 78.31 471 ARG A O 1
ATOM 3628 N N . PRO A 1 472 ? -12.632 -21.661 9.996 1.00 68.25 472 PRO A N 1
ATOM 3629 C CA . PRO A 1 472 ? -11.348 -21.963 9.394 1.00 68.25 472 PRO A CA 1
ATOM 3630 C C . PRO A 1 472 ? -11.214 -21.162 8.096 1.00 68.25 472 PRO A C 1
ATOM 3632 O O . PRO A 1 472 ? -12.157 -21.109 7.305 1.00 68.25 472 PRO A O 1
ATOM 3635 N N . ALA A 1 473 ? -10.043 -20.555 7.885 1.00 59.78 473 ALA A N 1
ATOM 3636 C CA . ALA A 1 473 ? -9.693 -19.933 6.615 1.00 59.78 473 ALA A CA 1
ATOM 3637 C C . ALA A 1 473 ? -9.973 -20.940 5.490 1.00 59.78 473 ALA A C 1
ATOM 3639 O O . ALA A 1 473 ? -9.345 -21.999 5.431 1.00 59.78 473 ALA A O 1
ATOM 3640 N N . LYS A 1 474 ? -10.984 -20.661 4.660 1.00 52.66 474 LYS A N 1
ATOM 3641 C CA . LYS A 1 474 ? -11.232 -21.444 3.453 1.00 52.66 474 LYS A CA 1
ATOM 3642 C C . LYS A 1 474 ? -10.127 -21.072 2.476 1.00 52.66 474 LYS A C 1
ATOM 3644 O O . LYS A 1 474 ? -10.174 -19.992 1.885 1.00 52.66 474 LYS A O 1
ATOM 3649 N N . ASP A 1 475 ? -9.156 -21.962 2.306 1.00 38.22 475 ASP A N 1
ATOM 3650 C CA . ASP A 1 475 ? -8.319 -21.959 1.115 1.00 38.22 475 ASP A CA 1
ATOM 3651 C C . ASP A 1 475 ? -9.266 -22.175 -0.063 1.00 38.22 475 ASP A C 1
ATOM 3653 O O . ASP A 1 475 ? -9.774 -23.273 -0.283 1.00 38.22 475 ASP A O 1
ATOM 3657 N N . SER A 1 476 ? -9.580 -21.105 -0.791 1.00 37.72 476 SER A N 1
ATOM 3658 C CA . SER A 1 476 ? -10.295 -21.220 -2.060 1.00 37.72 476 SER A CA 1
ATOM 3659 C C . SER A 1 476 ? -9.315 -21.737 -3.112 1.00 37.72 476 SER A C 1
ATOM 3661 O O . SER A 1 476 ? -8.911 -21.020 -4.021 1.00 37.72 476 SER A O 1
ATOM 3663 N N . ALA A 1 477 ? -8.894 -22.988 -2.949 1.00 32.25 477 ALA A N 1
ATOM 3664 C CA . ALA A 1 477 ? -8.414 -23.826 -4.028 1.00 32.25 477 ALA A CA 1
ATOM 3665 C C . ALA A 1 477 ? -9.573 -24.755 -4.405 1.00 32.25 477 ALA A C 1
ATOM 3667 O O . ALA A 1 477 ? -10.259 -25.302 -3.542 1.00 32.25 477 ALA A O 1
ATOM 3668 N N . ALA A 1 478 ? -9.837 -24.849 -5.703 1.00 34.31 478 ALA A N 1
ATOM 3669 C CA . ALA A 1 478 ? -10.900 -25.651 -6.284 1.00 34.31 478 ALA A CA 1
ATOM 3670 C C . ALA A 1 478 ? -10.942 -27.096 -5.738 1.00 34.31 478 ALA A C 1
ATOM 3672 O O . ALA A 1 478 ? -9.931 -27.649 -5.314 1.00 34.31 478 ALA A O 1
ATOM 3673 N N . GLY A 1 479 ? -12.148 -27.671 -5.768 1.00 36.50 479 GLY A N 1
ATOM 3674 C CA . GLY A 1 479 ? -12.558 -28.926 -5.137 1.00 36.50 479 GLY A CA 1
ATOM 3675 C C . GLY A 1 479 ? -11.542 -30.073 -5.086 1.00 36.50 479 GLY A C 1
ATOM 3676 O O . GLY A 1 479 ? -11.005 -30.510 -6.099 1.00 36.50 479 GLY A O 1
ATOM 3677 N N . GLY A 1 480 ? -11.409 -30.629 -3.883 1.00 28.03 480 GLY A N 1
ATOM 3678 C CA . GLY A 1 480 ? -10.853 -31.945 -3.572 1.00 28.03 480 GLY A CA 1
ATOM 3679 C C . GLY A 1 480 ? -11.068 -32.238 -2.077 1.00 28.03 480 GLY A C 1
ATOM 3680 O O . GLY A 1 480 ? -10.993 -31.302 -1.278 1.00 28.03 480 GLY A O 1
ATOM 3681 N N . PRO A 1 481 ? -11.406 -33.475 -1.663 1.00 35.50 481 PRO A N 1
ATOM 3682 C CA . PRO A 1 481 ? -11.706 -33.771 -0.266 1.00 35.50 481 PRO A CA 1
ATOM 3683 C C . PRO A 1 481 ? -10.463 -33.599 0.619 1.00 35.50 481 PRO A C 1
ATOM 3685 O O . PRO A 1 481 ? -9.358 -34.014 0.273 1.00 35.50 481 PRO A O 1
ATOM 3688 N N . SER A 1 482 ? -10.672 -32.970 1.776 1.00 29.09 482 SER A N 1
ATOM 3689 C CA . SER A 1 482 ? -9.666 -32.700 2.805 1.00 29.09 482 SER A CA 1
ATOM 3690 C C . SER A 1 482 ? -9.096 -33.996 3.393 1.00 29.09 482 SER A C 1
ATOM 3692 O O . SER A 1 482 ? -9.820 -34.791 3.986 1.00 29.09 482 SER A O 1
ATOM 3694 N N . ALA A 1 483 ? -7.775 -34.152 3.296 1.00 31.88 483 ALA A N 1
ATOM 3695 C CA . ALA A 1 483 ? -6.980 -35.038 4.145 1.00 31.88 483 ALA A CA 1
ATOM 3696 C C . ALA A 1 483 ? -6.555 -34.282 5.431 1.00 31.88 483 ALA A C 1
ATOM 3698 O O . ALA A 1 483 ? -6.571 -33.044 5.443 1.00 31.88 483 ALA A O 1
ATOM 3699 N N . PRO A 1 484 ? -6.230 -34.980 6.536 1.00 40.09 484 PRO A N 1
ATOM 3700 C CA . PRO A 1 484 ? -6.091 -34.366 7.850 1.00 40.09 484 PRO A CA 1
ATOM 3701 C C . PRO A 1 484 ? -4.860 -33.457 7.916 1.00 40.09 484 PRO A C 1
ATOM 3703 O O . PRO A 1 484 ? -3.806 -33.758 7.363 1.00 40.09 484 PRO A O 1
ATOM 3706 N N . ARG A 1 485 ? -5.008 -32.335 8.629 1.00 47.22 485 ARG A N 1
ATOM 3707 C CA . ARG A 1 485 ? -3.949 -31.364 8.938 1.00 47.22 485 ARG A CA 1
ATOM 3708 C C . ARG A 1 485 ? -2.718 -32.069 9.523 1.00 47.22 485 ARG A C 1
ATOM 3710 O O . ARG A 1 485 ? -2.726 -32.425 10.699 1.00 47.22 485 ARG A O 1
ATOM 3717 N N . SER A 1 486 ? -1.659 -32.217 8.730 1.00 38.94 486 SER A N 1
ATOM 3718 C CA . SER A 1 486 ? -0.363 -32.694 9.203 1.00 38.94 486 SER A CA 1
ATOM 3719 C C . SER A 1 486 ? 0.459 -31.520 9.736 1.00 38.94 486 SER A C 1
ATOM 3721 O O . SER A 1 486 ? 0.612 -30.479 9.097 1.00 38.94 486 SER A O 1
ATOM 3723 N N . VAL A 1 487 ? 1.003 -31.690 10.937 1.00 46.84 487 VAL A N 1
ATOM 3724 C CA . VAL A 1 487 ? 1.975 -30.780 11.563 1.00 46.84 487 VAL A CA 1
ATOM 3725 C C . VAL A 1 487 ? 3.170 -30.516 10.625 1.00 46.84 487 VAL A C 1
ATOM 3727 O O . VAL A 1 487 ? 3.672 -29.397 10.585 1.00 46.84 487 VAL A O 1
ATOM 3730 N N . SER A 1 488 ? 3.480 -31.466 9.730 1.00 48.00 488 SER A N 1
ATOM 3731 C CA . SER A 1 488 ? 4.508 -31.333 8.691 1.00 48.00 488 SER A CA 1
ATOM 3732 C C . SER A 1 488 ? 4.294 -30.173 7.715 1.00 48.00 488 SER A C 1
ATOM 3734 O O . SER A 1 488 ? 5.272 -29.628 7.225 1.00 48.00 488 SER A O 1
ATOM 3736 N N . ALA A 1 489 ? 3.050 -29.761 7.434 1.00 51.91 489 ALA A N 1
ATOM 3737 C CA . ALA A 1 489 ? 2.785 -28.651 6.514 1.00 51.91 489 ALA A CA 1
ATOM 3738 C C . ALA A 1 489 ? 3.076 -27.283 7.156 1.00 51.91 489 ALA A C 1
ATOM 3740 O O . ALA A 1 489 ? 3.431 -26.325 6.473 1.00 51.91 489 ALA A O 1
ATOM 3741 N N . ARG A 1 490 ? 2.928 -27.176 8.484 1.00 48.56 490 ARG A N 1
ATOM 3742 C CA . ARG A 1 490 ? 3.339 -25.977 9.228 1.00 48.56 490 ARG A CA 1
ATOM 3743 C C . ARG A 1 490 ? 4.851 -25.925 9.364 1.00 48.56 490 ARG A C 1
ATOM 3745 O O . ARG A 1 490 ? 5.410 -24.851 9.172 1.00 48.56 490 ARG A O 1
ATOM 3752 N N . ASP A 1 491 ? 5.482 -27.064 9.624 1.00 49.09 491 ASP A N 1
ATOM 3753 C CA . ASP A 1 491 ? 6.939 -27.165 9.694 1.00 49.09 491 ASP A CA 1
ATOM 3754 C C . ASP A 1 491 ? 7.565 -26.861 8.325 1.00 49.09 491 ASP A C 1
ATOM 3756 O O . ASP A 1 491 ? 8.443 -26.008 8.247 1.00 49.09 491 ASP A O 1
ATOM 3760 N N . SER A 1 492 ? 6.997 -27.368 7.223 1.00 62.03 492 SER A N 1
ATOM 3761 C CA . SER A 1 492 ? 7.448 -27.018 5.869 1.00 62.03 492 SER A CA 1
ATOM 3762 C C . SER A 1 492 ? 7.227 -25.540 5.533 1.00 62.03 492 SER A C 1
ATOM 3764 O O . SER A 1 492 ? 8.051 -24.928 4.862 1.00 62.03 492 SER A O 1
ATOM 3766 N N . MET A 1 493 ? 6.127 -24.924 5.988 1.00 55.75 493 MET A N 1
ATOM 3767 C CA . MET A 1 493 ? 5.905 -23.480 5.809 1.00 55.75 493 MET A CA 1
ATOM 3768 C C . MET A 1 493 ? 6.877 -22.635 6.639 1.00 55.75 493 MET A C 1
ATOM 3770 O O . MET A 1 493 ? 7.269 -21.550 6.205 1.00 55.75 493 MET A O 1
ATOM 3774 N N . LEU A 1 494 ? 7.257 -23.099 7.832 1.00 61.28 494 LEU A N 1
ATOM 3775 C CA . LEU A 1 494 ? 8.266 -22.446 8.662 1.00 61.28 494 LEU A CA 1
ATOM 3776 C C . LEU A 1 494 ? 9.651 -22.580 8.032 1.00 61.28 494 LEU A C 1
ATOM 3778 O O . LEU A 1 494 ? 10.333 -21.570 7.902 1.00 61.28 494 LEU A O 1
ATOM 3782 N N . GLU A 1 495 ? 10.022 -23.766 7.559 1.00 63.62 495 GLU A N 1
ATOM 3783 C CA . GLU A 1 495 ? 11.263 -24.016 6.819 1.00 63.62 495 GLU A CA 1
ATOM 3784 C C . GLU A 1 495 ? 11.335 -23.167 5.545 1.00 63.62 495 GLU A C 1
ATOM 3786 O O . GLU A 1 495 ? 12.338 -22.502 5.302 1.00 63.62 495 GLU A O 1
ATOM 3791 N N . GLN A 1 496 ? 10.243 -23.072 4.780 1.00 58.53 496 GLN A N 1
ATOM 3792 C CA . GLN A 1 496 ? 10.151 -22.183 3.615 1.00 58.53 496 GLN A CA 1
ATOM 3793 C C . GLN A 1 496 ? 10.290 -20.705 3.994 1.00 58.53 496 GLN A C 1
ATOM 3795 O O . GLN A 1 496 ? 10.875 -19.918 3.247 1.00 58.53 496 GLN A O 1
ATOM 3800 N N . ARG A 1 497 ? 9.748 -20.299 5.147 1.00 63.56 497 ARG A N 1
ATOM 3801 C CA . ARG A 1 497 ? 9.880 -18.927 5.644 1.00 63.56 497 ARG A CA 1
ATOM 3802 C C . ARG A 1 497 ? 11.303 -18.635 6.108 1.00 63.56 497 ARG A C 1
ATOM 3804 O O . ARG A 1 497 ? 11.775 -17.536 5.842 1.00 63.56 497 ARG A O 1
ATOM 3811 N N . VAL A 1 498 ? 11.968 -19.589 6.756 1.00 76.44 498 VAL A N 1
ATOM 3812 C CA . VAL A 1 498 ? 13.379 -19.488 7.155 1.00 76.44 498 VAL A CA 1
ATOM 3813 C C . VAL A 1 498 ? 14.259 -19.401 5.913 1.00 76.44 498 VAL A C 1
ATOM 3815 O O . VAL A 1 498 ? 14.941 -18.401 5.755 1.00 76.44 498 VAL A O 1
ATOM 3818 N N . ALA A 1 499 ? 14.114 -20.319 4.955 1.00 61.00 499 ALA A N 1
ATOM 3819 C CA . ALA A 1 499 ? 14.869 -20.293 3.702 1.00 61.00 499 ALA A CA 1
ATOM 3820 C C . ALA A 1 499 ? 14.678 -18.980 2.920 1.00 61.00 499 ALA A C 1
ATOM 3822 O O . ALA A 1 499 ? 15.618 -18.437 2.341 1.00 61.00 499 ALA A O 1
ATOM 3823 N N . ARG A 1 500 ? 13.461 -18.419 2.928 1.00 63.84 500 ARG A N 1
ATOM 3824 C CA . ARG A 1 500 ? 13.189 -17.108 2.323 1.00 63.84 500 ARG A CA 1
ATOM 3825 C C . ARG A 1 500 ? 13.861 -15.964 3.081 1.00 63.84 500 ARG A C 1
ATOM 3827 O O . ARG A 1 500 ? 14.337 -15.030 2.443 1.00 63.84 500 ARG A O 1
ATOM 3834 N N . LEU A 1 501 ? 13.851 -16.000 4.411 1.00 72.00 501 LEU A N 1
ATOM 3835 C CA . LEU A 1 501 ? 14.519 -14.993 5.233 1.00 72.00 501 LEU A CA 1
ATOM 3836 C C . LEU A 1 501 ? 16.040 -15.077 5.081 1.00 72.00 501 LEU A C 1
ATOM 3838 O O . LEU A 1 501 ? 16.669 -14.033 4.970 1.00 72.00 501 LEU A O 1
ATOM 3842 N N . ASP A 1 502 ? 16.608 -16.278 4.980 1.00 70.06 502 ASP A N 1
ATOM 3843 C CA . ASP A 1 502 ? 18.035 -16.491 4.723 1.00 70.06 502 ASP A CA 1
ATOM 3844 C C . ASP A 1 502 ? 18.435 -15.942 3.354 1.00 70.06 502 ASP A C 1
ATOM 3846 O O . ASP A 1 502 ? 19.440 -15.247 3.233 1.00 70.06 502 ASP A O 1
ATOM 3850 N N . LEU A 1 503 ? 17.602 -16.153 2.329 1.00 64.50 503 LEU A N 1
ATOM 3851 C CA . LEU A 1 503 ? 17.822 -15.555 1.014 1.00 64.50 503 LEU A CA 1
ATOM 3852 C C . LEU A 1 503 ? 17.740 -14.022 1.059 1.00 64.50 503 LEU A C 1
ATOM 3854 O O . LEU A 1 503 ? 18.532 -13.343 0.414 1.00 64.50 503 LEU A O 1
ATOM 3858 N N . GLN A 1 504 ? 16.801 -13.465 1.829 1.00 66.50 504 GLN A N 1
ATOM 3859 C CA . GLN A 1 504 ? 16.707 -12.017 2.020 1.00 66.50 504 GLN A CA 1
ATOM 3860 C C . GLN A 1 504 ? 17.903 -11.456 2.790 1.00 66.50 504 GLN A C 1
ATOM 3862 O O . GLN A 1 504 ? 18.347 -10.358 2.471 1.00 66.50 504 GLN A O 1
ATOM 3867 N N . LEU A 1 505 ? 18.418 -12.179 3.786 1.00 78.50 505 LEU A N 1
ATOM 3868 C CA . LEU A 1 505 ? 19.636 -11.801 4.496 1.00 78.50 505 LEU A CA 1
ATOM 3869 C C . LEU A 1 505 ? 20.832 -11.828 3.547 1.00 78.50 505 LEU A C 1
ATOM 3871 O O . LEU A 1 505 ? 21.492 -10.806 3.418 1.00 78.50 505 LEU A O 1
ATOM 3875 N N . ALA A 1 506 ? 21.015 -12.907 2.785 1.00 72.25 506 ALA A N 1
ATOM 3876 C CA . ALA A 1 506 ? 22.080 -13.012 1.791 1.00 72.25 506 ALA A CA 1
ATOM 3877 C C . ALA A 1 506 ? 22.003 -11.905 0.723 1.00 72.25 506 ALA A C 1
ATOM 3879 O O . ALA A 1 506 ? 23.023 -11.341 0.336 1.00 72.25 506 ALA A O 1
ATOM 3880 N N . GLU A 1 507 ? 20.798 -11.541 0.269 1.00 74.75 507 GLU A N 1
ATOM 3881 C CA . GLU A 1 507 ? 20.605 -10.415 -0.651 1.00 74.75 507 GLU A CA 1
ATOM 3882 C C . GLU A 1 507 ? 21.023 -9.084 -0.009 1.00 74.75 507 GLU A C 1
ATOM 3884 O O . GLU A 1 507 ? 21.682 -8.264 -0.648 1.00 74.75 507 GLU A O 1
ATOM 3889 N N . ARG A 1 508 ? 20.639 -8.844 1.251 1.00 76.75 508 ARG A N 1
ATOM 3890 C CA . ARG A 1 508 ? 21.032 -7.627 1.972 1.00 76.75 508 ARG A CA 1
ATOM 3891 C C . ARG A 1 508 ? 22.534 -7.595 2.243 1.00 76.75 508 ARG A C 1
ATOM 3893 O O . ARG A 1 508 ? 23.118 -6.527 2.104 1.00 76.75 508 ARG A O 1
ATOM 3900 N N . ASP A 1 509 ? 23.150 -8.725 2.564 1.00 73.94 509 ASP A N 1
ATOM 3901 C CA . ASP A 1 509 ? 24.593 -8.835 2.782 1.00 73.94 509 ASP A CA 1
ATOM 3902 C C . ASP A 1 509 ? 25.355 -8.542 1.484 1.00 73.94 509 ASP A C 1
ATOM 3904 O O . ASP A 1 509 ? 26.235 -7.685 1.479 1.00 73.94 509 ASP A O 1
ATOM 3908 N N . ALA A 1 510 ? 24.919 -9.105 0.353 1.00 76.62 510 ALA A N 1
ATOM 3909 C CA . ALA A 1 510 ? 25.479 -8.784 -0.961 1.00 76.62 510 ALA A CA 1
ATOM 3910 C C . ALA A 1 510 ? 25.308 -7.296 -1.331 1.00 76.62 510 ALA A C 1
ATOM 3912 O O . ALA A 1 510 ? 26.203 -6.685 -1.914 1.00 76.62 510 ALA A O 1
ATOM 3913 N N . GLN A 1 511 ? 24.176 -6.676 -0.972 1.00 72.50 511 GLN A N 1
ATOM 3914 C CA . GLN A 1 511 ? 23.977 -5.231 -1.149 1.00 72.50 511 GLN A CA 1
ATOM 3915 C C . GLN A 1 511 ? 24.920 -4.408 -0.266 1.00 72.50 511 GLN A C 1
ATOM 3917 O O . GLN A 1 511 ? 25.434 -3.383 -0.709 1.00 72.50 511 GLN A O 1
ATOM 3922 N N . VAL A 1 512 ? 25.144 -4.830 0.979 1.00 81.44 512 VAL A N 1
ATOM 3923 C CA . VAL A 1 512 ? 26.089 -4.172 1.888 1.00 81.44 512 VAL A CA 1
ATOM 3924 C C . VAL A 1 512 ? 27.514 -4.291 1.350 1.00 81.44 512 VAL A C 1
ATOM 3926 O O . VAL A 1 512 ? 28.228 -3.292 1.360 1.00 81.44 512 VAL A O 1
ATOM 3929 N N . GLU A 1 513 ? 27.907 -5.455 0.836 1.00 76.06 513 GLU A N 1
ATOM 3930 C CA . GLU A 1 513 ? 29.214 -5.674 0.209 1.00 76.06 513 GLU A CA 1
ATOM 3931 C C . GLU A 1 513 ? 29.413 -4.791 -1.034 1.00 76.06 513 GLU A C 1
ATOM 3933 O O . GLU A 1 513 ? 30.434 -4.110 -1.136 1.00 76.06 513 GLU A O 1
ATOM 3938 N N . ASP A 1 514 ? 28.425 -4.706 -1.936 1.00 82.31 514 ASP A N 1
ATOM 3939 C CA . ASP A 1 514 ? 28.482 -3.816 -3.110 1.00 82.31 514 ASP A CA 1
ATOM 3940 C C . ASP A 1 514 ? 28.584 -2.337 -2.698 1.00 82.31 514 ASP A C 1
ATOM 3942 O O . ASP A 1 514 ? 29.404 -1.581 -3.222 1.00 82.31 514 ASP A O 1
ATOM 3946 N N . LEU A 1 515 ? 27.797 -1.910 -1.704 1.00 83.31 515 LEU A N 1
ATOM 3947 C CA . LEU A 1 515 ? 27.866 -0.543 -1.185 1.00 83.31 515 LEU A CA 1
ATOM 3948 C C . LEU A 1 515 ? 29.217 -0.237 -0.527 1.00 83.31 515 LEU A C 1
ATOM 3950 O O . LEU A 1 515 ? 29.727 0.874 -0.685 1.00 83.31 515 LEU A O 1
ATOM 3954 N N . GLN A 1 516 ? 29.806 -1.197 0.189 1.00 83.69 516 GLN A N 1
ATOM 3955 C CA . GLN A 1 516 ? 31.142 -1.060 0.769 1.00 83.69 516 GLN A CA 1
ATOM 3956 C C . GLN A 1 516 ? 32.211 -0.946 -0.323 1.00 83.69 516 GLN A C 1
ATOM 3958 O O . GLN A 1 516 ? 33.028 -0.028 -0.264 1.00 83.69 516 GLN A O 1
ATOM 3963 N N . ALA A 1 517 ? 32.152 -1.786 -1.360 1.00 85.44 517 ALA A N 1
ATOM 3964 C CA . ALA A 1 517 ? 33.085 -1.737 -2.483 1.00 85.44 517 ALA A CA 1
ATOM 3965 C C . ALA A 1 517 ? 33.035 -0.389 -3.224 1.00 85.44 517 ALA A C 1
ATOM 3967 O O . ALA A 1 517 ? 34.075 0.222 -3.474 1.00 85.44 517 ALA A O 1
ATOM 3968 N N . ARG A 1 518 ? 31.832 0.131 -3.508 1.00 87.81 518 ARG A N 1
ATOM 3969 C CA . ARG A 1 518 ? 31.653 1.455 -4.137 1.00 87.81 518 ARG A CA 1
ATOM 3970 C C . ARG A 1 518 ? 32.172 2.592 -3.267 1.00 87.81 518 ARG A C 1
ATOM 3972 O O . ARG A 1 518 ? 32.721 3.571 -3.770 1.00 87.81 518 ARG A O 1
ATOM 3979 N N . LEU A 1 519 ? 31.977 2.488 -1.957 1.00 87.81 519 LEU A N 1
ATOM 3980 C CA . LEU A 1 519 ? 32.464 3.477 -1.006 1.00 87.81 519 LEU A CA 1
ATOM 3981 C C . LEU A 1 519 ? 33.999 3.462 -0.926 1.00 87.81 519 LEU A C 1
ATOM 3983 O O . LEU A 1 519 ? 34.610 4.528 -0.854 1.00 87.81 519 LEU A O 1
ATOM 3987 N N . ASP A 1 520 ? 34.626 2.291 -1.016 1.00 86.19 520 ASP A N 1
ATOM 3988 C CA . ASP A 1 520 ? 36.082 2.167 -1.096 1.00 86.19 520 ASP A CA 1
ATOM 3989 C C . ASP A 1 520 ? 36.645 2.682 -2.429 1.00 86.19 520 ASP A C 1
ATOM 3991 O O . ASP A 1 520 ? 37.660 3.381 -2.429 1.00 86.19 520 ASP A O 1
ATOM 3995 N N . GLU A 1 521 ? 35.966 2.445 -3.554 1.00 90.38 521 GLU A N 1
ATOM 3996 C CA . GLU A 1 521 ? 36.320 3.044 -4.848 1.00 90.38 521 GLU A CA 1
ATOM 3997 C C . GLU A 1 521 ? 36.248 4.580 -4.795 1.00 90.38 521 GLU A C 1
ATOM 3999 O O . GLU A 1 521 ? 37.203 5.271 -5.163 1.00 90.38 521 GLU A O 1
ATOM 4004 N N . ALA A 1 522 ? 35.156 5.128 -4.253 1.00 90.75 522 ALA A N 1
ATOM 4005 C CA . ALA A 1 522 ? 34.987 6.569 -4.086 1.00 90.75 522 ALA A CA 1
ATOM 4006 C C . ALA A 1 522 ? 36.070 7.177 -3.176 1.00 90.75 522 ALA A C 1
ATOM 4008 O O . ALA A 1 522 ? 36.628 8.230 -3.493 1.00 90.75 522 ALA A O 1
ATOM 4009 N N . ARG A 1 523 ? 36.421 6.503 -2.070 1.00 90.50 523 ARG A N 1
ATOM 4010 C CA . ARG A 1 523 ? 37.532 6.906 -1.187 1.00 90.50 523 ARG A CA 1
ATOM 4011 C C . ARG A 1 523 ? 38.860 6.952 -1.937 1.00 90.50 523 ARG A C 1
ATOM 4013 O O . ARG A 1 523 ? 39.608 7.919 -1.790 1.00 90.50 523 ARG A O 1
ATOM 4020 N N . GLN A 1 524 ? 39.160 5.933 -2.742 1.00 88.94 524 GLN A N 1
ATOM 4021 C CA . GLN A 1 524 ? 40.390 5.899 -3.534 1.00 88.94 524 GLN A CA 1
ATOM 4022 C C . GLN A 1 524 ? 40.439 7.043 -4.550 1.00 88.94 524 GLN A C 1
ATOM 4024 O O . GLN A 1 524 ? 41.498 7.649 -4.726 1.00 88.94 524 GLN A O 1
ATOM 4029 N N . GLU A 1 525 ? 39.314 7.387 -5.176 1.00 91.94 525 GLU A N 1
ATOM 4030 C CA . GLU A 1 525 ? 39.257 8.503 -6.120 1.00 91.94 525 GLU A CA 1
ATOM 4031 C C . GLU A 1 525 ? 39.452 9.859 -5.427 1.00 91.94 525 GLU A C 1
ATOM 4033 O O . GLU A 1 525 ? 40.203 10.697 -5.926 1.00 91.94 525 GLU A O 1
ATOM 4038 N N . VAL A 1 526 ? 38.902 10.050 -4.220 1.00 90.31 526 VAL A N 1
ATOM 4039 C CA . VAL A 1 526 ? 39.193 11.233 -3.388 1.00 90.31 526 VAL A CA 1
ATOM 4040 C C . VAL A 1 526 ? 40.687 11.322 -3.071 1.00 90.31 526 VAL A C 1
ATOM 4042 O O . VAL A 1 526 ? 41.293 12.378 -3.245 1.00 90.31 526 VAL A O 1
ATOM 4045 N N . VAL A 1 527 ? 41.321 10.216 -2.672 1.00 89.44 527 VAL A N 1
ATOM 4046 C CA . VAL A 1 527 ? 42.767 10.180 -2.393 1.00 89.44 527 VAL A CA 1
ATOM 4047 C C . VAL A 1 527 ? 43.593 10.506 -3.645 1.00 89.44 527 VAL A C 1
ATOM 4049 O O . VAL A 1 527 ? 44.583 11.238 -3.546 1.00 89.44 527 VAL A O 1
ATOM 4052 N N . ARG A 1 528 ? 43.190 10.018 -4.827 1.00 87.25 528 ARG A N 1
ATOM 4053 C CA . ARG A 1 528 ? 43.826 10.357 -6.115 1.00 87.25 528 ARG A CA 1
ATOM 4054 C C . ARG A 1 528 ? 43.639 11.830 -6.479 1.00 87.25 528 ARG A C 1
ATOM 4056 O O . ARG A 1 528 ? 44.588 12.454 -6.950 1.00 87.25 528 ARG A O 1
ATOM 4063 N N . ALA A 1 529 ? 42.456 12.395 -6.254 1.00 85.44 529 ALA A N 1
ATOM 4064 C CA . ALA A 1 529 ? 42.185 13.811 -6.483 1.00 85.44 529 ALA A CA 1
ATOM 4065 C C . ALA A 1 529 ? 43.028 14.699 -5.555 1.00 85.44 529 ALA A C 1
ATOM 4067 O O . ALA A 1 529 ? 43.660 15.645 -6.022 1.00 85.44 529 ALA A O 1
ATOM 4068 N N . LEU A 1 530 ? 43.130 14.342 -4.270 1.00 82.88 530 LEU A N 1
ATOM 4069 C CA . LEU A 1 530 ? 43.977 15.035 -3.293 1.00 82.88 530 LEU A CA 1
ATOM 4070 C C . LEU A 1 530 ? 45.470 14.962 -3.654 1.00 82.88 530 LEU A C 1
ATOM 4072 O O . LEU A 1 530 ? 46.186 15.943 -3.460 1.00 82.88 530 LEU A O 1
ATOM 4076 N N . ALA A 1 531 ? 45.925 13.854 -4.254 1.00 82.75 531 ALA A N 1
ATOM 4077 C CA . ALA A 1 531 ? 47.288 13.740 -4.781 1.00 82.75 531 ALA A CA 1
ATOM 4078 C C . ALA A 1 531 ? 47.549 14.722 -5.936 1.00 82.75 531 ALA A C 1
ATOM 4080 O O . ALA A 1 531 ? 48.599 15.359 -5.983 1.00 82.75 531 ALA A O 1
ATOM 4081 N N . LYS A 1 532 ? 46.590 14.849 -6.868 1.00 80.81 532 LYS A N 1
ATOM 4082 C CA . LYS A 1 532 ? 46.687 15.742 -8.038 1.00 80.81 532 LYS A CA 1
ATOM 4083 C C . LYS A 1 532 ? 46.616 17.218 -7.654 1.00 80.81 532 LYS A C 1
ATOM 4085 O O . LYS A 1 532 ? 47.296 18.034 -8.261 1.00 80.81 532 LYS A O 1
ATOM 4090 N N . LEU A 1 533 ? 45.791 17.548 -6.662 1.00 74.69 533 LEU A N 1
ATOM 4091 C CA . LEU A 1 533 ? 45.562 18.921 -6.212 1.00 74.69 533 LEU A CA 1
ATOM 4092 C C . LEU A 1 533 ? 46.691 19.474 -5.331 1.00 74.69 533 LEU A C 1
ATOM 4094 O O . LEU A 1 533 ? 46.642 20.655 -5.005 1.00 74.69 533 LEU A O 1
ATOM 4098 N N . GLN A 1 534 ? 47.674 18.646 -4.935 1.00 64.31 534 GLN A N 1
ATOM 4099 C CA . GLN A 1 534 ? 48.763 19.017 -4.016 1.00 64.31 534 GLN A CA 1
ATOM 4100 C C . GLN A 1 534 ? 48.258 19.868 -2.838 1.00 64.31 534 GLN A C 1
ATOM 4102 O O . GLN A 1 534 ? 48.788 20.937 -2.537 1.00 64.31 534 GLN A O 1
ATOM 4107 N N . THR A 1 535 ? 47.174 19.420 -2.196 1.00 61.09 535 THR A N 1
ATOM 4108 C CA . THR A 1 535 ? 46.546 20.162 -1.095 1.00 61.09 535 THR A CA 1
ATOM 4109 C C . THR A 1 535 ? 47.560 20.447 0.015 1.00 61.09 535 THR A C 1
ATOM 4111 O O . THR A 1 535 ? 48.343 19.563 0.354 1.00 61.09 535 THR A O 1
ATOM 4114 N N . VAL A 1 536 ? 47.494 21.644 0.608 1.00 62.19 536 VAL A N 1
ATOM 4115 C CA . VAL A 1 536 ? 48.487 22.285 1.509 1.00 62.19 536 VAL A CA 1
ATOM 4116 C C . VAL A 1 536 ? 48.743 21.547 2.846 1.00 62.19 536 VAL A C 1
ATOM 4118 O O . VAL A 1 536 ? 49.409 22.072 3.732 1.00 62.19 536 VAL A O 1
ATOM 4121 N N . ALA A 1 537 ? 48.248 20.320 3.023 1.00 69.56 537 ALA A N 1
ATOM 4122 C CA . ALA A 1 537 ? 48.500 19.524 4.220 1.00 69.56 537 ALA A CA 1
ATOM 4123 C C . ALA A 1 537 ? 50.002 19.231 4.366 1.00 69.56 537 ALA A C 1
ATOM 4125 O O . ALA A 1 537 ? 50.638 18.659 3.475 1.00 69.56 537 ALA A O 1
ATOM 4126 N N . SER A 1 538 ? 50.576 19.617 5.505 1.00 83.31 538 SER A N 1
ATOM 4127 C CA . SER A 1 538 ? 52.007 19.427 5.748 1.00 83.31 538 SER A CA 1
ATOM 4128 C C . SER A 1 538 ? 52.331 17.972 6.108 1.00 83.31 538 SER A C 1
ATOM 4130 O O . SER A 1 538 ? 51.514 17.250 6.685 1.00 83.31 538 SER A O 1
ATOM 4132 N N . ARG A 1 539 ? 53.570 17.535 5.838 1.00 87.25 539 ARG A N 1
ATOM 4133 C CA . ARG A 1 539 ? 54.065 16.215 6.273 1.00 87.25 539 ARG A CA 1
ATOM 4134 C C . ARG A 1 539 ? 53.902 16.008 7.785 1.00 87.25 539 ARG A C 1
ATOM 4136 O O . ARG A 1 539 ? 53.595 14.901 8.215 1.00 87.25 539 ARG A O 1
ATOM 4143 N N . ALA A 1 540 ? 54.111 17.063 8.573 1.00 86.44 540 ALA A N 1
ATOM 4144 C CA . ALA A 1 540 ? 53.985 17.025 10.028 1.00 86.44 540 ALA A CA 1
ATOM 4145 C C . ALA A 1 540 ? 52.529 16.817 10.474 1.00 86.44 540 ALA A C 1
ATOM 4147 O O . ALA A 1 540 ? 52.264 16.005 11.356 1.00 86.44 540 ALA A O 1
ATOM 4148 N N . GLU A 1 541 ? 51.584 17.490 9.822 1.00 87.06 541 GLU A N 1
ATOM 4149 C CA . GLU A 1 541 ? 50.152 17.382 10.114 1.00 87.06 541 GLU A CA 1
ATOM 4150 C C . GLU A 1 541 ? 49.603 15.986 9.789 1.00 87.06 541 GLU A C 1
ATOM 4152 O O . GLU A 1 541 ? 48.932 15.371 10.617 1.00 87.06 541 GLU A O 1
ATOM 4157 N N . ALA A 1 542 ? 49.966 15.433 8.627 1.00 90.06 542 ALA A N 1
ATOM 4158 C CA . ALA A 1 542 ? 49.583 14.073 8.255 1.00 90.06 542 ALA A CA 1
ATOM 4159 C C . ALA A 1 542 ? 50.186 13.015 9.201 1.00 90.06 542 ALA A C 1
ATOM 4161 O O . ALA A 1 542 ? 49.499 12.066 9.575 1.00 90.06 542 ALA A O 1
ATOM 4162 N N . ALA A 1 543 ? 51.441 13.190 9.635 1.00 89.56 543 ALA A N 1
ATOM 4163 C CA . ALA A 1 543 ? 52.075 12.294 10.604 1.00 89.56 543 ALA A CA 1
ATOM 4164 C C . ALA A 1 543 ? 51.394 12.355 11.984 1.00 89.56 543 ALA A C 1
ATOM 4166 O O . ALA A 1 543 ? 51.160 11.313 12.597 1.00 89.56 543 ALA A O 1
ATOM 4167 N N . SER A 1 544 ? 51.021 13.555 12.443 1.00 92.56 544 SER A N 1
ATOM 4168 C CA . SER A 1 544 ? 50.285 13.743 13.701 1.00 92.56 544 SER A CA 1
ATOM 4169 C C . SER A 1 544 ? 48.919 13.057 13.657 1.00 92.56 544 SER A C 1
ATOM 4171 O O . SER A 1 544 ? 48.558 12.329 14.578 1.00 92.56 544 SER A O 1
ATOM 4173 N N . ALA A 1 545 ? 48.178 13.218 12.558 1.00 90.62 545 ALA A N 1
ATOM 4174 C CA . ALA A 1 545 ? 46.869 12.593 12.403 1.00 90.62 545 ALA A CA 1
ATOM 4175 C C . ALA A 1 545 ? 46.939 11.058 12.365 1.00 90.62 545 ALA A C 1
ATOM 4177 O O . ALA A 1 545 ? 46.073 10.399 12.941 1.00 90.62 545 ALA A O 1
ATOM 4178 N N . ILE A 1 546 ? 47.969 10.477 11.731 1.00 93.12 546 ILE A N 1
ATOM 4179 C CA . ILE A 1 546 ? 48.198 9.022 11.740 1.00 93.12 546 ILE A CA 1
ATOM 4180 C C . ILE A 1 546 ? 48.469 8.530 13.168 1.00 93.12 546 ILE A C 1
ATOM 4182 O O . ILE A 1 546 ? 47.851 7.556 13.591 1.00 93.12 546 ILE A O 1
ATOM 4186 N N . ALA A 1 547 ? 49.315 9.224 13.935 1.00 92.81 547 ALA A N 1
ATOM 4187 C CA . ALA A 1 547 ? 49.602 8.860 15.325 1.00 92.81 547 ALA A CA 1
ATOM 4188 C C . ALA A 1 547 ? 48.351 8.949 16.223 1.00 92.81 547 ALA A C 1
ATOM 4190 O O . ALA A 1 547 ? 48.083 8.060 17.031 1.00 92.81 547 ALA A O 1
ATOM 4191 N N . GLU A 1 548 ? 47.529 9.987 16.054 1.00 91.94 548 GLU A N 1
ATOM 4192 C CA . GLU A 1 548 ? 46.262 10.120 16.781 1.00 91.94 548 GLU A CA 1
ATOM 4193 C C . GLU A 1 548 ? 45.250 9.026 16.413 1.00 91.94 548 GLU A C 1
ATOM 4195 O O . GLU A 1 548 ? 44.531 8.519 17.281 1.00 91.94 548 GLU A O 1
ATOM 4200 N N . ALA A 1 549 ? 45.186 8.656 15.133 1.00 92.06 549 ALA A N 1
ATOM 4201 C CA . ALA A 1 549 ? 44.355 7.556 14.665 1.00 92.06 549 ALA A CA 1
ATOM 4202 C C . ALA A 1 549 ? 44.838 6.210 15.226 1.00 92.06 549 ALA A C 1
ATOM 4204 O O . ALA A 1 549 ? 44.015 5.395 15.643 1.00 92.06 549 ALA A O 1
ATOM 4205 N N . GLU A 1 550 ? 46.151 5.996 15.317 1.00 91.69 550 GLU A N 1
ATOM 4206 C CA . GLU A 1 550 ? 46.741 4.796 15.910 1.00 91.69 550 GLU A CA 1
ATOM 4207 C C . GLU A 1 550 ? 46.365 4.648 17.390 1.00 91.69 550 GLU A C 1
ATOM 4209 O O . GLU A 1 550 ? 45.887 3.588 17.801 1.00 91.69 550 GLU A O 1
ATOM 4214 N N . ILE A 1 551 ? 46.465 5.725 18.176 1.00 89.94 551 ILE A N 1
ATOM 4215 C CA . ILE A 1 551 ? 46.032 5.737 19.583 1.00 89.94 551 ILE A CA 1
ATOM 4216 C C . ILE A 1 551 ? 44.535 5.407 19.694 1.00 89.94 551 ILE A C 1
ATOM 4218 O O . ILE A 1 551 ? 44.127 4.624 20.557 1.00 89.94 551 ILE A O 1
ATOM 4222 N N . ALA A 1 552 ? 43.696 5.961 18.812 1.00 86.75 552 ALA A N 1
ATOM 4223 C CA . ALA A 1 552 ? 42.262 5.677 18.801 1.00 86.75 552 ALA A CA 1
ATOM 4224 C C . ALA A 1 552 ? 41.956 4.201 18.475 1.00 86.75 552 ALA A C 1
ATOM 4226 O O . ALA A 1 552 ? 41.086 3.600 19.111 1.00 86.75 552 ALA A O 1
ATOM 4227 N N . VAL A 1 553 ? 42.696 3.595 17.539 1.00 87.19 553 VAL A N 1
ATOM 4228 C CA . VAL A 1 553 ? 42.590 2.166 17.197 1.00 87.19 553 VAL A CA 1
ATOM 4229 C C . VAL A 1 553 ? 43.066 1.279 18.345 1.00 87.19 553 VAL A C 1
ATOM 4231 O O . VAL A 1 553 ? 42.400 0.296 18.669 1.00 87.19 553 VAL A O 1
ATOM 4234 N N . GLN A 1 554 ? 44.179 1.621 18.998 1.00 85.88 554 GLN A N 1
ATOM 4235 C CA . GLN A 1 554 ? 44.677 0.894 20.170 1.00 85.88 554 GLN A CA 1
ATOM 4236 C C . GLN A 1 554 ? 43.667 0.947 21.326 1.00 85.88 554 GLN A C 1
ATOM 4238 O O . GLN A 1 554 ? 43.366 -0.084 21.928 1.00 85.88 554 GLN A O 1
ATOM 4243 N N . ALA A 1 555 ? 43.063 2.112 21.578 1.00 82.38 555 ALA A N 1
ATOM 4244 C CA . ALA A 1 555 ? 42.009 2.270 22.577 1.00 82.38 555 ALA A CA 1
ATOM 4245 C C . ALA A 1 555 ? 40.744 1.457 22.239 1.00 82.38 555 ALA A C 1
ATOM 4247 O O . ALA A 1 555 ? 40.131 0.875 23.135 1.00 82.38 555 ALA A O 1
ATOM 4248 N N . LEU A 1 556 ? 40.358 1.380 20.959 1.00 80.62 556 LEU A N 1
ATOM 4249 C CA . LEU A 1 556 ? 39.255 0.525 20.508 1.00 80.62 556 LEU A CA 1
ATOM 4250 C C . LEU A 1 556 ? 39.572 -0.962 20.727 1.00 80.62 556 LEU A C 1
ATOM 4252 O O . LEU A 1 556 ? 38.742 -1.685 21.275 1.00 80.62 556 LEU A O 1
ATOM 4256 N N . ARG A 1 557 ? 40.779 -1.409 20.351 1.00 79.00 557 ARG A N 1
ATOM 4257 C CA . ARG A 1 557 ? 41.237 -2.799 20.530 1.00 79.00 557 ARG A CA 1
ATOM 4258 C C . ARG A 1 557 ? 41.252 -3.202 22.005 1.00 79.00 557 ARG A C 1
ATOM 4260 O O . ARG A 1 557 ? 40.759 -4.277 22.348 1.00 79.00 557 ARG A O 1
ATOM 4267 N N . ALA A 1 558 ? 41.739 -2.312 22.870 1.00 75.25 558 ALA A N 1
ATOM 4268 C CA . ALA A 1 558 ? 41.715 -2.496 24.318 1.00 75.25 558 ALA A CA 1
ATOM 4269 C C . ALA A 1 558 ? 40.279 -2.628 24.862 1.00 75.25 558 ALA A C 1
ATOM 4271 O O . ALA A 1 558 ? 40.028 -3.472 25.717 1.00 75.25 558 ALA A O 1
ATOM 4272 N N . ALA A 1 559 ? 39.322 -1.857 24.328 1.00 66.81 559 ALA A N 1
ATOM 4273 C CA . ALA A 1 559 ? 37.912 -1.936 24.720 1.00 66.81 559 ALA A CA 1
ATOM 4274 C C . ALA A 1 559 ? 37.205 -3.220 24.238 1.00 66.81 559 ALA A C 1
ATOM 4276 O O . ALA A 1 559 ? 36.278 -3.688 24.896 1.00 66.81 559 ALA A O 1
ATOM 4277 N N . THR A 1 560 ? 37.623 -3.804 23.110 1.00 64.12 560 THR A N 1
ATOM 4278 C CA . THR A 1 560 ? 37.043 -5.055 22.584 1.00 64.12 560 THR A CA 1
ATOM 4279 C C . THR A 1 560 ? 37.511 -6.324 23.302 1.00 64.12 560 THR A C 1
ATOM 4281 O O . THR A 1 560 ? 36.850 -7.348 23.162 1.00 64.12 560 THR A O 1
ATOM 4284 N N . GLY A 1 561 ? 38.633 -6.308 24.035 1.00 58.88 561 GLY A N 1
ATOM 4285 C CA . GLY A 1 561 ? 39.126 -7.458 24.817 1.00 58.88 561 GLY A CA 1
ATOM 4286 C C . GLY A 1 561 ? 39.342 -8.772 24.039 1.00 58.88 561 GLY A C 1
ATOM 4287 O O . GLY A 1 561 ? 39.477 -9.825 24.653 1.00 58.88 561 GLY A O 1
ATOM 4288 N N . THR A 1 562 ? 39.346 -8.731 22.703 1.00 50.53 562 THR A N 1
ATOM 4289 C CA . THR A 1 562 ? 39.350 -9.903 21.810 1.00 50.53 562 THR A CA 1
ATOM 4290 C C . THR A 1 562 ? 40.662 -9.936 21.008 1.00 50.53 562 THR A C 1
ATOM 4292 O O . THR A 1 562 ? 41.145 -8.863 20.632 1.00 50.53 562 THR A O 1
ATOM 4295 N N . PRO A 1 563 ? 41.251 -11.115 20.713 1.00 48.34 563 PRO A N 1
ATOM 4296 C CA . PRO A 1 563 ? 42.390 -11.226 19.796 1.00 48.34 563 PRO A CA 1
ATOM 4297 C C . PRO A 1 563 ? 42.079 -10.646 18.397 1.00 48.34 563 PRO A C 1
ATOM 4299 O O . PRO A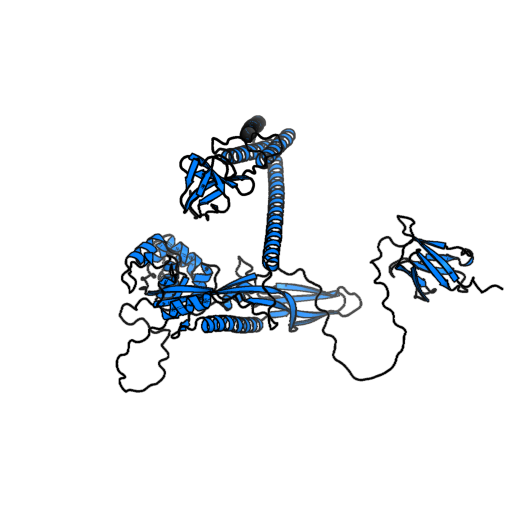 1 563 ? 40.906 -10.483 18.038 1.00 48.34 563 PRO A O 1
ATOM 4302 N N . PRO A 1 564 ? 43.117 -10.306 17.605 1.00 42.16 564 PRO A N 1
ATOM 4303 C CA . PRO A 1 564 ? 42.980 -9.602 16.329 1.00 42.16 564 PRO A CA 1
ATOM 4304 C C . PRO A 1 564 ? 42.216 -10.463 15.313 1.00 42.16 564 PRO A C 1
ATOM 4306 O O . PRO A 1 564 ? 42.789 -11.326 14.660 1.00 42.16 564 PRO A O 1
ATOM 4309 N N . GLY A 1 565 ? 40.903 -10.255 15.211 1.00 42.25 565 GLY A N 1
ATOM 4310 C CA . GLY A 1 565 ? 40.038 -10.973 14.268 1.00 42.25 565 GLY A CA 1
ATOM 4311 C C . GLY A 1 565 ? 38.541 -10.934 14.589 1.00 42.25 565 GLY A C 1
ATOM 4312 O O . GLY A 1 565 ? 37.734 -11.170 13.701 1.00 42.25 565 GLY A O 1
ATOM 4313 N N . GLY A 1 566 ? 38.142 -10.610 15.827 1.00 40.56 566 GLY A N 1
ATOM 4314 C CA . GLY A 1 566 ? 36.740 -10.759 16.256 1.00 40.56 566 GLY A CA 1
ATOM 4315 C C . GLY A 1 566 ? 35.800 -9.560 16.056 1.00 40.56 566 GLY A C 1
ATOM 4316 O O . GLY A 1 566 ? 34.594 -9.714 16.219 1.00 40.56 566 GLY A O 1
ATOM 4317 N N . GLY A 1 567 ? 36.303 -8.364 15.732 1.00 57.56 567 GLY A N 1
ATOM 4318 C CA . GLY A 1 567 ? 35.471 -7.162 15.574 1.00 57.56 567 GLY A CA 1
ATOM 4319 C C . GLY A 1 567 ? 35.598 -6.555 14.181 1.00 57.56 567 GLY A C 1
ATOM 4320 O O . GLY A 1 567 ? 36.676 -6.061 13.846 1.00 57.56 567 GLY A O 1
ATOM 4321 N N . SER A 1 568 ? 34.503 -6.529 13.409 1.00 65.25 568 SER A N 1
ATOM 4322 C CA . SER A 1 568 ? 34.437 -5.885 12.082 1.00 65.25 568 SER A CA 1
ATOM 4323 C C . SER A 1 568 ? 34.975 -4.453 12.122 1.00 65.25 568 SER A C 1
ATOM 4325 O O . SER A 1 568 ? 35.786 -4.064 11.286 1.00 65.25 568 SER A O 1
ATOM 4327 N N . ASP A 1 569 ? 34.605 -3.701 13.160 1.00 69.50 569 ASP A N 1
ATOM 4328 C CA . ASP A 1 569 ? 34.947 -2.285 13.303 1.00 69.50 569 ASP A CA 1
ATOM 4329 C C . ASP A 1 569 ? 36.454 -2.091 13.585 1.00 69.50 569 ASP A C 1
ATOM 4331 O O . ASP A 1 569 ? 37.077 -1.165 13.063 1.00 69.50 569 ASP A O 1
ATOM 4335 N N . ALA A 1 570 ? 37.086 -2.988 14.354 1.00 76.12 570 ALA A N 1
ATOM 4336 C CA . ALA A 1 570 ? 38.520 -2.920 14.663 1.00 76.12 570 ALA A CA 1
ATOM 4337 C C . ALA A 1 570 ? 39.400 -3.332 13.469 1.00 76.12 570 ALA A C 1
ATOM 4339 O O . ALA A 1 570 ? 40.473 -2.755 13.269 1.00 76.12 570 ALA A O 1
ATOM 4340 N N . ALA A 1 571 ? 38.942 -4.300 12.669 1.00 78.62 571 ALA A N 1
ATOM 4341 C CA . ALA A 1 571 ? 39.610 -4.719 11.439 1.00 78.62 571 ALA A CA 1
ATOM 4342 C C . ALA A 1 571 ? 39.527 -3.629 10.356 1.00 78.62 571 ALA A C 1
ATOM 4344 O O . ALA A 1 571 ? 40.551 -3.237 9.799 1.00 78.62 571 ALA A O 1
ATOM 4345 N N . GLN A 1 572 ? 38.335 -3.064 10.129 1.00 81.12 572 GLN A N 1
ATOM 4346 C CA . GLN A 1 572 ? 38.118 -1.985 9.158 1.00 81.12 572 GLN A CA 1
ATOM 4347 C C . GLN A 1 572 ? 38.908 -0.719 9.507 1.00 81.12 572 GLN A C 1
ATOM 4349 O O . GLN A 1 572 ? 39.527 -0.112 8.633 1.00 81.12 572 GLN A O 1
ATOM 4354 N N . THR A 1 573 ? 38.938 -0.332 10.787 1.00 86.31 573 THR A N 1
ATOM 4355 C CA . THR A 1 573 ? 39.725 0.838 11.201 1.00 86.31 573 THR A CA 1
ATOM 4356 C C . THR A 1 573 ? 41.229 0.601 11.036 1.00 86.31 573 THR A C 1
ATOM 4358 O O . THR A 1 573 ? 41.953 1.508 10.627 1.00 86.31 573 THR A O 1
ATOM 4361 N N . GLY A 1 574 ? 41.701 -0.622 11.307 1.00 87.94 574 GLY A N 1
ATOM 4362 C CA . GLY A 1 574 ? 43.090 -1.016 11.061 1.00 87.94 574 GLY A CA 1
ATOM 4363 C C . GLY A 1 574 ? 43.472 -0.926 9.582 1.00 87.94 574 GLY A C 1
ATOM 4364 O O . GLY A 1 574 ? 44.492 -0.326 9.258 1.00 87.94 574 GLY A O 1
ATOM 4365 N N . ALA A 1 575 ? 42.616 -1.425 8.686 1.00 88.31 575 ALA A N 1
ATOM 4366 C CA . ALA A 1 575 ? 42.846 -1.360 7.243 1.00 88.31 575 ALA A CA 1
ATOM 4367 C C . ALA A 1 575 ? 42.943 0.088 6.723 1.00 88.31 575 ALA A C 1
ATOM 4369 O O . ALA A 1 575 ? 43.825 0.403 5.925 1.00 88.31 575 ALA A O 1
ATOM 4370 N N . LEU A 1 576 ? 42.089 0.999 7.207 1.00 90.19 576 LEU A N 1
ATOM 4371 C CA . LEU A 1 576 ? 42.165 2.424 6.848 1.00 90.19 576 LEU A CA 1
ATOM 4372 C C . LEU A 1 576 ? 43.461 3.090 7.342 1.00 90.19 576 LEU A C 1
ATOM 4374 O O . LEU A 1 576 ? 44.020 3.934 6.642 1.00 90.19 576 LEU A O 1
ATOM 4378 N N . LEU A 1 577 ? 43.962 2.702 8.519 1.00 92.50 577 LEU A N 1
ATOM 4379 C CA . LEU A 1 577 ? 45.223 3.211 9.070 1.00 92.50 577 LEU A CA 1
ATOM 4380 C C . LEU A 1 577 ? 46.445 2.722 8.271 1.00 92.50 577 LEU A C 1
ATOM 4382 O O . LEU A 1 577 ? 47.370 3.497 8.004 1.00 92.50 577 LEU A O 1
ATOM 4386 N N . GLU A 1 578 ? 46.433 1.463 7.831 1.00 92.75 578 GLU A N 1
ATOM 4387 C CA . GLU A 1 578 ? 47.457 0.914 6.934 1.00 92.75 578 GLU A CA 1
ATOM 4388 C C . GLU A 1 578 ? 47.446 1.624 5.576 1.00 92.75 578 GLU A C 1
ATOM 4390 O O . GLU A 1 578 ? 48.498 2.026 5.073 1.00 92.75 578 GLU A O 1
ATOM 4395 N N . GLN A 1 579 ? 46.259 1.871 5.010 1.00 93.00 579 GLN A N 1
ATOM 4396 C CA . GLN A 1 579 ? 46.114 2.653 3.780 1.00 93.00 579 GLN A CA 1
ATOM 4397 C C . GLN A 1 579 ? 46.629 4.089 3.955 1.00 93.00 579 GLN A C 1
ATOM 4399 O O . GLN A 1 579 ? 47.351 4.580 3.086 1.00 93.00 579 GLN A O 1
ATOM 4404 N N . ALA A 1 580 ? 46.334 4.747 5.083 1.00 93.12 580 ALA A N 1
ATOM 4405 C CA . ALA A 1 580 ? 46.859 6.079 5.393 1.00 93.12 580 ALA A CA 1
ATOM 4406 C C . ALA A 1 580 ? 48.397 6.089 5.419 1.00 93.12 580 ALA A C 1
ATOM 4408 O O . ALA A 1 580 ? 49.022 6.962 4.815 1.00 93.12 580 ALA A O 1
ATOM 4409 N N . SER A 1 581 ? 49.009 5.074 6.034 1.00 93.88 581 SER A N 1
ATOM 4410 C CA . SER A 1 581 ? 50.468 4.905 6.101 1.00 93.88 581 SER A CA 1
ATOM 4411 C C . SER A 1 581 ? 51.089 4.651 4.720 1.00 93.88 581 SER A C 1
ATOM 4413 O O . SER A 1 581 ? 52.107 5.250 4.365 1.00 93.88 581 SER A O 1
ATOM 4415 N N . ALA A 1 582 ? 50.446 3.825 3.891 1.00 94.19 582 ALA A N 1
ATOM 4416 C CA . ALA A 1 582 ? 50.889 3.552 2.525 1.00 94.19 582 ALA A CA 1
ATOM 4417 C C . ALA A 1 582 ? 50.788 4.789 1.611 1.00 94.19 582 ALA A C 1
ATOM 4419 O O . ALA A 1 582 ? 51.660 5.025 0.773 1.00 94.19 582 ALA A O 1
ATOM 4420 N N . VAL A 1 583 ? 49.737 5.599 1.770 1.00 92.00 583 VAL A N 1
ATOM 4421 C CA . VAL A 1 583 ? 49.544 6.861 1.034 1.00 92.00 583 VAL A CA 1
ATOM 4422 C C . VAL A 1 583 ? 50.533 7.934 1.513 1.00 92.00 583 VAL A C 1
ATOM 4424 O O . VAL A 1 583 ? 51.073 8.674 0.688 1.00 92.00 583 VAL A O 1
ATOM 4427 N N . PHE A 1 584 ? 50.853 7.961 2.811 1.00 92.50 584 PHE A N 1
ATOM 4428 C CA . PHE A 1 584 ? 51.885 8.827 3.390 1.00 92.50 584 PHE A CA 1
ATOM 4429 C C . PHE A 1 584 ? 53.279 8.524 2.823 1.00 92.50 584 PHE A C 1
ATOM 4431 O O . PHE A 1 584 ? 54.006 9.445 2.452 1.00 92.50 584 PHE A O 1
ATOM 4438 N N . ALA A 1 585 ? 53.633 7.241 2.672 1.00 92.00 585 ALA A N 1
ATOM 4439 C CA . ALA A 1 585 ? 54.900 6.822 2.062 1.00 92.00 585 ALA A CA 1
ATOM 4440 C C . ALA A 1 585 ? 55.041 7.280 0.596 1.00 92.00 585 ALA A C 1
ATOM 4442 O O . ALA A 1 585 ? 56.145 7.560 0.132 1.00 92.00 585 ALA A O 1
ATOM 4443 N N . LYS A 1 586 ? 53.917 7.428 -0.117 1.00 90.44 586 LYS A N 1
ATOM 4444 C CA . LYS A 1 586 ? 53.850 7.981 -1.482 1.00 90.44 586 LYS A CA 1
ATOM 4445 C C . LYS A 1 586 ? 53.872 9.517 -1.523 1.00 90.44 586 LYS A C 1
ATOM 4447 O O . LYS A 1 586 ? 53.635 10.090 -2.580 1.00 90.44 586 LYS A O 1
ATOM 4452 N N . GLN A 1 587 ? 54.134 10.180 -0.392 1.00 88.44 587 GLN A N 1
ATOM 4453 C CA . GLN A 1 587 ? 54.180 11.641 -0.236 1.00 88.44 587 GLN A CA 1
ATOM 4454 C C . GLN A 1 587 ? 52.848 12.362 -0.527 1.00 88.44 587 GLN A C 1
ATOM 4456 O O . GLN A 1 587 ? 52.820 13.581 -0.676 1.00 88.44 587 GLN A O 1
ATOM 4461 N N . ASN A 1 588 ? 51.722 11.640 -0.559 1.00 89.94 588 ASN A N 1
ATOM 4462 C CA . ASN A 1 588 ? 50.391 12.240 -0.652 1.00 89.94 588 ASN A CA 1
ATOM 4463 C C . ASN A 1 588 ? 49.871 12.569 0.757 1.00 89.94 588 ASN A C 1
ATOM 4465 O O . ASN A 1 588 ? 49.055 11.843 1.329 1.00 89.94 588 ASN A O 1
ATOM 4469 N N . TYR A 1 589 ? 50.373 13.661 1.334 1.00 90.12 589 TYR A N 1
ATOM 4470 C CA . TYR A 1 589 ? 50.056 14.045 2.713 1.00 90.12 589 TYR A CA 1
ATOM 4471 C C . TYR A 1 589 ? 48.576 14.418 2.906 1.00 90.12 589 TYR A C 1
ATOM 4473 O O . TYR A 1 589 ? 48.002 14.079 3.938 1.00 90.12 589 TYR A O 1
ATOM 4481 N N . GLY A 1 590 ? 47.924 15.013 1.899 1.00 88.44 590 GLY A N 1
ATOM 4482 C CA . GLY A 1 590 ? 46.487 15.318 1.936 1.00 88.44 590 GLY A CA 1
ATOM 4483 C C . GLY A 1 590 ? 45.605 14.067 1.976 1.00 88.44 590 GLY A C 1
ATOM 4484 O O . GLY A 1 590 ? 44.698 13.967 2.802 1.00 88.44 590 GLY A O 1
ATOM 4485 N N . GLY A 1 591 ? 45.906 13.070 1.138 1.00 90.19 591 GLY A N 1
ATOM 4486 C CA . GLY A 1 591 ? 45.214 11.779 1.158 1.00 90.19 591 GLY A CA 1
ATOM 4487 C C . GLY A 1 591 ? 45.463 10.984 2.445 1.00 90.19 591 GLY A C 1
ATOM 4488 O O . GLY A 1 591 ? 44.537 10.380 2.984 1.00 90.19 591 GLY A O 1
ATOM 4489 N N . ALA A 1 592 ? 46.691 11.021 2.971 1.00 92.25 592 ALA A N 1
ATOM 4490 C CA . ALA A 1 592 ? 47.041 10.377 4.236 1.00 92.25 592 ALA A CA 1
ATOM 4491 C C . ALA A 1 592 ? 46.295 10.998 5.432 1.00 92.25 592 ALA A C 1
ATOM 4493 O O . ALA A 1 592 ? 45.732 10.270 6.248 1.00 92.25 592 ALA A O 1
ATOM 4494 N N . LEU A 1 593 ? 46.227 12.333 5.497 1.00 91.56 593 LEU A N 1
ATOM 4495 C CA . LEU A 1 593 ? 45.479 13.072 6.519 1.00 91.56 593 LEU A CA 1
ATOM 4496 C C . LEU A 1 593 ? 43.973 12.756 6.469 1.00 91.56 593 LEU A C 1
ATOM 4498 O O . LEU A 1 593 ? 43.349 12.543 7.509 1.00 91.56 593 LEU A O 1
ATOM 4502 N N . TYR A 1 594 ? 43.392 12.673 5.267 1.00 91.62 594 TYR A N 1
ATOM 4503 C CA . TYR A 1 594 ? 41.987 12.298 5.068 1.00 91.62 594 TYR A CA 1
ATOM 4504 C C . TYR A 1 594 ? 41.675 10.896 5.618 1.00 91.62 594 TYR A C 1
ATOM 4506 O O . TYR A 1 594 ? 40.756 10.737 6.426 1.00 91.62 594 TYR A O 1
ATOM 4514 N N . LEU A 1 595 ? 42.467 9.889 5.232 1.00 92.81 595 LEU A N 1
ATOM 4515 C CA . LEU A 1 595 ? 42.272 8.504 5.676 1.00 92.81 595 LEU A CA 1
ATOM 4516 C C . LEU A 1 595 ? 42.508 8.339 7.186 1.00 92.81 595 LEU A C 1
ATOM 4518 O O . LEU A 1 595 ? 41.749 7.630 7.848 1.00 92.81 595 LEU A O 1
ATOM 4522 N N . ALA A 1 596 ? 43.498 9.036 7.752 1.00 91.94 596 ALA A N 1
ATOM 4523 C CA . ALA A 1 596 ? 43.770 9.019 9.189 1.00 91.94 596 ALA A CA 1
ATOM 4524 C C . ALA A 1 596 ? 42.601 9.600 10.007 1.00 91.94 596 ALA A C 1
ATOM 4526 O O . ALA A 1 596 ? 42.157 8.991 10.983 1.00 91.94 596 ALA A O 1
ATOM 4527 N N . ASN A 1 597 ? 42.027 10.727 9.573 1.00 92.38 597 ASN A N 1
ATOM 4528 C CA . ASN A 1 597 ? 40.841 11.306 10.212 1.00 92.38 597 ASN A CA 1
ATOM 4529 C C . ASN A 1 597 ? 39.612 10.395 10.092 1.00 92.38 597 ASN A C 1
ATOM 4531 O O . ASN A 1 597 ? 38.840 10.258 11.046 1.00 92.38 597 ASN A O 1
ATOM 4535 N N . GLN A 1 598 ? 39.449 9.719 8.951 1.00 91.44 598 GLN A N 1
ATOM 4536 C CA . GLN A 1 598 ? 38.381 8.742 8.766 1.00 91.44 598 GLN A CA 1
ATOM 4537 C C . GLN A 1 598 ? 38.538 7.552 9.725 1.00 91.44 598 GLN A C 1
ATOM 4539 O O . GLN A 1 598 ? 37.579 7.217 10.424 1.00 91.44 598 GLN A O 1
ATOM 4544 N N . ALA A 1 599 ? 39.742 6.983 9.837 1.00 91.06 599 ALA A N 1
ATOM 4545 C CA . ALA A 1 599 ? 40.054 5.917 10.788 1.00 91.06 599 ALA A CA 1
ATOM 4546 C C . ALA A 1 599 ? 39.791 6.355 12.242 1.00 91.06 599 ALA A C 1
ATOM 4548 O O . ALA A 1 599 ? 39.094 5.670 12.989 1.00 91.06 599 ALA A O 1
ATOM 4549 N N . LYS A 1 600 ? 40.249 7.550 12.631 1.00 89.81 600 LYS A N 1
ATOM 4550 C CA . LYS A 1 600 ? 40.012 8.121 13.966 1.00 89.81 600 LYS A CA 1
ATOM 4551 C C . LYS A 1 600 ? 38.518 8.269 14.284 1.00 89.81 600 LYS A C 1
ATOM 4553 O O . LYS A 1 600 ? 38.084 7.909 15.380 1.00 89.81 600 LYS A O 1
ATOM 4558 N N . SER A 1 601 ? 37.720 8.764 13.334 1.00 86.69 601 SER A N 1
ATOM 4559 C CA . SER A 1 601 ? 36.268 8.912 13.508 1.00 86.69 601 SER A CA 1
ATOM 4560 C C . SER A 1 601 ? 35.562 7.560 13.678 1.00 86.69 601 SER A C 1
ATOM 4562 O O . SER A 1 601 ? 34.730 7.406 14.574 1.00 86.69 601 SER A O 1
ATOM 4564 N N . LEU A 1 602 ? 35.951 6.557 12.883 1.00 85.44 602 LEU A N 1
ATOM 4565 C CA . LEU A 1 602 ? 35.372 5.215 12.912 1.00 85.44 602 LEU A CA 1
ATOM 4566 C C . LEU A 1 602 ? 35.735 4.488 14.213 1.00 85.44 602 LEU A C 1
ATOM 4568 O O . LEU A 1 602 ? 34.852 3.914 14.853 1.00 85.44 602 LEU A O 1
ATOM 4572 N N . ALA A 1 603 ? 36.982 4.624 14.683 1.00 84.25 603 ALA A N 1
ATOM 4573 C CA . ALA A 1 603 ? 37.393 4.158 16.008 1.00 84.25 603 ALA A CA 1
ATOM 4574 C C . ALA A 1 603 ? 36.574 4.802 17.135 1.00 84.25 603 ALA A C 1
ATOM 4576 O O . ALA A 1 603 ? 36.153 4.116 18.069 1.00 84.25 603 ALA A O 1
ATOM 4577 N N . GLY A 1 604 ? 36.321 6.112 17.047 1.00 80.75 604 GLY A N 1
ATOM 4578 C CA . GLY A 1 604 ? 35.494 6.840 18.008 1.00 80.75 604 GLY A CA 1
ATOM 4579 C C . GLY A 1 604 ? 34.068 6.290 18.086 1.00 80.75 604 GLY A C 1
ATOM 4580 O O . GLY A 1 604 ? 33.583 6.001 19.180 1.00 80.75 604 GLY A O 1
ATOM 4581 N N . VAL A 1 605 ? 33.430 6.070 16.933 1.00 78.19 605 VAL A N 1
ATOM 4582 C CA . VAL A 1 605 ? 32.075 5.499 16.837 1.00 78.19 605 VAL A CA 1
ATOM 4583 C C . VAL A 1 605 ? 32.035 4.059 17.352 1.00 78.19 605 VAL A C 1
ATOM 4585 O O . VAL A 1 605 ? 31.155 3.726 18.150 1.00 78.19 605 VAL A O 1
ATOM 4588 N N . GLY A 1 606 ? 32.995 3.216 16.958 1.00 71.38 606 GLY A N 1
ATOM 4589 C CA . GLY A 1 606 ? 33.109 1.838 17.445 1.00 71.38 606 GLY A CA 1
ATOM 4590 C C . GLY A 1 606 ? 33.259 1.782 18.967 1.00 71.38 606 GLY A C 1
ATOM 4591 O O . GLY A 1 606 ? 32.590 1.003 19.645 1.00 71.38 606 GLY A O 1
ATOM 4592 N N . ARG A 1 607 ? 34.049 2.696 19.539 1.00 73.00 607 ARG A N 1
ATOM 4593 C CA . ARG A 1 607 ? 34.212 2.811 20.991 1.00 73.00 607 ARG A CA 1
ATOM 4594 C C . ARG A 1 607 ? 32.931 3.283 21.676 1.00 73.00 607 ARG A C 1
ATOM 4596 O O . ARG A 1 607 ? 32.580 2.743 22.719 1.00 73.00 607 ARG A O 1
ATOM 4603 N N . SER A 1 608 ? 32.204 4.240 21.102 1.00 66.81 608 SER A N 1
ATOM 4604 C CA . SER A 1 608 ? 30.912 4.693 21.639 1.00 66.81 608 SER A CA 1
ATOM 4605 C C . SER A 1 608 ? 29.845 3.592 21.629 1.00 66.81 608 SER A C 1
ATOM 4607 O O . SER A 1 608 ? 29.047 3.529 22.561 1.00 66.81 608 SER A O 1
ATOM 4609 N N . ARG A 1 609 ? 29.856 2.683 20.640 1.00 63.62 609 ARG A N 1
ATOM 4610 C CA . ARG A 1 609 ? 28.986 1.487 20.630 1.00 63.62 609 ARG A CA 1
ATOM 4611 C C . ARG A 1 609 ? 29.324 0.505 21.757 1.00 63.62 609 ARG A C 1
ATOM 4613 O O . ARG A 1 609 ? 28.430 -0.143 22.300 1.00 63.62 609 ARG A O 1
ATOM 4620 N N . LEU A 1 610 ? 30.603 0.408 22.119 1.00 61.16 610 LEU A N 1
ATOM 4621 C CA . LEU A 1 610 ? 31.104 -0.457 23.193 1.00 61.16 610 LEU A CA 1
ATOM 4622 C C . LEU A 1 610 ? 31.015 0.195 24.588 1.00 61.16 610 LEU A C 1
ATOM 4624 O O . LEU A 1 610 ? 30.979 -0.514 25.589 1.00 61.16 610 LEU A O 1
ATOM 4628 N N . GLY A 1 611 ? 30.932 1.527 24.657 1.00 50.09 611 GLY A N 1
ATOM 4629 C CA . GLY A 1 611 ? 31.038 2.359 25.862 1.00 50.09 611 GLY A CA 1
ATOM 4630 C C . GLY A 1 611 ? 29.871 2.326 26.859 1.00 50.09 611 GLY A C 1
ATOM 4631 O O . GLY A 1 611 ? 29.811 3.190 27.731 1.00 50.09 611 GLY A O 1
ATOM 4632 N N . ALA A 1 612 ? 28.966 1.346 26.792 1.00 47.03 612 ALA A N 1
ATOM 4633 C CA . ALA A 1 612 ? 28.076 1.047 27.916 1.00 47.03 612 ALA A CA 1
ATOM 4634 C C . ALA A 1 612 ? 28.905 0.341 29.006 1.00 47.03 612 ALA A C 1
ATOM 4636 O O . ALA A 1 612 ? 29.091 -0.876 28.968 1.00 47.03 612 ALA A O 1
ATOM 4637 N N . GLY A 1 613 ? 29.492 1.135 29.906 1.00 41.91 613 GLY A N 1
ATOM 4638 C CA . GLY A 1 613 ? 30.431 0.684 30.933 1.00 41.91 613 GLY A CA 1
ATOM 4639 C C . GLY A 1 613 ? 29.895 -0.467 31.790 1.00 41.91 613 GLY A C 1
ATOM 4640 O O . GLY A 1 613 ? 28.756 -0.437 32.244 1.00 41.91 613 GLY A O 1
ATOM 4641 N N . GLY A 1 614 ? 30.751 -1.468 32.020 1.00 47.00 614 GLY A N 1
ATOM 4642 C CA . GLY A 1 614 ? 30.493 -2.573 32.948 1.00 47.00 614 GLY A CA 1
ATOM 4643 C C . GLY A 1 614 ? 30.044 -3.886 32.305 1.00 47.00 614 GLY A C 1
ATOM 4644 O O . GLY A 1 614 ? 29.132 -4.520 32.825 1.00 47.00 614 GLY A O 1
ATOM 4645 N N . ARG A 1 615 ? 30.661 -4.331 31.198 1.00 53.97 615 ARG A N 1
ATOM 4646 C CA . ARG A 1 615 ? 30.428 -5.684 30.656 1.00 53.97 615 ARG A CA 1
ATOM 4647 C C . ARG A 1 615 ? 31.392 -6.702 31.288 1.00 53.97 615 ARG A C 1
ATOM 4649 O O . ARG A 1 615 ? 32.593 -6.614 31.050 1.00 53.97 615 ARG A O 1
ATOM 4656 N N . PRO A 1 616 ? 30.897 -7.689 32.055 1.00 54.75 616 PRO A N 1
ATOM 4657 C CA . PRO A 1 616 ? 31.650 -8.894 32.388 1.00 54.75 616 PRO A CA 1
ATOM 4658 C C . PRO A 1 616 ? 32.051 -9.656 31.116 1.00 54.75 616 PRO A C 1
ATOM 4660 O O . PRO A 1 616 ? 31.305 -9.587 30.132 1.00 54.75 616 PRO A O 1
ATOM 4663 N N . PRO A 1 617 ? 33.167 -10.407 31.140 1.00 58.81 617 PRO A N 1
ATOM 4664 C CA . PRO A 1 617 ? 33.622 -11.202 30.003 1.00 58.81 617 PRO A CA 1
ATOM 4665 C C . PRO A 1 617 ? 32.529 -12.158 29.507 1.00 58.81 617 PRO A C 1
ATOM 4667 O O . PRO A 1 617 ? 31.737 -12.683 30.296 1.00 58.81 617 PRO A O 1
ATOM 4670 N N . LEU A 1 618 ? 32.487 -12.353 28.186 1.00 64.25 618 LEU A N 1
ATOM 4671 C CA . LEU A 1 618 ? 31.531 -13.236 27.519 1.00 64.25 618 LEU A CA 1
ATOM 4672 C C . LEU A 1 618 ? 31.730 -14.681 27.979 1.00 64.25 618 LEU A C 1
ATOM 4674 O O . LEU A 1 618 ? 32.860 -15.156 28.107 1.00 64.25 618 LEU A O 1
ATOM 4678 N N . ARG A 1 619 ? 30.624 -15.385 28.227 1.00 75.00 619 ARG A N 1
ATOM 4679 C CA . ARG A 1 619 ? 30.647 -16.821 28.519 1.00 75.00 619 ARG A CA 1
ATOM 4680 C C . ARG A 1 619 ? 30.888 -17.615 27.231 1.00 75.00 619 ARG A C 1
ATOM 4682 O O . ARG A 1 619 ? 30.608 -17.151 26.129 1.00 75.00 619 ARG A O 1
ATOM 4689 N N . THR A 1 620 ? 31.393 -18.839 27.366 1.00 68.62 620 THR A N 1
ATOM 4690 C CA . THR A 1 620 ? 31.601 -19.736 26.215 1.00 68.62 620 THR A CA 1
ATOM 4691 C C . THR A 1 620 ? 30.265 -19.987 25.504 1.00 68.62 620 THR A C 1
ATOM 4693 O O . THR A 1 620 ? 29.312 -20.420 26.146 1.00 68.62 620 THR A O 1
ATOM 4696 N N . GLY A 1 621 ? 30.189 -19.690 24.200 1.00 71.31 621 GLY A N 1
ATOM 4697 C CA . GLY A 1 621 ? 28.962 -19.808 23.393 1.00 71.31 621 GLY A CA 1
ATOM 4698 C C . GLY A 1 621 ? 28.007 -18.604 23.454 1.00 71.31 621 GLY A C 1
ATOM 4699 O O . GLY A 1 621 ? 26.938 -18.649 22.851 1.00 71.31 621 GLY A O 1
ATOM 4700 N N . GLU A 1 622 ? 28.365 -17.527 24.164 1.00 76.69 622 GLU A N 1
ATOM 4701 C CA . GLU A 1 622 ? 27.588 -16.281 24.214 1.00 76.69 622 GLU A CA 1
ATOM 4702 C C . GLU A 1 622 ? 27.856 -15.415 22.975 1.00 76.69 622 GLU A C 1
ATOM 4704 O O . GLU A 1 622 ? 29.000 -15.058 22.689 1.00 76.69 622 GLU A O 1
ATOM 4709 N N . VAL A 1 623 ? 26.795 -15.027 22.264 1.00 76.81 623 VAL A N 1
ATOM 4710 C CA . VAL A 1 623 ? 26.879 -14.162 21.081 1.00 76.81 623 VAL A CA 1
ATOM 4711 C C . VAL A 1 623 ? 26.443 -12.748 21.454 1.00 76.81 623 VAL A C 1
ATOM 4713 O O . VAL A 1 623 ? 25.327 -12.521 21.926 1.00 76.81 623 VAL A O 1
ATOM 4716 N N . SER A 1 624 ? 27.330 -11.775 21.244 1.00 73.12 624 SER A N 1
ATOM 4717 C CA . SER A 1 624 ? 27.043 -10.360 21.505 1.00 73.12 624 SER A CA 1
ATOM 4718 C C . SER A 1 624 ? 26.200 -9.743 20.398 1.00 73.12 624 SER A C 1
ATOM 4720 O O . SER A 1 624 ? 26.430 -10.004 19.218 1.00 73.12 624 SER A O 1
ATOM 4722 N N . PHE A 1 625 ? 25.278 -8.849 20.756 1.00 69.38 625 PHE A N 1
ATOM 4723 C CA . PHE A 1 625 ? 24.669 -7.975 19.761 1.00 69.38 625 PHE A CA 1
ATOM 4724 C C . PHE A 1 625 ? 25.654 -6.874 19.358 1.00 69.38 625 PHE A C 1
ATOM 4726 O O . PHE A 1 625 ? 26.286 -6.248 20.211 1.00 69.38 625 PHE A O 1
ATOM 4733 N N . ALA A 1 626 ? 25.742 -6.603 18.053 1.00 57.34 626 ALA A N 1
ATOM 4734 C CA . ALA A 1 626 ? 26.577 -5.529 17.511 1.00 57.34 626 ALA A CA 1
ATOM 4735 C C . ALA A 1 626 ? 26.151 -4.137 18.022 1.00 57.34 626 ALA A C 1
ATOM 4737 O O . ALA A 1 626 ? 26.979 -3.246 18.199 1.00 57.34 626 ALA A O 1
ATOM 4738 N N . VAL A 1 627 ? 24.855 -3.962 18.302 1.00 63.62 627 VAL A N 1
ATOM 4739 C CA . VAL A 1 627 ? 24.270 -2.772 18.931 1.00 63.62 627 VAL A CA 1
ATOM 4740 C C . VAL A 1 627 ? 23.295 -3.239 20.015 1.00 63.62 627 VAL A C 1
ATOM 4742 O O . VAL A 1 627 ? 22.555 -4.194 19.764 1.00 63.62 627 VAL A O 1
ATOM 4745 N N . PRO A 1 628 ? 23.250 -2.594 21.199 1.00 74.75 628 PRO A N 1
ATOM 4746 C CA . PRO A 1 628 ? 22.253 -2.917 22.212 1.00 74.75 628 PRO A CA 1
ATOM 4747 C C . PRO A 1 628 ? 20.832 -2.836 21.641 1.00 74.75 628 PRO A C 1
ATOM 4749 O O . PRO A 1 628 ? 20.429 -1.822 21.066 1.00 74.75 628 PRO A O 1
ATOM 4752 N N . VAL A 1 629 ? 20.070 -3.917 21.782 1.00 80.00 629 VAL A N 1
ATOM 4753 C CA . VAL A 1 629 ? 18.734 -4.041 21.192 1.00 80.00 629 VAL A CA 1
ATOM 4754 C C . VAL A 1 629 ? 17.706 -3.501 22.177 1.00 80.00 629 VAL A C 1
ATOM 4756 O O . VAL A 1 629 ? 17.666 -3.926 23.327 1.00 80.00 629 VAL A O 1
ATOM 4759 N N . ARG A 1 630 ? 16.842 -2.580 21.741 1.00 84.25 630 ARG A N 1
ATOM 4760 C CA . ARG A 1 630 ? 15.705 -2.114 22.550 1.00 84.25 630 ARG A CA 1
ATOM 4761 C C . ARG A 1 630 ? 14.625 -3.194 22.581 1.00 84.25 630 ARG A C 1
ATOM 4763 O O . ARG A 1 630 ? 14.088 -3.591 21.543 1.00 84.25 630 ARG A O 1
ATOM 4770 N N . LEU A 1 631 ? 14.325 -3.670 23.776 1.00 86.38 631 LEU A N 1
ATOM 4771 C CA . LEU A 1 631 ? 13.446 -4.796 24.041 1.00 86.38 631 LEU A CA 1
ATOM 4772 C C . LEU A 1 631 ? 12.331 -4.387 25.011 1.00 86.38 631 LEU A C 1
ATOM 4774 O O . LEU A 1 631 ? 12.438 -3.396 25.732 1.00 86.38 631 LEU A O 1
ATOM 4778 N N . GLN A 1 632 ? 11.254 -5.163 25.019 1.00 90.31 632 GLN A N 1
ATOM 4779 C CA . GLN A 1 632 ? 10.141 -5.010 25.948 1.00 90.31 632 GLN A CA 1
ATOM 4780 C C . GLN A 1 632 ? 9.715 -6.383 26.471 1.00 90.31 632 GLN A C 1
ATOM 4782 O O . GLN A 1 632 ? 9.630 -7.343 25.700 1.00 90.31 632 GLN A O 1
ATOM 4787 N N . ALA A 1 633 ? 9.444 -6.491 27.772 1.00 87.94 633 ALA A N 1
ATOM 4788 C CA . ALA A 1 633 ? 8.915 -7.723 28.353 1.00 87.94 633 ALA A CA 1
ATOM 4789 C C . ALA A 1 633 ? 7.476 -7.973 27.862 1.00 87.94 633 ALA A C 1
ATOM 4791 O O . ALA A 1 633 ? 6.607 -7.121 28.028 1.00 87.94 633 ALA A O 1
ATOM 4792 N N . THR A 1 634 ? 7.194 -9.131 27.263 1.00 84.19 634 THR A N 1
ATOM 4793 C CA . THR A 1 634 ? 5.843 -9.478 26.762 1.00 84.19 634 THR A CA 1
ATOM 4794 C C . THR A 1 634 ? 4.941 -10.049 27.847 1.00 84.19 634 THR A C 1
ATOM 4796 O O . THR A 1 634 ? 3.718 -9.967 27.761 1.00 84.19 634 THR A O 1
ATOM 4799 N N . ALA A 1 635 ? 5.546 -10.629 28.878 1.00 84.81 635 ALA A N 1
ATOM 4800 C CA . ALA A 1 635 ? 4.882 -11.201 30.033 1.00 84.81 635 ALA A CA 1
ATOM 4801 C C . ALA A 1 635 ? 5.770 -11.029 31.269 1.00 84.81 635 ALA A C 1
ATOM 4803 O O . ALA A 1 635 ? 6.940 -10.655 31.170 1.00 84.81 635 ALA A O 1
ATOM 4804 N N . ARG A 1 636 ? 5.219 -11.334 32.446 1.00 88.19 636 ARG A N 1
ATOM 4805 C CA . ARG A 1 636 ? 5.959 -11.271 33.705 1.00 88.19 636 ARG A CA 1
ATOM 4806 C C . ARG A 1 636 ? 7.125 -12.264 33.673 1.00 88.19 636 ARG A C 1
ATOM 4808 O O . ARG A 1 636 ? 6.911 -13.471 33.559 1.00 88.19 636 ARG A O 1
ATOM 4815 N N . GLY A 1 637 ? 8.355 -11.763 33.774 1.00 85.44 637 GLY A N 1
ATOM 4816 C CA . GLY A 1 637 ? 9.578 -12.534 33.537 1.00 85.44 637 GLY A CA 1
ATOM 4817 C C . GLY A 1 637 ? 10.578 -12.429 34.685 1.00 85.44 637 GLY A C 1
ATOM 4818 O O . GLY A 1 637 ? 10.818 -11.352 35.224 1.00 85.44 637 GLY A O 1
ATOM 4819 N N . ARG A 1 638 ? 11.189 -13.554 35.069 1.00 90.81 638 ARG A N 1
ATOM 4820 C CA . ARG A 1 638 ? 12.242 -13.594 36.099 1.00 90.81 638 ARG A CA 1
ATOM 4821 C C . ARG A 1 638 ? 13.608 -13.393 35.448 1.00 90.81 638 ARG A C 1
ATOM 4823 O O . ARG A 1 638 ? 13.996 -14.200 34.605 1.00 90.81 638 ARG A O 1
ATOM 4830 N N . VAL A 1 639 ? 14.334 -12.365 35.878 1.00 89.00 639 VAL A N 1
ATOM 4831 C CA . VAL A 1 639 ? 15.716 -12.091 35.469 1.00 89.00 639 VAL A CA 1
ATOM 4832 C C . VAL A 1 639 ? 16.666 -12.818 36.412 1.00 89.00 639 VAL A C 1
ATOM 4834 O O . VAL A 1 639 ? 16.538 -12.718 37.632 1.00 89.00 639 VAL A O 1
ATOM 4837 N N . ARG A 1 640 ? 17.601 -13.586 35.854 1.00 90.81 640 ARG A N 1
ATOM 4838 C CA . ARG A 1 640 ? 18.482 -14.508 36.585 1.00 90.81 640 ARG A CA 1
ATOM 4839 C C . ARG A 1 640 ? 19.956 -14.150 36.444 1.00 90.81 640 ARG A C 1
ATOM 4841 O O . ARG A 1 640 ? 20.344 -13.419 35.541 1.00 90.81 640 ARG A O 1
ATOM 4848 N N . ASP A 1 641 ? 20.783 -14.719 37.309 1.00 86.44 641 ASP A N 1
ATOM 4849 C CA . ASP A 1 641 ? 22.242 -14.533 37.297 1.00 86.44 641 ASP A CA 1
ATOM 4850 C C . ASP A 1 641 ? 22.953 -15.293 36.147 1.00 86.44 641 ASP A C 1
ATOM 4852 O O . ASP A 1 641 ? 24.074 -14.982 35.723 1.00 86.44 641 ASP A O 1
ATOM 4856 N N . GLY A 1 642 ? 22.269 -16.272 35.547 1.00 85.81 642 GLY A N 1
ATOM 4857 C CA . GLY A 1 642 ? 22.774 -17.006 34.390 1.00 85.81 642 GLY A CA 1
ATOM 4858 C C . GLY A 1 642 ? 21.704 -17.598 33.476 1.00 85.81 642 GLY A C 1
ATOM 4859 O O . GLY A 1 642 ? 20.522 -17.605 33.834 1.00 85.81 642 GLY A O 1
ATOM 4860 N N . PRO A 1 643 ? 22.112 -18.052 32.274 1.00 82.38 643 PRO A N 1
ATOM 4861 C CA . PRO A 1 643 ? 21.228 -18.638 31.280 1.00 82.38 643 PRO A CA 1
ATOM 4862 C C . PRO A 1 643 ? 20.822 -20.039 31.738 1.00 82.38 643 PRO A C 1
ATOM 4864 O O . PRO A 1 643 ? 21.581 -20.997 31.642 1.00 82.38 643 PRO A O 1
ATOM 4867 N N . GLY A 1 644 ? 19.624 -20.150 32.304 1.00 81.12 644 GLY A N 1
ATOM 4868 C CA . GLY A 1 644 ? 19.077 -21.424 32.753 1.00 81.12 644 GLY A CA 1
ATOM 4869 C C . GLY A 1 644 ? 18.117 -21.274 33.925 1.00 81.12 644 GLY A C 1
ATOM 4870 O O . GLY A 1 644 ? 18.200 -20.345 34.729 1.00 81.12 644 GLY A O 1
ATOM 4871 N N . ALA A 1 645 ? 17.199 -22.230 34.058 1.00 77.38 645 ALA A N 1
ATOM 4872 C CA . ALA A 1 645 ? 16.214 -22.224 35.139 1.00 77.38 645 ALA A CA 1
ATOM 4873 C C . ALA A 1 645 ? 16.835 -22.457 36.533 1.00 77.38 645 ALA A C 1
ATOM 4875 O O . ALA A 1 645 ? 16.238 -22.048 37.532 1.00 77.38 645 ALA A O 1
ATOM 4876 N N . ALA A 1 646 ? 18.025 -23.068 36.589 1.00 80.19 646 ALA A N 1
ATOM 4877 C CA . ALA A 1 646 ? 18.755 -23.387 37.817 1.00 80.19 646 ALA A CA 1
ATOM 4878 C C . ALA A 1 646 ? 19.458 -22.177 38.463 1.00 80.19 646 ALA A C 1
ATOM 4880 O O . ALA A 1 646 ? 19.800 -22.221 39.641 1.00 80.19 646 ALA A O 1
ATOM 4881 N N . TYR A 1 647 ? 19.657 -21.082 37.725 1.00 85.56 647 TYR A N 1
ATOM 4882 C CA . TYR A 1 647 ? 20.343 -19.898 38.243 1.00 85.56 647 TYR A CA 1
ATOM 4883 C C . TYR A 1 647 ? 19.443 -19.064 39.154 1.00 85.56 647 TYR A C 1
ATOM 4885 O O . TYR A 1 647 ? 18.245 -18.924 38.899 1.00 85.56 647 TYR A O 1
ATOM 4893 N N . LYS A 1 648 ? 20.021 -18.453 40.194 1.00 88.88 648 LYS A N 1
ATOM 4894 C CA . LYS A 1 648 ? 19.292 -17.595 41.139 1.00 88.88 648 LYS A CA 1
ATOM 4895 C C . LYS A 1 648 ? 18.581 -16.445 40.412 1.00 88.88 648 LYS A C 1
ATOM 4897 O O . LYS A 1 648 ? 19.132 -15.836 39.498 1.00 88.88 648 LYS A O 1
ATOM 4902 N N . VAL A 1 649 ? 17.350 -16.151 40.833 1.00 90.62 649 VAL A N 1
ATOM 4903 C CA . VAL A 1 649 ? 16.580 -14.991 40.359 1.00 90.62 649 VAL A CA 1
ATOM 4904 C C . VAL A 1 649 ? 17.122 -13.736 41.038 1.00 90.62 649 VAL A C 1
ATOM 4906 O O . VAL A 1 649 ? 17.181 -13.681 42.265 1.00 90.62 649 VAL A O 1
ATOM 4909 N N . LEU A 1 650 ? 17.515 -12.749 40.237 1.00 90.06 650 LEU A N 1
ATOM 4910 C CA . LEU A 1 650 ? 17.982 -11.445 40.699 1.00 90.06 650 LEU A CA 1
ATOM 4911 C C . LEU A 1 650 ? 16.795 -10.509 40.952 1.00 90.06 650 LEU A C 1
ATOM 4913 O O . LEU A 1 650 ? 16.693 -9.918 42.021 1.00 90.06 650 LEU A O 1
ATOM 4917 N N . PHE A 1 651 ? 15.879 -10.402 39.985 1.00 89.12 651 PHE A N 1
ATOM 4918 C CA . PHE A 1 651 ? 14.664 -9.590 40.085 1.00 89.12 651 PHE A CA 1
ATOM 4919 C C . PHE A 1 651 ? 13.587 -10.074 39.102 1.00 89.12 651 PHE A C 1
ATOM 4921 O O . PHE A 1 651 ? 13.833 -10.933 38.256 1.00 89.12 651 PHE A O 1
ATOM 4928 N N . THR A 1 652 ? 12.367 -9.553 39.234 1.00 90.19 652 THR A N 1
ATOM 4929 C CA . THR A 1 652 ? 11.246 -9.853 38.327 1.00 90.19 652 THR A CA 1
ATOM 4930 C C . THR A 1 652 ? 10.843 -8.587 37.586 1.00 90.19 652 THR A C 1
ATOM 4932 O O . THR A 1 652 ? 10.868 -7.500 38.158 1.00 90.19 652 THR A O 1
ATOM 4935 N N . VAL A 1 653 ? 10.499 -8.746 36.315 1.00 89.19 653 VAL A N 1
ATOM 4936 C CA . VAL A 1 653 ? 10.102 -7.682 35.398 1.00 89.19 653 VAL A CA 1
ATOM 4937 C C . VAL A 1 653 ? 8.638 -7.894 35.024 1.00 89.19 653 VAL A C 1
ATOM 4939 O O . VAL A 1 653 ? 8.230 -9.022 34.737 1.00 89.19 653 VAL A O 1
ATOM 4942 N N . GLU A 1 654 ? 7.849 -6.824 35.060 1.00 89.69 654 GLU A N 1
ATOM 4943 C CA . GLU A 1 654 ? 6.428 -6.851 34.705 1.00 89.69 654 GLU A CA 1
ATOM 4944 C C . GLU A 1 654 ? 6.220 -6.705 33.182 1.00 89.69 654 GLU A C 1
ATOM 4946 O O . GLU A 1 654 ? 7.102 -6.184 32.489 1.00 89.69 654 GLU A O 1
ATOM 4951 N N . PRO A 1 655 ? 5.079 -7.167 32.632 1.00 87.19 655 PRO A N 1
ATOM 4952 C CA . PRO A 1 655 ? 4.767 -6.993 31.216 1.00 87.19 655 PRO A CA 1
ATOM 4953 C C . PRO A 1 655 ? 4.811 -5.514 30.814 1.00 87.19 655 PRO A C 1
ATOM 4955 O O . PRO A 1 655 ? 4.319 -4.648 31.532 1.00 87.19 655 PRO A O 1
ATOM 4958 N N . GLY A 1 656 ? 5.383 -5.229 29.651 1.00 81.81 656 GLY A N 1
ATOM 4959 C CA . GLY A 1 656 ? 5.514 -3.882 29.110 1.00 81.81 656 GLY A CA 1
ATOM 4960 C C . GLY A 1 656 ? 6.765 -3.123 29.558 1.00 81.81 656 GLY A C 1
ATOM 4961 O O . GLY A 1 656 ? 7.034 -2.063 28.998 1.00 81.81 656 GLY A O 1
ATOM 4962 N N . ALA A 1 657 ? 7.550 -3.652 30.501 1.00 85.81 657 ALA A N 1
ATOM 4963 C CA . ALA A 1 657 ? 8.763 -2.994 30.979 1.00 85.81 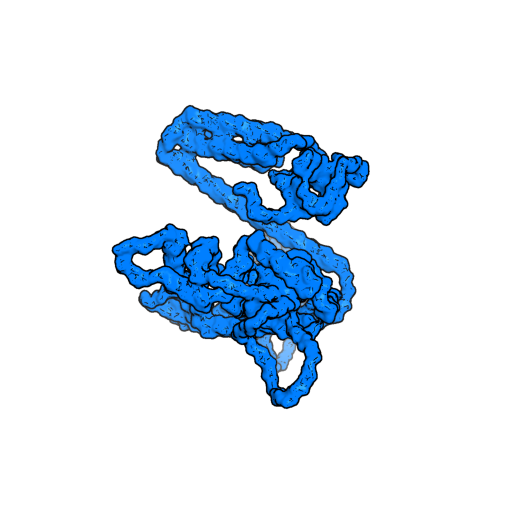657 ALA A CA 1
ATOM 4964 C C . ALA A 1 657 ? 9.844 -2.886 29.895 1.00 85.81 657 ALA A C 1
ATOM 4966 O O . ALA A 1 657 ? 10.067 -3.822 29.116 1.00 85.81 657 ALA A O 1
ATOM 4967 N N . GLU A 1 658 ? 10.528 -1.744 29.886 1.00 87.31 658 GLU A N 1
ATOM 4968 C CA . GLU A 1 658 ? 11.609 -1.444 28.955 1.00 87.31 658 GLU A CA 1
ATOM 4969 C C . GLU A 1 658 ? 12.891 -2.172 29.354 1.00 87.31 658 GLU A C 1
ATOM 4971 O O . GLU A 1 658 ? 13.302 -2.170 30.514 1.00 87.31 658 GLU A O 1
ATOM 4976 N N . LEU A 1 659 ? 13.513 -2.823 28.375 1.00 86.38 659 LEU A N 1
ATOM 4977 C CA . LEU A 1 659 ? 14.734 -3.591 28.557 1.00 86.38 659 LEU A CA 1
ATOM 4978 C C . LEU A 1 659 ? 15.713 -3.286 27.424 1.00 86.38 659 LEU A C 1
ATOM 4980 O O . LEU A 1 659 ? 15.332 -2.984 26.291 1.00 86.38 659 LEU A O 1
ATOM 4984 N N . VAL A 1 660 ? 16.999 -3.433 27.708 1.00 84.06 660 VAL A N 1
ATOM 4985 C CA . VAL A 1 660 ? 18.066 -3.365 26.710 1.00 84.06 660 VAL A CA 1
ATOM 4986 C C . VAL A 1 660 ? 18.747 -4.724 26.635 1.00 84.06 660 VAL A C 1
ATOM 4988 O O . VAL A 1 660 ? 19.279 -5.210 27.628 1.00 84.06 660 VAL A O 1
ATOM 4991 N N . GLY A 1 661 ? 18.715 -5.355 25.464 1.00 82.75 661 GLY A N 1
ATOM 4992 C CA . GLY A 1 661 ? 19.397 -6.613 25.183 1.00 82.75 661 GLY A CA 1
ATOM 4993 C C . GLY A 1 661 ? 20.847 -6.390 24.770 1.00 82.75 661 GLY A C 1
ATOM 4994 O O . GLY A 1 661 ? 21.121 -5.556 23.908 1.00 82.75 661 GLY A O 1
ATOM 4995 N N . TYR A 1 662 ? 21.767 -7.167 25.340 1.00 80.25 662 TYR A N 1
ATOM 4996 C CA . TYR A 1 662 ? 23.211 -7.041 25.089 1.00 80.25 662 TYR A CA 1
ATOM 4997 C C . TYR A 1 662 ? 23.825 -8.248 24.375 1.00 80.25 662 TYR A C 1
ATOM 4999 O O . TYR A 1 662 ? 24.699 -8.083 23.526 1.00 80.25 662 TYR A O 1
ATOM 5007 N N . SER A 1 663 ? 23.363 -9.450 24.700 1.00 78.88 663 SER A N 1
ATOM 5008 C CA . SER A 1 663 ? 23.864 -10.711 24.152 1.00 78.88 663 SER A CA 1
ATOM 5009 C C . SER A 1 663 ? 22.809 -11.804 24.298 1.00 78.88 663 SER A C 1
ATOM 5011 O O . SER A 1 663 ? 21.819 -11.631 25.018 1.00 78.88 663 SER A O 1
ATOM 5013 N N . TYR A 1 664 ? 23.007 -12.934 23.627 1.00 85.62 664 TYR A N 1
ATOM 5014 C CA . TYR A 1 664 ? 22.172 -14.117 23.797 1.00 85.62 664 TYR A CA 1
ATOM 5015 C C . TYR A 1 664 ? 23.014 -15.391 23.879 1.00 85.62 664 TYR A C 1
ATOM 5017 O O . TYR A 1 664 ? 24.136 -15.458 23.377 1.00 85.62 664 TYR A O 1
ATOM 5025 N N . LEU A 1 665 ? 22.458 -16.396 24.546 1.00 85.44 665 LEU A N 1
ATOM 5026 C CA . LEU A 1 665 ? 23.003 -17.743 24.645 1.00 85.44 665 LEU A CA 1
ATOM 5027 C C . LEU A 1 665 ? 21.824 -18.716 24.588 1.00 85.44 665 LEU A C 1
ATOM 5029 O O . LEU A 1 665 ? 20.953 -18.704 25.462 1.00 85.44 665 LEU A O 1
ATOM 5033 N N . GLU A 1 666 ? 21.771 -19.515 23.522 1.00 84.62 666 GLU A N 1
ATOM 5034 C CA . GLU A 1 666 ? 20.644 -20.397 23.199 1.00 84.62 666 GLU A CA 1
ATOM 5035 C C . GLU A 1 666 ? 19.284 -19.668 23.257 1.00 84.62 666 GLU A C 1
ATOM 5037 O O . GLU A 1 666 ? 19.000 -18.781 22.455 1.00 84.62 666 GLU A O 1
ATOM 5042 N N . ARG A 1 667 ? 18.423 -20.029 24.219 1.00 87.44 667 ARG A N 1
ATOM 5043 C CA . ARG A 1 667 ? 17.075 -19.470 24.416 1.00 87.44 667 ARG A CA 1
ATOM 5044 C C . ARG A 1 667 ? 17.032 -18.352 25.458 1.00 87.44 667 ARG A C 1
ATOM 5046 O O . ARG A 1 667 ? 15.944 -17.991 25.911 1.00 87.44 667 ARG A O 1
ATOM 5053 N N . TRP A 1 668 ? 18.181 -17.826 25.865 1.00 89.19 668 TRP A N 1
ATOM 5054 C CA . TRP A 1 668 ? 18.301 -16.804 26.898 1.00 89.19 668 TRP A CA 1
ATOM 5055 C C . TRP A 1 668 ? 18.936 -15.539 26.336 1.00 89.19 668 TRP A C 1
ATOM 5057 O O . TRP A 1 668 ? 19.919 -15.592 25.606 1.00 89.19 668 TRP A O 1
ATOM 5067 N N . VAL A 1 669 ? 18.383 -14.393 26.714 1.00 87.94 669 VAL A N 1
ATOM 5068 C CA . VAL A 1 669 ? 18.894 -13.070 26.361 1.00 87.94 669 VAL A CA 1
ATOM 5069 C C . VAL A 1 669 ? 19.375 -12.384 27.621 1.00 87.94 669 VAL A C 1
ATOM 5071 O O . VAL A 1 669 ? 18.694 -12.376 28.651 1.00 87.94 669 VAL A O 1
ATOM 5074 N N . ARG A 1 670 ? 20.551 -11.779 27.529 1.00 86.06 670 ARG A N 1
ATOM 5075 C CA . ARG A 1 670 ? 21.084 -10.908 28.559 1.00 86.06 670 ARG A CA 1
ATOM 5076 C C . ARG A 1 670 ? 20.460 -9.528 28.419 1.00 86.06 670 ARG A C 1
ATOM 5078 O O . ARG A 1 670 ? 20.667 -8.851 27.411 1.00 86.06 670 ARG A O 1
ATOM 5085 N N . VAL A 1 671 ? 19.707 -9.124 29.432 1.00 87.38 671 VAL A N 1
ATOM 5086 C CA . VAL A 1 671 ? 18.941 -7.878 29.470 1.00 87.38 671 VAL A CA 1
ATOM 5087 C C . VAL A 1 671 ? 19.397 -6.993 30.625 1.00 87.38 671 VAL A C 1
ATOM 5089 O O . VAL A 1 671 ? 19.793 -7.495 31.678 1.00 87.38 671 VAL A O 1
ATOM 5092 N N . GLY A 1 672 ? 19.333 -5.679 30.437 1.00 84.56 672 GLY A N 1
ATOM 5093 C CA . GLY A 1 672 ? 19.441 -4.687 31.505 1.00 84.56 672 GLY A CA 1
ATOM 5094 C C . GLY A 1 672 ? 18.229 -3.769 31.524 1.00 84.56 672 GLY A C 1
ATOM 5095 O O . GLY A 1 672 ? 17.641 -3.513 30.473 1.00 84.56 672 GLY A O 1
ATOM 5096 N N . ASP A 1 673 ? 17.857 -3.308 32.712 1.00 81.75 673 ASP A N 1
ATOM 5097 C CA . ASP A 1 673 ? 16.852 -2.263 32.895 1.00 81.75 673 ASP A CA 1
ATOM 5098 C C . ASP A 1 673 ? 17.495 -0.868 32.988 1.00 81.75 673 ASP A C 1
ATOM 5100 O O . ASP A 1 673 ? 18.716 -0.727 33.107 1.00 81.75 673 ASP A O 1
ATOM 5104 N N . ASP A 1 674 ? 16.662 0.173 32.955 1.00 71.69 674 ASP A N 1
ATOM 5105 C CA . ASP A 1 674 ? 17.107 1.569 33.084 1.00 71.69 674 ASP A CA 1
ATOM 5106 C C . ASP A 1 674 ? 17.695 1.887 34.473 1.00 71.69 674 ASP A C 1
ATOM 5108 O O . ASP A 1 674 ? 18.401 2.878 34.646 1.00 71.69 674 ASP A O 1
ATOM 5112 N N . GLY A 1 675 ? 17.437 1.030 35.467 1.00 66.88 675 GLY A N 1
ATOM 5113 C CA . GLY A 1 675 ? 17.971 1.128 36.826 1.00 66.88 675 GLY A CA 1
ATOM 5114 C C . GLY A 1 675 ? 19.374 0.538 36.990 1.00 66.88 675 GLY A C 1
ATOM 5115 O O . GLY A 1 675 ? 19.873 0.471 38.114 1.00 66.88 675 GLY A O 1
ATOM 5116 N N . GLY A 1 676 ? 20.006 0.079 35.904 1.00 68.00 676 GLY A N 1
ATOM 5117 C CA . GLY A 1 676 ? 21.345 -0.511 35.923 1.00 68.00 676 GLY A CA 1
ATOM 5118 C C . GLY A 1 676 ? 21.393 -1.950 36.446 1.00 68.00 676 GLY A C 1
ATOM 5119 O O . GLY A 1 676 ? 22.480 -2.502 36.624 1.00 68.00 676 GLY A O 1
ATOM 5120 N N . ARG A 1 677 ? 20.241 -2.594 36.678 1.00 81.44 677 ARG A N 1
ATOM 5121 C CA . ARG A 1 677 ? 20.169 -4.015 37.035 1.00 81.44 677 ARG A CA 1
ATOM 5122 C C . ARG A 1 677 ? 20.195 -4.839 35.756 1.00 81.44 677 ARG A C 1
ATOM 5124 O O . ARG A 1 677 ? 19.423 -4.602 34.829 1.00 81.44 677 ARG A O 1
ATOM 5131 N N . ALA A 1 678 ? 21.058 -5.847 35.712 1.00 82.38 678 ALA A N 1
ATOM 5132 C CA . ALA A 1 678 ? 21.220 -6.703 34.544 1.00 82.38 678 ALA A CA 1
ATOM 5133 C C . ALA A 1 678 ? 21.176 -8.185 34.916 1.00 82.38 678 ALA A C 1
ATOM 5135 O O . ALA A 1 678 ? 21.529 -8.576 36.027 1.00 82.38 678 ALA A O 1
ATOM 5136 N N . GLY A 1 679 ? 20.757 -9.015 33.966 1.00 87.50 679 GLY A N 1
ATOM 5137 C CA . GLY A 1 679 ? 20.759 -10.465 34.105 1.00 87.50 679 GLY A CA 1
ATOM 5138 C C . GLY A 1 679 ? 20.190 -11.161 32.874 1.00 87.50 679 GLY A C 1
ATOM 5139 O O . GLY A 1 679 ? 20.134 -10.591 31.789 1.00 87.50 679 GLY A O 1
ATOM 5140 N N . TRP A 1 680 ? 19.781 -12.411 33.033 1.00 90.94 680 TRP A N 1
ATOM 5141 C CA . TRP A 1 680 ? 19.346 -13.293 31.955 1.00 90.94 680 TRP A CA 1
ATOM 5142 C C . TRP A 1 680 ? 17.843 -13.539 32.010 1.00 90.94 680 TRP A C 1
ATOM 5144 O O . TRP A 1 680 ? 17.307 -13.916 33.053 1.00 90.94 680 TRP A O 1
ATOM 5154 N N . MET A 1 681 ? 17.166 -13.359 30.879 1.00 89.69 681 MET A N 1
ATOM 5155 C CA . MET A 1 681 ? 15.737 -13.621 30.711 1.00 89.69 681 MET A CA 1
ATOM 5156 C C . MET A 1 681 ? 15.505 -14.556 29.518 1.00 89.69 681 MET A C 1
ATOM 5158 O O . MET A 1 681 ? 16.275 -14.567 28.562 1.00 89.69 681 MET A O 1
ATOM 5162 N N . LEU A 1 682 ? 14.450 -15.369 29.577 1.00 88.44 682 LEU A N 1
ATOM 5163 C CA . LEU A 1 682 ? 14.085 -16.280 28.494 1.00 88.44 682 LEU A CA 1
ATOM 5164 C C . LEU A 1 682 ? 13.638 -15.485 27.253 1.00 88.44 682 LEU A C 1
ATOM 5166 O O . LEU A 1 682 ? 12.764 -14.627 27.362 1.00 88.44 682 LEU A O 1
ATOM 5170 N N . LEU A 1 683 ? 14.182 -15.810 26.077 1.00 84.88 683 LEU A N 1
ATOM 5171 C CA . LEU A 1 683 ? 13.938 -15.101 24.812 1.00 84.88 683 LEU A CA 1
ATOM 5172 C C . LEU A 1 683 ? 12.443 -14.996 24.465 1.00 84.88 683 LEU A C 1
ATOM 5174 O O . LEU A 1 683 ? 12.004 -13.974 23.959 1.00 84.88 683 LEU A O 1
ATOM 5178 N N . SER A 1 684 ? 11.637 -16.016 24.779 1.00 85.12 684 SER A N 1
ATOM 5179 C CA . SER A 1 684 ? 10.196 -16.018 24.479 1.00 85.12 684 SER A CA 1
ATOM 5180 C C . SER A 1 684 ? 9.370 -15.034 25.318 1.00 85.12 684 SER A C 1
ATOM 5182 O O . SER A 1 684 ? 8.196 -14.830 25.023 1.00 85.12 684 SER A O 1
ATOM 5184 N N . LEU A 1 685 ? 9.948 -14.460 26.377 1.00 85.81 685 LEU A N 1
ATOM 5185 C CA . LEU A 1 685 ? 9.296 -13.475 27.250 1.00 85.81 685 LEU A CA 1
ATOM 5186 C C . LEU A 1 685 ? 9.660 -12.033 26.873 1.00 85.81 685 LEU A C 1
ATOM 5188 O O . LEU A 1 685 ? 9.330 -11.098 27.603 1.00 85.81 685 LEU A O 1
ATOM 5192 N N . VAL A 1 686 ? 10.358 -11.854 25.751 1.00 84.69 686 VAL A N 1
ATOM 5193 C CA . VAL A 1 686 ? 10.896 -10.571 25.321 1.00 84.69 686 VAL A CA 1
ATOM 5194 C C . VAL A 1 686 ? 10.557 -10.343 23.850 1.00 84.69 686 VAL A C 1
ATOM 5196 O O . VAL A 1 686 ? 10.741 -11.224 23.016 1.00 84.69 686 VAL A O 1
ATOM 5199 N N . ALA A 1 687 ? 10.064 -9.152 23.520 1.00 80.75 687 ALA A N 1
ATOM 5200 C CA . ALA A 1 687 ? 9.800 -8.727 22.151 1.00 80.75 687 ALA A CA 1
ATOM 5201 C C . ALA A 1 687 ? 10.653 -7.514 21.787 1.00 80.75 687 ALA A C 1
ATOM 5203 O O . ALA A 1 687 ? 11.032 -6.709 22.640 1.00 80.75 687 ALA A O 1
ATOM 5204 N N . ARG A 1 688 ? 10.947 -7.371 20.492 1.00 76.75 688 ARG A N 1
ATOM 5205 C CA . ARG A 1 688 ? 11.601 -6.176 19.962 1.00 76.75 688 ARG A CA 1
ATOM 5206 C C . ARG A 1 688 ? 10.642 -4.997 20.079 1.00 76.75 688 ARG A C 1
ATOM 5208 O O . ARG A 1 688 ? 9.528 -5.063 19.562 1.00 76.75 688 ARG A O 1
ATOM 5215 N N . ARG A 1 689 ? 11.087 -3.914 20.716 1.00 68.69 689 ARG A N 1
ATOM 5216 C CA . ARG A 1 689 ? 10.317 -2.670 20.747 1.00 68.69 689 ARG A CA 1
ATOM 5217 C C . ARG A 1 689 ? 10.346 -2.042 19.351 1.00 68.69 689 ARG A C 1
ATOM 5219 O O . ARG A 1 689 ? 11.415 -1.916 18.749 1.00 68.69 689 ARG A O 1
ATOM 5226 N N . GLY A 1 690 ? 9.175 -1.677 18.827 1.00 44.78 690 GLY A N 1
ATOM 5227 C CA . GLY A 1 690 ? 9.070 -0.873 17.610 1.00 44.78 690 GLY A CA 1
ATOM 5228 C C . GLY A 1 690 ? 9.747 0.480 17.825 1.00 44.78 690 GLY A C 1
ATOM 5229 O O . GLY A 1 690 ? 9.621 1.070 18.895 1.00 44.78 690 GLY A O 1
ATOM 5230 N N . ILE A 1 691 ? 10.509 0.945 16.838 1.00 38.06 691 ILE A N 1
ATOM 5231 C CA . ILE A 1 691 ? 11.152 2.259 16.892 1.00 38.06 691 ILE A CA 1
ATOM 5232 C C . ILE A 1 691 ? 10.032 3.306 16.876 1.00 38.06 691 ILE A C 1
ATOM 5234 O O . ILE A 1 691 ? 9.381 3.489 15.849 1.00 38.06 691 ILE A O 1
ATOM 5238 N N . GLU A 1 692 ? 9.789 3.974 18.003 1.00 32.75 692 GLU A N 1
ATOM 5239 C CA . GLU A 1 692 ? 9.063 5.243 18.001 1.00 32.75 692 GLU A CA 1
ATOM 5240 C C . GLU A 1 692 ? 9.951 6.283 17.298 1.00 32.75 692 GLU A C 1
ATOM 5242 O O . GLU A 1 692 ? 11.126 6.427 17.656 1.00 32.75 692 GLU A O 1
ATOM 5247 N N . PRO A 1 693 ? 9.453 6.986 16.268 1.00 30.92 693 PRO A N 1
ATOM 5248 C CA . PRO A 1 693 ? 10.212 8.048 15.635 1.00 30.92 693 PRO A CA 1
ATOM 5249 C C . PRO A 1 693 ? 10.254 9.255 16.579 1.00 30.92 693 PRO A C 1
ATOM 5251 O O . PRO A 1 693 ? 9.308 10.033 16.647 1.00 30.92 693 PRO A O 1
ATOM 5254 N N . GLY A 1 694 ? 11.357 9.410 17.309 1.00 31.31 694 GLY A N 1
ATOM 5255 C CA . GLY A 1 694 ? 11.651 10.629 18.063 1.00 31.31 694 GLY A CA 1
ATOM 5256 C C . GLY A 1 694 ? 12.543 10.379 19.270 1.00 31.31 694 GLY A C 1
ATOM 5257 O O . GLY A 1 694 ? 12.084 9.869 20.287 1.00 31.31 694 GLY A O 1
ATOM 5258 N N . GLY A 1 695 ? 13.820 10.753 19.167 1.00 29.30 695 GLY A N 1
ATOM 5259 C CA . GLY A 1 695 ? 14.764 10.588 20.271 1.00 29.30 695 GLY A CA 1
ATOM 5260 C C . GLY A 1 695 ? 16.163 11.174 20.078 1.00 29.30 695 GLY A C 1
ATOM 5261 O O . GLY A 1 695 ? 17.103 10.596 20.615 1.00 29.30 695 GLY A O 1
ATOM 5262 N N . ARG A 1 696 ? 16.312 12.257 19.305 1.00 28.62 696 ARG A N 1
ATOM 5263 C CA . ARG A 1 696 ? 17.102 13.470 19.605 1.00 28.62 696 ARG A CA 1
ATOM 5264 C C . ARG A 1 696 ? 17.072 14.423 18.422 1.00 28.62 696 ARG A C 1
ATOM 5266 O O . ARG A 1 696 ? 17.266 13.934 17.289 1.00 28.62 696 ARG A O 1
#

pLDDT: mean 74.53, std 19.06, range [25.36, 95.31]

Solvent-accessible surface area (backbone atoms only — not comparable to full-atom values): 40927 Å² total; per-residue (Å²): 142,80,83,93,84,81,66,56,42,44,32,29,29,20,32,73,90,73,69,43,54,32,53,62,42,37,36,33,36,36,48,97,88,66,47,82,74,45,80,48,56,18,37,86,74,3,41,37,79,44,71,66,68,102,50,75,60,45,37,38,26,54,44,61,94,87,46,76,68,45,80,41,55,48,88,76,63,62,99,57,67,45,78,42,64,39,66,95,81,72,81,87,71,87,76,84,79,86,78,84,89,78,86,84,82,89,82,82,92,72,74,82,76,78,77,78,76,73,74,89,64,80,77,52,86,56,46,78,48,44,38,34,32,46,33,38,49,50,81,78,78,75,90,70,81,88,76,94,70,80,96,66,86,80,74,77,69,90,77,67,74,82,67,101,60,86,64,74,70,35,52,32,34,35,41,40,35,47,36,39,38,30,54,76,51,76,44,80,55,56,80,54,38,74,50,76,30,49,51,68,34,72,50,53,32,25,38,38,58,64,61,64,85,85,57,96,86,54,89,73,52,72,66,57,58,51,49,45,70,54,20,56,65,83,53,22,53,55,47,40,73,76,38,90,47,26,30,41,81,66,46,75,40,81,68,66,52,59,66,60,54,49,53,51,51,54,50,51,52,51,54,38,44,54,51,51,55,52,52,48,68,72,33,59,65,42,51,44,76,53,55,97,81,60,60,95,76,44,50,78,46,80,48,64,32,85,47,86,85,51,76,44,74,51,74,41,56,39,81,37,77,42,67,52,77,45,74,52,69,64,43,80,43,46,25,37,32,42,62,54,81,78,69,86,58,54,36,74,68,51,43,50,75,44,38,76,55,49,74,73,66,50,87,60,71,86,47,49,68,56,50,51,46,62,60,72,64,67,67,84,63,97,62,98,71,96,73,66,73,54,62,59,32,51,51,40,54,78,39,40,74,53,54,44,48,48,48,68,54,73,43,62,60,66,64,49,49,62,57,39,54,76,38,58,44,99,88,66,49,49,33,62,84,47,32,46,97,48,63,79,50,68,58,89,64,18,40,28,23,40,39,74,47,61,81,78,43,59,68,69,52,32,53,34,50,51,55,59,68,70,49,76,74,69,74,89,63,80,92,73,88,86,73,81,91,53,72,63,60,55,51,50,51,48,52,53,49,48,55,51,48,51,51,52,48,53,52,51,51,53,50,50,51,53,53,49,52,52,51,52,52,51,52,50,50,51,35,53,50,33,48,74,63,63,46,89,51,42,68,67,57,22,52,50,34,41,53,53,20,50,53,34,46,52,53,32,48,64,72,63,78,56,70,100,81,78,46,73,63,61,53,54,29,48,52,34,43,51,49,16,52,56,34,39,76,70,69,25,24,36,28,12,31,52,31,10,50,50,22,28,51,50,22,50,53,51,36,61,66,63,59,68,83,85,76,76,82,79,57,93,81,51,46,70,48,91,57,74,38,58,28,25,25,70,38,75,39,63,27,10,78,35,81,56,90,88,37,59,72,75,50,76,45,54,56,68,41,67,32,37,34,47,32,36,40,94,66,20,30,32,35,31,38,94,84,75,52,68,31,20,32,55,44,92,39,49,40,77,52,78,84,71,94,78,91,130

Mean predicted aligned error: 22.49 Å